Protein AF-A0A1X6ZLR2-F1 (afdb_monomer)

Radius of gyration: 26.55 Å; Cα contacts (8 Å, |Δi|>4): 385; chains: 1; bounding box: 71×59×66 Å

Solvent-accessible surface area (backbone atoms only — not comparable to full-atom values): 20151 Å² total; per-residue (Å²): 142,78,85,76,78,77,74,74,79,69,75,51,64,62,55,56,52,48,52,49,53,50,52,52,51,50,50,52,46,46,49,46,57,65,69,31,56,60,45,42,88,65,25,90,46,32,68,60,48,48,48,54,54,50,48,56,52,25,52,51,41,32,51,52,52,48,50,51,50,36,68,78,31,61,69,62,35,50,54,51,54,45,34,33,68,76,37,49,25,53,71,66,25,46,50,39,14,53,50,9,50,49,41,49,53,46,52,72,79,76,44,57,49,88,48,40,30,72,48,33,71,70,44,46,62,44,37,53,51,10,48,49,32,24,52,55,13,45,56,30,30,46,22,30,71,70,48,51,55,58,66,40,58,97,39,51,68,66,49,50,51,48,48,51,48,20,60,44,48,66,56,49,53,62,70,51,46,66,67,53,64,45,60,69,46,29,51,54,37,51,52,51,26,52,56,55,40,57,75,77,41,96,48,68,49,76,41,83,92,72,37,33,40,25,30,73,93,32,72,46,69,62,51,52,82,67,30,30,56,64,48,43,52,54,52,48,51,52,50,49,50,50,46,64,75,42,47,91,45,42,39,60,70,52,38,60,71,47,51,48,56,51,50,40,53,52,43,41,51,51,42,36,51,48,54,38,48,33,36,51,35,27,50,75,75,35,52,62,34,18,62,75,18,26,57,69,27,43,56,56,48,52,52,49,52,51,52,53,50,50,52,56,52,45,78,70,27,74,85,33,32,53,88,64,91,61,82,74,66,79,76,71,58,66,93,74,33,72,66,46,68,64,44,46,44,53,51,46,50,52,52,38,49,34,51,26,38,27,77,32,81,56,44,76,76,37,43,66,60,41,52,52,53,44,61,74,56,106

Secondary structure (DSSP, 8-state):
---------PPPHHHHHHHHHHHHHHHHHIIIIIIS---GGGSTTHHHHHHHHHHHHHHHHHHHHHHHHHHH-HHHHHHHHHHHHHSPPPHHHHHHHHHHHHHHHTHHHHS-GGGTTTTHHHHHHHHHHHHHHHHHHHHHHHS-HHHHHHHHTTTHHHHHHHHHHHHHHHHHHHHHGGGGG-HHHHHHHHHHHHHHHHTT-S-EEEETTTTEEEETTEEEE--GGGSSHHHHHHHHHHHHHHHHHTTTTB-HHHIIIIIHHHHHHHHHHHHHHHHH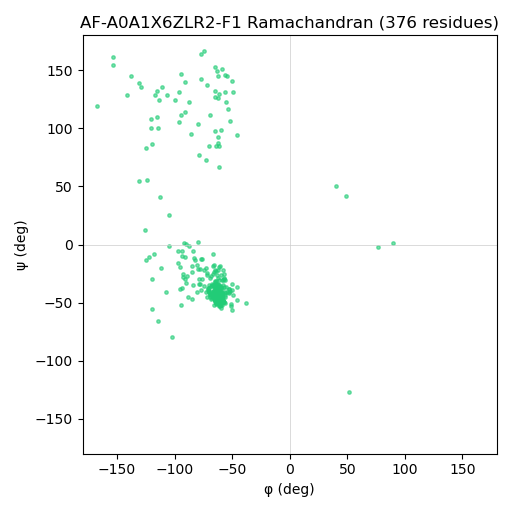HHHHHHHHT-HHIIIIIIHHHHHHHHHHHHHHHHHHHHHH-TTTB-------PPPPPGGG-HHHHHHHHHHHHHHHHHHHHHH-SSGGGGHHHHHHHHHTT-

Organism: NCBI:txid1356575

pLDDT: mean 89.0, std 10.35, range [35.66, 98.19]

Foldseek 3Di:
DDDPPPPPPPPQPCVVLVVVVVVLLVVLCCLVCPVLVADLVLAPCSVLVVVVVLVSQLVVQLVVLVVVVCVVDVVLVVLLSVQLHPFAADVVLVVLLVQLSCLLCVCPVVPPSVCCRHCVVVSSVSNVSSVVSNVRSSVRRSGNPVSVVVSCVVPVVVSVVSSVCSSCVVVVCVVCVVVLQPVVLLLVLLVLLQVVLVVPAVAWDADSVQQWIAGDPQIDRRDSNLSLSVLLVLVVVLLVVVCVVCVVFWPVVCCVVPVSVVLSVQSSVLSSVLVNVLRVCVVPPNVLLSPQFQVPLSNVLSSVVSSVVSVVCQVPDCVTTPPDPPPPPPDDPLVPDPVSLVVQLVVLLVNLQSVLRNPDSDSVVSVVVSVVSSVVSD

Mean predicted aligned error: 8.97 Å

Structure (mmCIF, N/CA/C/O backbone):
data_AF-A0A1X6ZLR2-F1
#
_entry.id   AF-A0A1X6ZLR2-F1
#
loop_
_atom_site.group_PDB
_atom_site.id
_atom_site.type_symbol
_atom_site.label_atom_id
_atom_site.label_alt_id
_atom_site.label_comp_id
_atom_site.label_asym_id
_atom_site.label_entity_id
_atom_site.label_seq_id
_atom_site.pdbx_PDB_ins_code
_atom_site.Cartn_x
_atom_site.Cartn_y
_atom_site.Cartn_z
_atom_site.occupancy
_atom_site.B_iso_or_equiv
_atom_site.auth_seq_id
_atom_site.auth_comp_id
_atom_site.auth_asym_id
_atom_site.auth_atom_id
_atom_site.pdbx_PDB_model_num
ATOM 1 N N . MET A 1 1 ? -46.085 26.808 7.587 1.00 35.66 1 MET A N 1
ATOM 2 C CA . MET A 1 1 ? -44.870 27.038 8.395 1.00 35.66 1 MET A CA 1
ATOM 3 C C . MET A 1 1 ? -44.521 25.738 9.095 1.00 35.66 1 MET A C 1
ATOM 5 O O . MET A 1 1 ? -45.107 25.429 10.119 1.00 35.66 1 MET A O 1
ATOM 9 N N . THR A 1 2 ? -43.633 24.949 8.503 1.00 35.88 2 THR A N 1
ATOM 10 C CA . THR A 1 2 ? -43.024 23.770 9.130 1.00 35.88 2 THR A CA 1
ATOM 11 C C . THR A 1 2 ? -41.530 24.027 9.121 1.00 35.88 2 THR A C 1
ATOM 13 O O . THR A 1 2 ? -40.919 24.075 8.053 1.00 35.88 2 THR A O 1
ATOM 16 N N . GLU A 1 3 ? -40.975 24.304 10.300 1.00 39.72 3 GLU A N 1
ATOM 17 C CA . GLU A 1 3 ? -39.542 24.469 10.519 1.00 39.72 3 GLU A CA 1
ATOM 18 C C . GLU A 1 3 ? -38.828 23.176 10.124 1.00 39.72 3 GLU A C 1
ATOM 20 O O . GLU A 1 3 ? -38.767 22.208 10.878 1.00 39.72 3 GLU A O 1
ATOM 25 N N . ALA A 1 4 ? -38.279 23.158 8.912 1.00 40.16 4 ALA A N 1
ATOM 26 C CA . ALA A 1 4 ? -37.224 22.234 8.559 1.00 40.16 4 ALA A CA 1
ATOM 27 C C . ALA A 1 4 ? -36.017 22.594 9.430 1.00 40.16 4 ALA A C 1
ATOM 29 O O . ALA A 1 4 ? -35.280 23.538 9.139 1.00 40.16 4 ALA A O 1
ATOM 30 N N . THR A 1 5 ? -35.838 21.865 10.530 1.00 42.00 5 THR A N 1
ATOM 31 C CA . THR A 1 5 ? -34.618 21.898 11.328 1.00 42.00 5 THR A CA 1
ATOM 32 C C . THR A 1 5 ? -33.473 21.408 10.443 1.00 42.00 5 THR A C 1
ATOM 34 O O . THR A 1 5 ? -33.150 20.225 10.398 1.00 42.00 5 THR A O 1
ATOM 37 N N . GLN A 1 6 ? -32.853 22.328 9.704 1.00 39.88 6 GLN A N 1
ATOM 38 C CA . GLN A 1 6 ? -31.518 22.138 9.163 1.00 39.88 6 GLN A CA 1
ATOM 39 C C . GLN A 1 6 ? -30.568 22.035 10.357 1.00 39.88 6 GLN A C 1
ATOM 41 O O . GLN A 1 6 ? -29.955 23.014 10.784 1.00 39.88 6 GLN A O 1
ATOM 46 N N . THR A 1 7 ? -30.436 20.837 10.924 1.00 39.44 7 THR A N 1
ATOM 47 C CA . THR A 1 7 ? -29.272 20.500 11.734 1.00 39.44 7 THR A CA 1
ATOM 48 C C . THR A 1 7 ? -28.068 20.595 10.808 1.00 39.44 7 THR A C 1
ATOM 50 O O . THR A 1 7 ? -27.731 19.640 10.109 1.00 39.44 7 THR A O 1
ATOM 53 N N . ARG A 1 8 ? -27.428 21.770 10.761 1.00 39.16 8 ARG A N 1
ATOM 54 C CA . ARG A 1 8 ? -26.057 21.894 10.267 1.00 39.16 8 ARG A CA 1
ATOM 55 C C . ARG A 1 8 ? -25.254 20.855 11.043 1.00 39.16 8 ARG A C 1
ATOM 57 O O . ARG A 1 8 ? -25.023 21.037 12.237 1.00 39.16 8 ARG A O 1
ATOM 64 N N . PHE A 1 9 ? -24.881 19.756 10.391 1.00 43.81 9 PHE A N 1
ATOM 65 C CA . PHE A 1 9 ? -23.898 18.813 10.907 1.00 43.81 9 PHE A CA 1
ATOM 66 C C . PHE A 1 9 ? -22.587 19.589 11.048 1.00 43.81 9 PHE A C 1
ATOM 68 O O . PHE A 1 9 ? -21.773 19.625 10.130 1.00 43.81 9 PHE A O 1
ATOM 75 N N . GLN A 1 10 ? -22.400 20.295 12.165 1.00 48.44 10 GLN A N 1
ATOM 76 C CA . GLN A 1 10 ? -21.092 20.846 12.470 1.00 48.44 10 GLN A CA 1
ATOM 77 C C . GLN A 1 10 ? -20.148 19.652 12.618 1.00 48.44 10 GLN A C 1
ATOM 79 O O . GLN A 1 10 ? -20.467 18.734 13.386 1.00 48.44 10 GLN A O 1
ATOM 84 N N . PRO A 1 11 ? -19.024 19.614 11.878 1.00 59.94 11 PRO A N 1
ATOM 85 C CA . PRO A 1 11 ? -18.086 18.516 12.004 1.00 59.94 11 PRO A CA 1
ATOM 86 C C . PRO A 1 11 ? -17.660 18.433 13.465 1.00 59.94 11 PRO A C 1
ATOM 88 O O . PRO A 1 11 ? -17.335 19.451 14.085 1.00 59.94 11 PRO A O 1
ATOM 91 N N . SER A 1 12 ? -17.714 17.232 14.042 1.00 78.62 12 SER A N 1
ATOM 92 C CA . SER A 1 12 ? -17.325 17.051 15.436 1.00 78.62 12 SER A CA 1
ATOM 93 C C . SER A 1 12 ? -15.889 17.554 15.626 1.00 78.62 12 SER A C 1
ATOM 95 O O . SER A 1 12 ? -15.049 17.433 14.735 1.00 78.62 12 SER A O 1
ATOM 97 N N . ARG A 1 13 ? -15.587 18.127 16.796 1.00 85.06 13 ARG A N 1
ATOM 98 C CA . ARG A 1 13 ? -14.241 18.613 17.156 1.00 85.06 13 ARG A CA 1
ATOM 99 C C . ARG A 1 13 ? -13.134 17.608 16.805 1.00 85.06 13 ARG A C 1
ATOM 101 O O . ARG A 1 13 ? -12.055 18.006 16.382 1.00 85.06 13 ARG A O 1
ATOM 108 N N . ALA A 1 14 ? -13.422 16.316 16.966 1.00 87.31 14 ALA A N 1
ATOM 109 C CA . ALA A 1 14 ? -12.519 15.225 16.624 1.00 87.31 14 ALA A CA 1
ATOM 110 C C . ALA A 1 14 ? -12.182 15.166 15.123 1.00 87.31 14 ALA A C 1
ATOM 112 O O . ALA A 1 14 ? -11.031 14.928 14.782 1.00 87.31 14 ALA A O 1
ATOM 113 N N . VAL A 1 15 ? -13.151 15.418 14.237 1.00 88.94 15 VAL A N 1
ATOM 114 C CA . VAL A 1 15 ? -12.930 15.456 12.781 1.00 88.94 15 VAL A CA 1
ATOM 115 C C . VAL A 1 15 ? -12.062 16.653 12.401 1.00 88.94 15 VAL A C 1
ATOM 117 O O . VAL A 1 15 ? -11.090 16.486 11.673 1.00 88.94 15 VAL A O 1
ATOM 120 N N . TRP A 1 16 ? -12.361 17.839 12.938 1.00 90.56 16 TRP A N 1
ATOM 121 C CA . TRP A 1 16 ? -11.578 19.050 12.663 1.00 90.56 16 TRP A CA 1
ATOM 122 C C . TRP A 1 16 ? -10.126 18.936 13.132 1.00 90.56 16 TRP A C 1
ATOM 124 O O . TRP A 1 16 ? -9.210 19.200 12.358 1.00 90.56 16 TRP A O 1
ATOM 134 N N . LEU A 1 17 ? -9.908 18.515 14.381 1.00 92.19 17 LEU A N 1
ATOM 135 C CA . LEU A 1 17 ? -8.554 18.311 14.902 1.00 92.19 17 LEU A CA 1
ATOM 136 C C . LEU A 1 17 ? -7.845 17.148 14.201 1.00 92.19 17 LEU A C 1
ATOM 138 O O . LEU A 1 17 ? -6.652 17.235 13.948 1.00 92.19 17 LEU A O 1
ATOM 142 N N . GLY A 1 18 ? -8.572 16.093 13.823 1.00 91.12 18 GLY A N 1
ATOM 143 C CA . GLY A 1 18 ? -8.019 15.008 13.014 1.00 91.12 18 GLY A CA 1
ATOM 144 C C . GLY A 1 18 ? -7.503 15.499 11.660 1.00 91.12 18 GLY A C 1
ATOM 145 O O . GLY A 1 18 ? -6.382 15.169 11.284 1.00 91.12 18 GLY A O 1
ATOM 146 N N . ALA A 1 19 ? -8.277 16.332 10.957 1.00 91.88 19 ALA A N 1
ATOM 147 C CA . ALA A 1 19 ? -7.856 16.936 9.694 1.00 91.88 19 ALA A CA 1
ATOM 148 C C . ALA A 1 19 ? -6.629 17.849 9.866 1.00 91.88 19 ALA A C 1
ATOM 150 O O . ALA A 1 19 ? -5.711 17.792 9.049 1.00 91.88 19 ALA A O 1
ATOM 151 N N . LEU A 1 20 ? -6.582 18.634 10.950 1.00 94.50 20 LEU A N 1
ATOM 152 C CA . LEU A 1 20 ? -5.418 19.453 11.298 1.00 94.50 20 LEU A CA 1
ATOM 153 C C . LEU A 1 20 ? -4.163 18.592 11.495 1.00 94.50 20 LEU A C 1
ATOM 155 O O . LEU A 1 20 ? -3.149 18.858 10.862 1.00 94.50 20 LEU A O 1
ATOM 159 N N . TYR A 1 21 ? -4.238 17.527 12.297 1.00 93.38 21 TYR A N 1
ATOM 160 C CA . TYR A 1 21 ? -3.080 16.665 12.568 1.00 93.38 21 TYR A CA 1
ATOM 161 C C . TYR A 1 21 ? -2.581 15.938 11.313 1.00 93.38 21 TYR A C 1
ATOM 163 O O . TYR A 1 21 ? -1.379 15.734 11.150 1.00 93.38 21 TYR A O 1
ATOM 171 N N . VAL A 1 22 ? -3.487 15.565 10.402 1.00 92.00 22 VAL A N 1
ATOM 172 C CA . VAL A 1 22 ? -3.103 15.017 9.092 1.00 92.00 22 VAL A CA 1
ATOM 173 C C . VAL A 1 22 ? -2.356 16.068 8.270 1.00 92.00 22 VAL A C 1
ATOM 175 O O . VAL A 1 22 ? -1.300 15.761 7.722 1.00 92.00 22 VAL A O 1
ATOM 178 N N . ALA A 1 23 ? -2.857 17.305 8.212 1.00 95.31 23 ALA A N 1
ATOM 179 C CA . ALA A 1 23 ? -2.191 18.391 7.495 1.00 95.31 23 ALA A CA 1
ATOM 180 C C . ALA A 1 23 ? -0.801 18.700 8.080 1.00 95.31 23 ALA A C 1
ATOM 182 O O . ALA A 1 23 ? 0.169 18.820 7.336 1.00 95.31 23 ALA A O 1
ATOM 183 N N . GLU A 1 24 ? -0.676 18.753 9.405 1.00 95.62 24 GLU A N 1
ATOM 184 C CA . GLU A 1 24 ? 0.600 18.932 10.103 1.00 95.62 24 GLU A CA 1
ATOM 185 C C . GLU A 1 24 ? 1.591 17.806 9.795 1.00 95.62 24 GLU A C 1
ATOM 187 O O . GLU A 1 24 ? 2.754 18.074 9.496 1.00 95.62 24 GLU A O 1
ATOM 192 N N . MET A 1 25 ? 1.138 16.547 9.799 1.00 91.31 25 MET A N 1
ATOM 193 C CA . MET A 1 25 ? 1.981 15.407 9.431 1.00 91.31 25 MET A CA 1
ATOM 194 C C . MET A 1 25 ? 2.491 15.528 7.991 1.00 91.31 25 MET A C 1
ATOM 196 O O . MET A 1 25 ? 3.671 15.296 7.735 1.00 91.31 25 MET A O 1
ATOM 200 N N . VAL A 1 26 ? 1.628 15.937 7.054 1.00 93.06 26 VAL A N 1
ATOM 201 C CA . VAL A 1 26 ? 2.021 16.191 5.660 1.00 93.06 26 VAL A CA 1
ATOM 202 C C . VAL A 1 26 ? 3.075 17.295 5.585 1.00 93.06 26 VAL A C 1
ATOM 204 O O . VAL A 1 26 ? 4.081 17.118 4.903 1.00 93.06 26 VAL A O 1
ATOM 207 N N . VAL A 1 27 ? 2.906 18.396 6.323 1.00 95.62 27 VAL A N 1
ATOM 208 C CA . VAL A 1 27 ? 3.901 19.480 6.383 1.00 95.62 27 VAL A CA 1
ATOM 209 C C . VAL A 1 27 ? 5.246 18.972 6.903 1.00 95.62 27 VAL A C 1
ATOM 211 O O . VAL A 1 27 ? 6.274 19.265 6.298 1.00 95.62 27 VAL A O 1
ATOM 214 N N . VAL A 1 28 ? 5.261 18.169 7.971 1.00 93.00 28 VAL A N 1
ATOM 215 C CA . VAL A 1 28 ? 6.497 17.584 8.523 1.00 93.00 28 VAL A CA 1
ATOM 216 C C . VAL A 1 28 ? 7.174 16.655 7.512 1.00 93.00 28 VAL A C 1
ATOM 218 O O . VAL A 1 28 ? 8.393 16.721 7.343 1.00 93.00 28 VAL A O 1
ATOM 221 N N . ILE A 1 29 ? 6.405 15.816 6.810 1.00 90.56 29 ILE A N 1
ATOM 222 C CA . ILE A 1 29 ? 6.929 14.927 5.764 1.00 90.56 29 ILE A CA 1
ATOM 223 C C . ILE A 1 29 ? 7.548 15.746 4.628 1.00 90.56 29 ILE A C 1
ATOM 225 O O . ILE A 1 29 ? 8.696 15.503 4.262 1.00 90.56 29 ILE A O 1
ATOM 229 N N . LEU A 1 30 ? 6.831 16.743 4.104 1.00 92.62 30 LEU A N 1
ATOM 230 C CA . LEU A 1 30 ? 7.332 17.601 3.029 1.00 92.62 30 LEU A CA 1
ATOM 231 C C . LEU A 1 30 ? 8.599 18.345 3.457 1.00 92.62 30 LEU A C 1
ATOM 233 O O . LEU A 1 30 ? 9.593 18.337 2.736 1.00 92.62 30 LEU A O 1
ATOM 237 N N . ALA A 1 31 ? 8.601 18.923 4.654 1.00 92.31 31 ALA A N 1
ATOM 238 C CA . ALA A 1 31 ? 9.747 19.646 5.176 1.00 92.31 31 ALA A CA 1
ATOM 239 C C . ALA A 1 31 ? 11.001 18.766 5.288 1.00 92.31 31 ALA A C 1
ATOM 241 O O . ALA A 1 31 ? 12.044 19.088 4.724 1.00 92.31 31 ALA A O 1
ATOM 242 N N . PHE A 1 32 ? 10.910 17.634 5.984 1.00 90.69 32 PHE A N 1
ATOM 243 C CA . PHE A 1 32 ? 12.103 16.868 6.348 1.00 90.69 32 PHE A CA 1
ATOM 244 C C . PHE A 1 32 ? 12.483 15.769 5.354 1.00 90.69 32 PHE A C 1
ATOM 246 O O . PHE A 1 32 ? 13.660 15.413 5.269 1.00 90.69 32 PHE A O 1
ATOM 253 N N . GLN A 1 33 ? 11.520 15.208 4.615 1.00 87.25 33 GLN A N 1
ATOM 254 C CA . GLN A 1 33 ? 11.799 14.158 3.630 1.00 87.25 33 GLN A CA 1
ATOM 255 C C . GLN A 1 33 ? 12.006 14.719 2.225 1.00 87.25 33 GLN A C 1
ATOM 257 O O . GLN A 1 33 ? 12.863 14.209 1.511 1.00 87.25 33 GLN A O 1
ATOM 262 N N . VAL A 1 34 ? 11.258 15.756 1.834 1.00 88.00 34 VAL A N 1
ATOM 263 C CA . VAL A 1 34 ? 11.335 16.307 0.471 1.00 88.00 34 VAL A CA 1
ATOM 264 C C . VAL A 1 34 ? 12.302 17.485 0.404 1.00 88.00 34 VAL A C 1
ATOM 266 O O . VAL A 1 34 ? 13.211 17.466 -0.420 1.00 88.00 34 VAL A O 1
ATOM 269 N N . LEU A 1 35 ? 12.149 18.489 1.275 1.00 88.88 35 LEU A N 1
ATOM 270 C CA . LEU A 1 35 ? 12.947 19.720 1.195 1.00 88.88 35 LEU A CA 1
ATOM 271 C C . LEU A 1 35 ? 14.348 19.576 1.804 1.00 88.88 35 LEU A C 1
ATOM 273 O O . LEU A 1 35 ? 15.307 20.093 1.240 1.00 88.88 35 LEU A O 1
ATOM 277 N N . SER A 1 36 ? 14.486 18.886 2.940 1.00 86.88 36 SER A N 1
ATOM 278 C CA . SER A 1 36 ? 15.786 18.715 3.619 1.00 86.88 36 SER A CA 1
ATOM 279 C C . SER A 1 36 ? 16.508 17.398 3.315 1.00 86.88 36 SER A C 1
ATOM 281 O O . SER A 1 36 ? 17.622 17.222 3.793 1.00 86.88 36 SER A O 1
ATOM 283 N N . GLN A 1 37 ? 15.877 16.470 2.580 1.00 86.44 37 GLN A N 1
ATOM 284 C CA . GLN A 1 37 ? 16.441 15.173 2.158 1.00 86.44 37 GLN A CA 1
ATOM 285 C C . GLN A 1 37 ? 17.285 14.469 3.235 1.00 86.44 37 GLN A C 1
ATOM 287 O O . GLN A 1 37 ? 18.422 14.054 3.005 1.00 86.44 37 GLN A O 1
ATOM 292 N N . ILE A 1 38 ? 16.740 14.340 4.448 1.00 88.56 38 ILE A N 1
ATOM 293 C CA . ILE A 1 38 ? 17.477 13.672 5.522 1.00 88.56 38 ILE A CA 1
ATOM 294 C C . ILE A 1 38 ? 17.679 12.201 5.144 1.00 88.56 38 ILE A C 1
ATOM 296 O O . ILE A 1 38 ? 16.719 11.473 4.889 1.00 88.56 38 ILE A O 1
ATOM 300 N N . GLU A 1 39 ? 18.912 11.718 5.177 1.00 90.75 39 GLU A N 1
ATOM 301 C CA . GLU A 1 39 ? 19.249 10.316 4.978 1.00 90.75 39 GLU A CA 1
ATOM 302 C C . GLU A 1 39 ? 19.845 9.760 6.261 1.00 90.75 39 GLU A C 1
ATOM 304 O O . GLU A 1 39 ? 20.979 10.060 6.614 1.00 90.75 39 GLU A O 1
ATOM 309 N N . CYS A 1 40 ? 19.112 8.886 6.960 1.00 91.00 40 CYS A N 1
ATOM 310 C CA . CYS A 1 40 ? 19.566 8.395 8.265 1.00 91.00 40 CYS A CA 1
ATOM 311 C C . CYS A 1 40 ? 20.951 7.727 8.235 1.00 91.00 40 CYS A C 1
ATOM 313 O O . CYS A 1 40 ? 21.663 7.800 9.230 1.00 91.00 40 CYS A O 1
ATOM 315 N N . ARG A 1 41 ? 21.347 7.114 7.109 1.00 91.19 41 ARG A N 1
ATOM 316 C CA . ARG A 1 41 ? 22.679 6.506 6.932 1.00 91.19 41 ARG A CA 1
ATOM 317 C C . ARG A 1 41 ? 23.811 7.545 6.922 1.00 91.19 41 ARG A C 1
ATOM 319 O O . ARG A 1 41 ? 24.941 7.218 7.246 1.00 91.19 41 ARG A O 1
ATOM 326 N N . GLN A 1 42 ? 23.508 8.787 6.556 1.00 91.38 42 GLN A N 1
ATOM 327 C CA . GLN A 1 42 ? 24.464 9.895 6.510 1.00 91.38 42 GLN A CA 1
ATOM 328 C C . GLN A 1 42 ? 24.515 10.689 7.827 1.00 91.38 42 GLN A C 1
ATOM 330 O O . GLN A 1 42 ? 25.245 11.670 7.932 1.00 91.38 42 GLN A O 1
ATOM 335 N N . THR A 1 43 ? 23.736 10.293 8.840 1.00 92.44 43 THR A N 1
ATOM 336 C CA . THR A 1 43 ? 23.701 10.979 10.138 1.00 92.44 43 THR A CA 1
ATOM 337 C C . THR A 1 43 ? 24.647 10.322 11.139 1.00 92.44 43 THR A C 1
ATOM 339 O O . THR A 1 43 ? 24.768 9.100 11.180 1.00 92.44 43 THR A O 1
ATOM 342 N N . ALA A 1 44 ? 25.245 11.119 12.030 1.00 92.31 44 ALA A N 1
ATOM 343 C CA . ALA A 1 44 ? 26.110 10.612 13.105 1.00 92.31 44 ALA A CA 1
ATOM 344 C C . ALA A 1 44 ? 25.385 9.674 14.098 1.00 92.31 44 ALA A C 1
ATOM 346 O O . ALA A 1 44 ? 26.025 8.909 14.815 1.00 92.31 44 ALA A O 1
ATOM 347 N N . ILE A 1 45 ? 24.049 9.733 14.149 1.00 94.31 45 ILE A N 1
ATOM 348 C CA . ILE A 1 45 ? 23.191 8.946 15.046 1.00 94.31 45 ILE A CA 1
ATOM 349 C C . ILE A 1 45 ? 22.141 8.148 14.256 1.00 94.31 45 ILE A C 1
ATOM 351 O O . ILE A 1 45 ? 20.936 8.241 14.506 1.00 94.31 45 ILE A O 1
ATOM 355 N N . GLU A 1 46 ? 22.602 7.335 13.301 1.00 92.94 46 GLU A N 1
ATOM 356 C CA . GLU A 1 46 ? 21.762 6.546 12.382 1.00 92.94 46 GLU A CA 1
ATOM 357 C C . GLU A 1 46 ? 20.610 5.807 13.082 1.00 92.94 46 GLU A C 1
ATOM 359 O O . GLU A 1 46 ? 19.458 5.889 12.645 1.00 92.94 46 GLU A O 1
ATOM 364 N N . GLY A 1 47 ? 20.898 5.108 14.186 1.00 90.81 47 GLY A N 1
ATOM 365 C CA . GLY A 1 47 ? 19.897 4.339 14.931 1.00 90.81 47 GLY A CA 1
ATOM 366 C C . GLY A 1 47 ? 18.773 5.208 15.501 1.00 90.81 47 GLY A C 1
ATOM 367 O O . GLY A 1 47 ? 17.602 4.840 15.414 1.00 90.81 47 GLY A O 1
ATOM 368 N N . ALA A 1 48 ? 19.107 6.394 16.013 1.00 92.19 48 ALA A N 1
ATOM 369 C CA . ALA A 1 48 ? 18.133 7.345 16.541 1.00 92.19 48 ALA A CA 1
ATOM 370 C C . ALA A 1 48 ? 17.280 7.963 15.419 1.00 92.19 48 ALA A C 1
ATOM 372 O O . ALA A 1 48 ? 16.058 8.048 15.552 1.00 92.19 48 ALA A O 1
ATOM 373 N N . CYS A 1 49 ? 17.893 8.307 14.279 1.00 92.19 49 CYS A N 1
ATOM 374 C CA . CYS A 1 49 ? 17.172 8.773 13.091 1.00 92.19 49 CYS A CA 1
ATOM 375 C C . CYS A 1 49 ? 16.176 7.720 12.582 1.00 92.19 49 CYS A C 1
ATOM 377 O O . CYS A 1 49 ? 14.999 8.019 12.353 1.00 92.19 49 CYS A O 1
ATOM 379 N N . ARG A 1 50 ? 16.619 6.461 12.455 1.00 89.75 50 ARG A N 1
ATOM 380 C CA . ARG A 1 50 ? 15.748 5.343 12.061 1.00 89.75 50 ARG A CA 1
ATOM 381 C C . ARG A 1 50 ? 14.640 5.102 13.079 1.00 89.75 50 ARG A C 1
ATOM 383 O O . ARG A 1 50 ? 13.499 4.894 12.676 1.00 89.75 50 ARG A O 1
ATOM 390 N N . GLY A 1 51 ? 14.950 5.186 14.372 1.00 88.94 51 GLY A N 1
ATOM 391 C CA . GLY A 1 51 ? 13.969 5.082 15.451 1.00 88.94 51 GLY A CA 1
ATOM 392 C C . GLY A 1 51 ? 12.876 6.147 15.354 1.00 88.94 51 GLY A C 1
ATOM 393 O O . GLY A 1 51 ? 11.695 5.814 15.425 1.00 88.94 51 GLY A O 1
ATOM 394 N N . LEU A 1 52 ? 13.243 7.408 15.103 1.00 89.69 52 LEU A N 1
ATOM 395 C CA . LEU A 1 52 ? 12.283 8.504 14.932 1.00 89.69 52 LEU A CA 1
ATOM 396 C C . LEU A 1 52 ? 11.378 8.294 13.709 1.00 89.69 52 LEU A C 1
ATOM 398 O O . LEU A 1 52 ? 10.161 8.460 13.806 1.00 89.69 52 LEU A O 1
ATOM 402 N N . ARG A 1 53 ? 11.944 7.864 12.572 1.00 88.25 53 ARG A N 1
ATOM 403 C CA . ARG A 1 53 ? 11.156 7.493 11.380 1.00 88.25 53 ARG A CA 1
ATOM 404 C C . ARG A 1 53 ? 10.211 6.325 11.653 1.00 88.25 53 ARG A C 1
ATOM 406 O O . ARG A 1 53 ? 9.048 6.370 11.258 1.00 88.25 53 ARG A O 1
ATOM 413 N N . GLY A 1 54 ? 10.696 5.302 12.353 1.00 86.62 54 GLY A N 1
ATOM 414 C CA . GLY A 1 54 ? 9.895 4.159 12.780 1.00 86.62 54 GLY A CA 1
ATOM 415 C C . GLY A 1 54 ? 8.740 4.566 13.696 1.00 86.62 54 GLY A C 1
ATOM 416 O O . GLY A 1 54 ? 7.630 4.071 13.529 1.00 86.62 54 GLY A O 1
ATOM 417 N N . LEU A 1 55 ? 8.962 5.517 14.607 1.00 87.00 55 LEU A N 1
ATOM 418 C CA . LEU A 1 55 ? 7.919 6.050 15.483 1.00 87.00 55 LEU A CA 1
ATOM 419 C C . LEU A 1 55 ? 6.833 6.792 14.694 1.00 87.00 55 LEU A C 1
ATOM 421 O O . LEU A 1 55 ? 5.651 6.568 14.948 1.00 87.00 55 LEU A O 1
ATOM 425 N N . ALA A 1 56 ? 7.205 7.610 13.706 1.00 86.00 56 ALA A N 1
ATOM 426 C CA . ALA A 1 56 ? 6.236 8.270 12.828 1.00 86.00 56 ALA A CA 1
ATOM 427 C C . ALA A 1 56 ? 5.371 7.249 12.060 1.00 86.00 56 ALA A C 1
ATOM 429 O O . ALA A 1 56 ? 4.144 7.367 12.037 1.00 86.00 56 ALA A O 1
ATOM 430 N N . LEU A 1 57 ? 5.991 6.197 11.508 1.00 85.94 57 LEU A N 1
ATOM 431 C CA . LEU A 1 57 ? 5.278 5.075 10.882 1.00 85.94 57 LEU A CA 1
ATOM 432 C C . LEU A 1 57 ? 4.347 4.366 11.876 1.00 85.94 57 LEU A C 1
ATOM 434 O O . LEU A 1 57 ? 3.179 4.136 11.570 1.00 85.94 57 LEU A O 1
ATOM 438 N N . GLY A 1 58 ? 4.827 4.087 13.088 1.00 88.19 58 GLY A N 1
ATOM 439 C CA . GLY A 1 58 ? 4.033 3.479 14.154 1.00 88.19 58 GLY A CA 1
ATOM 440 C C . GLY A 1 58 ? 2.804 4.313 14.527 1.00 88.19 58 GLY A C 1
ATOM 441 O O . GLY A 1 58 ? 1.716 3.760 14.668 1.00 88.19 58 GLY A O 1
ATOM 442 N N . VAL A 1 59 ? 2.931 5.641 14.616 1.00 86.81 59 VAL A N 1
ATOM 443 C CA . VAL A 1 59 ? 1.799 6.554 14.867 1.00 86.81 59 VAL A CA 1
ATOM 444 C C . VAL A 1 59 ? 0.759 6.478 13.747 1.00 86.81 59 VAL A C 1
ATOM 446 O O . VAL A 1 59 ? -0.441 6.452 14.033 1.00 86.81 59 VAL A O 1
ATOM 449 N N . MET A 1 60 ? 1.185 6.387 12.485 1.00 88.00 60 MET A N 1
ATOM 450 C CA . MET A 1 60 ? 0.264 6.196 11.360 1.00 88.00 60 MET A CA 1
ATOM 451 C C . MET A 1 60 ? -0.450 4.841 11.443 1.00 88.00 60 MET A C 1
ATOM 453 O O . MET A 1 60 ? -1.676 4.792 11.326 1.00 88.00 60 MET A O 1
ATOM 457 N N . CYS A 1 61 ? 0.277 3.759 11.738 1.00 90.81 61 CYS A N 1
ATOM 458 C CA . CYS A 1 61 ? -0.310 2.433 11.947 1.00 90.81 61 CYS A CA 1
ATOM 459 C C . CYS A 1 61 ? -1.324 2.430 13.102 1.00 90.81 61 CYS A C 1
ATOM 461 O O . CYS A 1 61 ? -2.430 1.916 12.943 1.00 90.81 61 CYS A O 1
ATOM 463 N N . VAL A 1 62 ? -0.989 3.041 14.245 1.00 91.50 62 VAL A N 1
ATOM 464 C CA . VAL A 1 62 ? -1.904 3.193 15.389 1.00 91.50 62 VAL A CA 1
ATOM 465 C C . VAL A 1 62 ? -3.157 3.945 14.964 1.00 91.50 62 VAL A C 1
ATOM 467 O O . VAL A 1 62 ? -4.260 3.500 15.266 1.00 91.50 62 VAL A O 1
ATOM 470 N N . SER A 1 63 ? -3.002 5.075 14.274 1.00 89.56 63 SER A N 1
ATOM 471 C CA . SER A 1 63 ? -4.121 5.929 13.868 1.00 89.56 63 SER A CA 1
ATOM 472 C C . SER A 1 63 ? -5.069 5.188 12.926 1.00 89.56 63 SER A C 1
ATOM 474 O O . SER A 1 63 ? -6.285 5.230 13.112 1.00 89.56 63 SER A O 1
ATOM 476 N N . PHE A 1 64 ? -4.516 4.441 11.968 1.00 90.38 64 PHE A N 1
ATOM 477 C CA . PHE A 1 64 ? -5.283 3.612 11.045 1.00 90.38 64 PHE A CA 1
ATOM 478 C C . PHE A 1 64 ? -6.029 2.482 11.766 1.00 90.38 64 PHE A C 1
ATOM 480 O O . PHE A 1 64 ? -7.247 2.352 11.626 1.00 90.38 64 PHE A O 1
ATOM 487 N N . LEU A 1 65 ? -5.332 1.705 12.601 1.00 91.75 65 LEU A N 1
ATOM 488 C CA . LEU A 1 65 ? -5.954 0.621 13.361 1.00 91.75 65 LEU A CA 1
ATOM 489 C C . LEU A 1 65 ? -7.002 1.145 14.350 1.00 91.75 65 LEU A C 1
ATOM 491 O O . LEU A 1 65 ? -8.049 0.522 14.519 1.00 91.75 65 LEU A O 1
ATOM 495 N N . LEU A 1 66 ? -6.759 2.293 14.987 1.00 91.88 66 LEU A N 1
ATOM 496 C CA . LEU A 1 66 ? -7.726 2.944 15.867 1.00 91.88 66 LEU A CA 1
ATOM 497 C C . LEU A 1 66 ? -8.962 3.391 15.079 1.00 91.88 66 LEU A C 1
ATOM 499 O O . LEU A 1 66 ? -10.080 3.196 15.553 1.00 91.88 66 LEU A O 1
ATOM 503 N N . GLY A 1 67 ? -8.782 3.922 13.868 1.00 90.69 67 GLY A N 1
ATOM 504 C CA . GLY A 1 67 ? -9.872 4.233 12.944 1.00 90.69 67 GLY A CA 1
ATOM 505 C C . GLY A 1 67 ? -10.732 3.006 12.635 1.00 90.69 67 GLY A C 1
ATOM 506 O O . GLY A 1 67 ? -11.949 3.052 12.817 1.00 90.69 67 GLY A O 1
ATOM 507 N N . ILE A 1 68 ? -10.103 1.881 12.278 1.00 89.06 68 ILE A N 1
ATOM 508 C CA . ILE A 1 68 ? -10.792 0.597 12.063 1.00 89.06 68 ILE A CA 1
ATOM 509 C C . ILE A 1 68 ? -11.518 0.149 13.333 1.00 89.06 68 ILE A C 1
ATOM 511 O O . ILE A 1 68 ? -12.682 -0.243 13.276 1.00 89.06 68 ILE A O 1
ATOM 515 N N . TYR A 1 69 ? -10.868 0.230 14.494 1.00 91.75 69 TYR A N 1
ATOM 516 C CA . TYR A 1 69 ? -11.462 -0.152 15.773 1.00 91.75 69 TYR A CA 1
ATOM 517 C C . TYR A 1 69 ? -12.714 0.677 16.097 1.00 91.75 69 TYR A C 1
ATOM 519 O O . TYR A 1 69 ? -13.746 0.115 16.468 1.00 91.75 69 TYR A O 1
ATOM 527 N N . LEU A 1 70 ? -12.656 2.001 15.928 1.00 90.69 70 LEU A N 1
ATOM 528 C CA . LEU A 1 70 ? -13.798 2.898 16.132 1.00 90.69 70 LEU A CA 1
ATOM 529 C C . LEU A 1 70 ? -14.898 2.663 15.086 1.00 90.69 70 LEU A C 1
ATOM 531 O O . LEU A 1 70 ? -16.091 2.748 15.389 1.00 90.69 70 LEU A O 1
ATOM 535 N N . TRP A 1 71 ? -14.533 2.329 13.852 1.00 89.00 71 TRP A N 1
ATOM 536 C CA . TRP A 1 71 ? -15.504 1.962 12.829 1.00 89.00 71 TRP A CA 1
ATOM 537 C C . TRP A 1 71 ? -16.239 0.659 13.190 1.00 89.00 71 TRP A C 1
ATOM 539 O O . TRP A 1 71 ? -17.472 0.646 13.233 1.00 89.00 71 TRP A O 1
ATOM 549 N N . ALA A 1 72 ? -15.493 -0.379 13.575 1.00 86.62 72 ALA A N 1
ATOM 550 C CA . ALA A 1 72 ? -16.001 -1.704 13.929 1.00 86.62 72 ALA A CA 1
ATOM 551 C C . ALA A 1 72 ? -16.733 -1.762 15.285 1.00 86.62 72 ALA A C 1
ATOM 553 O O . ALA A 1 72 ? -17.501 -2.690 15.538 1.00 86.62 72 ALA A O 1
ATOM 554 N N . ARG A 1 73 ? -16.507 -0.799 16.192 1.00 89.94 73 ARG A N 1
ATOM 555 C CA . ARG A 1 73 ? -17.130 -0.749 17.529 1.00 89.94 73 ARG A CA 1
ATOM 556 C C . ARG A 1 73 ? -17.965 0.530 17.707 1.00 89.94 73 ARG A C 1
ATOM 558 O O . ARG A 1 73 ? -17.481 1.488 18.314 1.00 89.94 73 ARG A O 1
ATOM 565 N N . PRO A 1 74 ? -19.251 0.539 17.292 1.00 89.06 74 PRO A N 1
ATOM 566 C CA . PRO A 1 74 ? -20.106 1.729 17.339 1.00 89.06 74 PRO A CA 1
ATOM 567 C C . PRO A 1 74 ? -20.195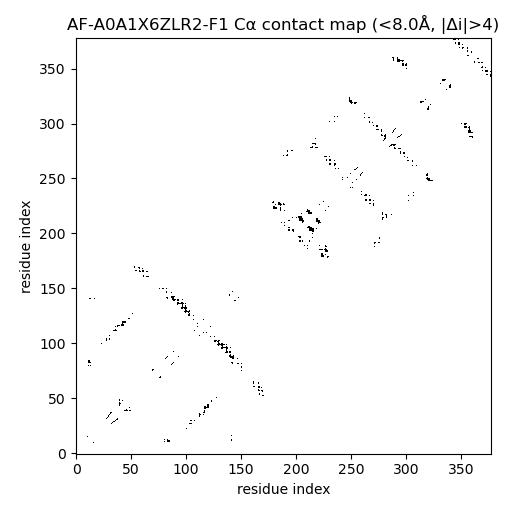 2.387 18.720 1.00 89.06 74 PRO A C 1
ATOM 569 O O . PRO A 1 74 ? -20.082 3.605 18.814 1.00 89.06 74 PRO A O 1
ATOM 572 N N . ARG A 1 75 ? -20.299 1.591 19.796 1.00 90.12 75 ARG A N 1
ATOM 573 C CA . ARG A 1 75 ? -20.296 2.101 21.181 1.00 90.12 75 ARG A CA 1
ATOM 574 C C . ARG A 1 75 ? -18.996 2.833 21.530 1.00 90.12 75 ARG A C 1
ATOM 576 O O . ARG A 1 75 ? -19.027 3.887 22.144 1.00 90.12 75 ARG A O 1
ATOM 583 N N . ALA A 1 76 ? -17.842 2.308 21.107 1.00 90.56 76 ALA A N 1
ATOM 584 C CA . ALA A 1 76 ? -16.558 2.957 21.374 1.00 90.56 76 ALA A CA 1
ATOM 585 C C . ALA A 1 76 ? -16.409 4.283 20.617 1.00 90.56 76 ALA A C 1
ATOM 587 O O . ALA A 1 76 ? -15.838 5.230 21.158 1.00 90.56 76 ALA A O 1
ATOM 588 N N . ARG A 1 77 ? -16.952 4.350 19.395 1.00 91.69 77 ARG A N 1
ATOM 589 C CA . ARG A 1 77 ? -17.018 5.568 18.580 1.00 91.69 77 ARG A CA 1
ATOM 590 C C . ARG A 1 77 ? -17.950 6.621 19.159 1.00 91.69 77 ARG A C 1
ATOM 592 O O . ARG A 1 77 ? -17.569 7.786 19.177 1.00 91.69 77 ARG A O 1
ATOM 599 N N . GLN A 1 78 ? -19.133 6.224 19.622 1.00 90.06 78 GLN A N 1
ATOM 600 C CA . GLN A 1 78 ? -20.081 7.128 20.276 1.00 90.06 78 GLN A CA 1
ATOM 601 C C . GLN A 1 78 ? -19.456 7.735 21.533 1.00 90.06 78 GLN A C 1
ATOM 603 O O . GLN A 1 78 ? -19.301 8.949 21.596 1.00 90.06 78 GLN A O 1
ATOM 608 N N . ASP A 1 79 ? -18.932 6.901 22.434 1.00 91.25 79 ASP A N 1
ATOM 609 C CA . ASP A 1 79 ? -18.274 7.383 23.652 1.00 91.25 79 ASP A CA 1
ATOM 610 C C . ASP A 1 79 ? -17.048 8.260 23.354 1.00 91.25 79 ASP A C 1
ATOM 612 O O . ASP A 1 79 ? -16.774 9.215 24.077 1.00 91.25 79 ASP A O 1
ATOM 616 N N . PHE A 1 80 ? -16.287 7.944 22.296 1.00 92.12 80 PHE A N 1
ATOM 617 C CA . PHE A 1 80 ? -15.160 8.771 21.855 1.00 92.12 80 PHE A CA 1
ATOM 618 C C . PHE A 1 80 ? -15.633 10.159 21.398 1.00 92.12 80 PHE A C 1
ATOM 620 O O . PHE A 1 80 ? -15.103 11.182 21.831 1.00 92.12 80 PHE A O 1
ATOM 627 N N . ALA A 1 81 ? -16.665 10.205 20.553 1.00 90.75 81 ALA A N 1
ATOM 628 C CA . ALA A 1 81 ? -17.260 11.458 20.107 1.00 90.75 81 ALA A CA 1
ATOM 629 C C . ALA A 1 81 ? -17.837 12.262 21.286 1.00 90.75 81 ALA A C 1
ATOM 631 O O . ALA A 1 81 ? -17.691 13.487 21.328 1.00 90.75 81 ALA A O 1
ATOM 632 N N . ASP A 1 82 ? -18.427 11.579 22.267 1.00 90.50 82 ASP A N 1
ATOM 633 C CA . ASP A 1 82 ? -18.998 12.197 23.458 1.00 90.50 82 ASP A CA 1
ATOM 634 C C . ASP A 1 82 ? -17.935 12.837 24.345 1.00 90.50 82 ASP A C 1
ATOM 636 O O . ASP A 1 82 ? -18.109 13.996 24.731 1.00 90.50 82 ASP A O 1
ATOM 640 N N . ILE A 1 83 ? -16.801 12.176 24.609 1.00 92.50 83 ILE A N 1
ATOM 641 C CA . ILE A 1 83 ? -15.732 12.795 25.411 1.00 92.50 83 ILE A CA 1
ATOM 642 C C . ILE A 1 83 ? -15.121 14.015 24.712 1.00 92.50 83 ILE A C 1
ATOM 644 O O . ILE A 1 83 ? -14.843 15.018 25.370 1.00 92.50 83 ILE A O 1
ATOM 648 N N . CYS A 1 84 ? -14.973 13.975 23.383 1.00 90.88 84 CYS A N 1
ATOM 649 C CA . CYS A 1 84 ? -14.450 15.099 22.605 1.00 90.88 84 CYS A CA 1
ATOM 650 C C . CYS A 1 84 ? -15.412 16.294 22.580 1.00 90.88 84 CYS A C 1
ATOM 652 O O . CYS A 1 84 ? -14.973 17.435 22.429 1.00 90.88 84 CYS A O 1
ATOM 654 N N . ARG A 1 85 ? -16.719 16.049 22.718 1.00 89.06 85 ARG A N 1
ATOM 655 C CA . ARG A 1 85 ? -17.755 17.089 22.720 1.00 89.06 85 ARG A CA 1
ATOM 656 C C . ARG A 1 85 ? -18.013 17.665 24.111 1.00 89.06 85 ARG A C 1
ATOM 658 O O . ARG A 1 85 ? -18.123 18.877 24.255 1.00 89.06 85 ARG A O 1
ATOM 665 N N . THR A 1 86 ? -18.128 16.807 25.119 1.00 89.38 86 THR A N 1
ATOM 666 C CA . THR A 1 86 ? -18.596 17.172 26.470 1.00 89.38 86 THR A CA 1
ATOM 667 C C . THR A 1 86 ? -17.465 17.530 27.432 1.00 89.38 86 THR A C 1
ATOM 669 O O . THR A 1 86 ? -17.671 18.310 28.359 1.00 89.38 86 THR A O 1
ATOM 672 N N . ALA A 1 87 ? -16.255 17.015 27.205 1.00 90.38 87 ALA A N 1
ATOM 673 C CA . ALA A 1 87 ? -15.085 17.278 28.038 1.00 90.38 87 ALA A CA 1
ATOM 674 C C . ALA A 1 87 ? -13.853 17.681 27.201 1.00 90.38 87 ALA A C 1
ATOM 676 O O . ALA A 1 87 ? -12.788 17.062 27.338 1.00 90.38 87 ALA A O 1
ATOM 677 N N . PRO A 1 88 ? -13.959 18.718 26.342 1.00 91.31 88 PRO A N 1
ATOM 678 C CA . PRO A 1 88 ? -12.875 19.115 25.456 1.00 91.31 88 PRO A CA 1
ATOM 679 C C . PRO A 1 88 ? -11.660 19.626 26.231 1.00 91.31 88 PRO A C 1
ATOM 681 O O . PRO A 1 88 ? -11.757 20.173 27.338 1.00 91.31 88 PRO A O 1
ATOM 684 N N . GLY A 1 89 ? -10.496 19.472 25.607 1.00 90.94 89 GLY A N 1
ATOM 685 C CA . GLY A 1 89 ? -9.243 20.032 26.088 1.00 90.94 89 GLY A CA 1
ATOM 686 C C . GLY A 1 89 ? -9.257 21.551 26.238 1.00 90.94 89 GLY A C 1
ATOM 687 O O . GLY A 1 89 ? -9.954 22.262 25.512 1.00 90.94 89 GLY A O 1
ATOM 688 N N . GLY A 1 90 ? -8.455 22.059 27.175 1.00 91.31 90 GLY A N 1
ATOM 689 C CA . GLY A 1 90 ? -8.291 23.498 27.382 1.00 91.31 90 GLY A CA 1
ATOM 690 C C . GLY A 1 90 ? -7.431 24.163 26.302 1.00 91.31 90 GLY A C 1
ATOM 691 O O . GLY A 1 90 ? -6.703 23.497 25.566 1.00 91.31 90 GLY A O 1
ATOM 692 N N . ARG A 1 91 ? -7.463 25.504 26.250 1.00 92.50 91 ARG A N 1
ATOM 693 C CA . ARG A 1 91 ? -6.607 26.305 25.350 1.00 92.50 91 ARG A CA 1
ATOM 694 C C . ARG A 1 91 ? -5.116 26.046 25.577 1.00 92.50 91 ARG A C 1
ATOM 696 O O . ARG A 1 91 ? -4.366 25.998 24.614 1.00 92.50 91 ARG A O 1
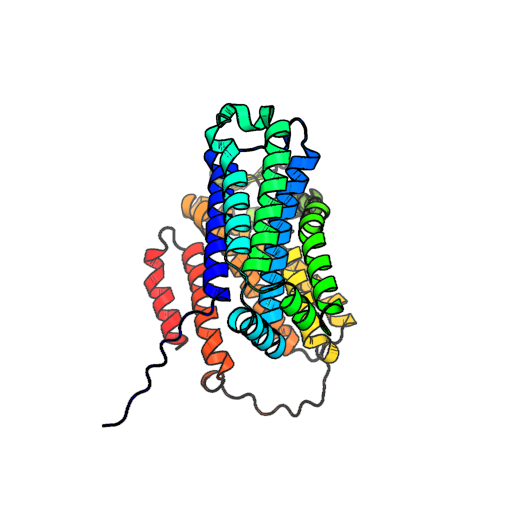ATOM 703 N N . MET A 1 92 ? -4.712 25.807 26.827 1.00 94.62 92 MET A N 1
ATOM 704 C CA . MET A 1 92 ? -3.322 25.494 27.171 1.00 94.62 92 MET A CA 1
ATOM 705 C C . MET A 1 92 ? -2.810 24.241 26.449 1.00 94.62 92 MET A C 1
ATOM 707 O O . MET A 1 92 ? -1.708 24.253 25.924 1.00 94.62 92 MET A O 1
ATOM 711 N N . SER A 1 93 ? -3.621 23.184 26.345 1.00 95.19 93 SER A N 1
ATOM 712 C CA . SER A 1 93 ? -3.235 21.969 25.613 1.00 95.19 93 SER A CA 1
ATOM 713 C C . SER A 1 93 ? -3.035 22.235 24.119 1.00 95.19 93 SER A C 1
ATOM 715 O O . SER A 1 93 ? -2.096 21.711 23.530 1.00 95.19 93 SER A O 1
ATOM 717 N N . GLY A 1 94 ? -3.867 23.101 23.529 1.00 95.25 94 GLY A N 1
ATOM 718 C CA . GLY A 1 94 ? -3.691 23.556 22.148 1.00 95.25 94 GLY A CA 1
ATOM 719 C C . GLY A 1 94 ? -2.425 24.396 21.950 1.00 95.25 94 GLY A C 1
ATOM 720 O O . GLY A 1 94 ? -1.726 24.211 20.963 1.00 95.25 94 GLY A O 1
ATOM 721 N N . LEU A 1 95 ? -2.078 25.264 22.909 1.00 97.12 95 LEU A N 1
ATOM 722 C CA . LEU A 1 95 ? -0.821 26.026 22.872 1.00 97.12 95 LEU A CA 1
ATOM 723 C C . LEU A 1 95 ? 0.405 25.118 22.995 1.00 97.12 95 LEU A C 1
ATOM 725 O O . LEU A 1 95 ? 1.363 25.295 22.255 1.00 97.12 95 LEU A O 1
ATOM 729 N N . VAL A 1 96 ? 0.364 24.125 23.888 1.00 97.69 96 VAL A N 1
ATOM 730 C CA . VAL A 1 96 ? 1.432 23.122 24.025 1.00 97.69 96 VAL A CA 1
ATOM 731 C C . VAL A 1 96 ? 1.604 22.335 22.726 1.00 97.69 96 VAL A C 1
ATOM 733 O O . VAL A 1 96 ? 2.731 22.120 22.290 1.00 97.69 96 VAL A O 1
ATOM 736 N N . HIS A 1 97 ? 0.498 21.955 22.084 1.00 97.50 97 HIS A N 1
ATOM 737 C CA . HIS A 1 97 ? 0.527 21.286 20.790 1.00 97.50 97 HIS A CA 1
ATOM 738 C C . HIS A 1 97 ? 1.163 22.163 19.703 1.00 97.50 97 HIS A C 1
ATOM 740 O O . HIS A 1 97 ? 2.119 21.736 19.062 1.00 97.50 97 HIS A O 1
ATOM 746 N N . GLY A 1 98 ? 0.690 23.405 19.560 1.00 97.69 98 GLY A N 1
ATOM 747 C CA . GLY A 1 98 ? 1.221 24.358 18.585 1.00 97.69 98 GLY A CA 1
ATOM 748 C C . GLY A 1 98 ? 2.694 24.699 18.820 1.00 97.69 98 GLY A C 1
ATOM 749 O O . GLY A 1 98 ? 3.459 24.782 17.865 1.00 97.69 98 GLY A O 1
ATOM 750 N N . LEU A 1 99 ? 3.124 24.824 20.081 1.00 98.19 99 LEU A N 1
ATOM 751 C CA . LEU A 1 99 ? 4.536 24.994 20.434 1.00 98.19 99 LEU A CA 1
ATOM 752 C C . LEU A 1 99 ? 5.360 23.764 20.046 1.00 98.19 99 LEU A C 1
ATOM 754 O O . LEU A 1 99 ? 6.450 23.907 19.501 1.00 98.19 99 LEU A O 1
ATOM 758 N N . GLY A 1 100 ? 4.841 22.562 20.304 1.00 98.12 100 GLY A N 1
ATOM 759 C CA . GLY A 1 100 ? 5.474 21.320 19.878 1.00 98.12 100 GLY A CA 1
ATOM 760 C C . GLY A 1 100 ? 5.654 21.260 18.364 1.00 98.12 100 GLY A C 1
ATOM 761 O O . GLY A 1 100 ? 6.754 20.993 17.889 1.00 98.12 100 GLY A O 1
ATOM 762 N N . PHE A 1 101 ? 4.610 21.595 17.606 1.00 97.94 101 PHE A N 1
ATOM 763 C CA . PHE A 1 101 ? 4.669 21.659 16.147 1.00 97.94 101 PHE A CA 1
ATOM 764 C C . PHE A 1 101 ? 5.668 22.714 15.647 1.00 97.94 101 PHE A C 1
ATOM 766 O O . PHE A 1 101 ? 6.491 22.426 14.781 1.00 97.94 101 PHE A O 1
ATOM 773 N N . ALA A 1 102 ? 5.677 23.908 16.244 1.00 97.81 102 ALA A N 1
ATOM 774 C CA . ALA A 1 102 ? 6.653 24.946 15.920 1.00 97.81 102 ALA A CA 1
ATOM 775 C C . ALA A 1 102 ? 8.096 24.498 16.211 1.00 97.81 102 ALA A C 1
ATOM 777 O O . ALA A 1 102 ? 8.987 24.746 15.403 1.00 97.81 102 ALA A O 1
ATOM 778 N N . LEU A 1 103 ? 8.328 23.787 17.321 1.00 97.50 103 LEU A N 1
ATOM 779 C CA . LEU A 1 103 ? 9.634 23.211 17.653 1.00 97.50 103 LEU A CA 1
ATOM 780 C C . LEU A 1 103 ? 10.074 22.143 16.650 1.00 97.50 103 LEU A C 1
ATOM 782 O O . LEU A 1 103 ? 11.255 22.090 16.323 1.00 97.50 103 LEU A O 1
ATOM 786 N N . ILE A 1 104 ? 9.149 21.330 16.128 1.00 96.69 104 ILE A N 1
ATOM 787 C CA . ILE A 1 104 ? 9.463 20.371 15.058 1.00 96.69 104 ILE A CA 1
ATOM 788 C C . ILE A 1 104 ? 9.976 21.106 13.817 1.00 96.69 104 ILE A C 1
ATOM 790 O O . ILE A 1 104 ? 10.916 20.635 13.194 1.00 96.69 104 ILE A O 1
ATOM 794 N N . LEU A 1 105 ? 9.394 22.255 13.462 1.00 96.88 105 LEU A N 1
ATOM 795 C CA . LEU A 1 105 ? 9.782 23.016 12.269 1.00 96.88 105 LEU A CA 1
ATOM 796 C C . LEU A 1 105 ? 10.973 23.961 12.490 1.00 96.88 105 LEU A C 1
ATOM 798 O O . LEU A 1 105 ? 11.618 24.356 11.522 1.00 96.88 105 LEU A O 1
ATOM 802 N N . ALA A 1 106 ? 11.299 24.302 13.739 1.00 96.38 106 ALA A N 1
ATOM 803 C CA . ALA A 1 106 ? 12.359 25.250 14.080 1.00 96.38 106 ALA A CA 1
ATOM 804 C C . ALA A 1 106 ? 13.733 24.949 13.435 1.00 96.38 106 ALA A C 1
ATOM 806 O O . ALA A 1 106 ? 14.360 25.895 12.954 1.00 96.38 106 ALA A O 1
ATOM 807 N N . PRO A 1 107 ? 14.204 23.686 13.340 1.00 95.50 107 PRO A N 1
ATOM 808 C CA . PRO A 1 107 ? 15.478 23.367 12.693 1.00 95.50 107 PRO A CA 1
ATOM 809 C C . PRO A 1 107 ? 15.588 23.855 11.245 1.00 95.50 107 PRO A C 1
ATOM 811 O O . PRO A 1 107 ? 16.679 24.214 10.817 1.00 95.50 107 PRO A O 1
ATOM 814 N N . LEU A 1 108 ? 14.474 23.935 10.511 1.00 93.44 108 LEU A N 1
ATOM 815 C CA . LEU A 1 108 ? 14.453 24.387 9.114 1.00 93.44 108 LEU A CA 1
ATOM 816 C C . LEU A 1 108 ? 14.835 25.865 8.962 1.00 93.44 108 LEU A C 1
ATOM 818 O O . LEU A 1 108 ? 15.262 26.278 7.890 1.00 93.44 108 LEU A O 1
ATOM 822 N N . GLY A 1 109 ? 14.657 26.666 10.018 1.00 93.06 109 GLY A N 1
ATOM 823 C CA . GLY A 1 109 ? 15.019 28.084 10.028 1.00 93.06 109 GLY A CA 1
ATOM 824 C C . GLY A 1 109 ?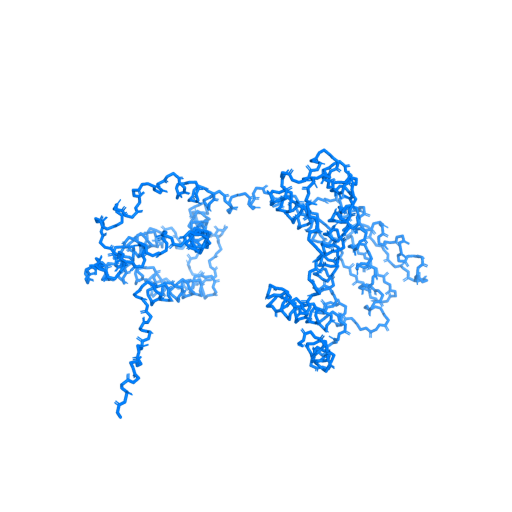 16.440 28.364 10.520 1.00 93.06 109 GLY A C 1
ATOM 825 O O . GLY A 1 109 ? 16.894 29.498 10.415 1.00 93.06 109 GLY A O 1
ATOM 826 N N . VAL A 1 110 ? 17.126 27.362 11.081 1.00 94.31 110 VAL A N 1
ATOM 827 C CA . VAL A 1 110 ? 18.433 27.537 11.745 1.00 94.31 110 VAL A CA 1
ATOM 828 C C . VAL A 1 110 ? 19.532 26.714 11.074 1.00 94.31 110 VAL A C 1
ATOM 830 O O . VAL A 1 110 ? 20.691 27.118 11.083 1.00 94.31 110 VAL A O 1
ATOM 833 N N . VAL A 1 111 ? 19.182 25.573 10.478 1.00 93.31 111 VAL A N 1
ATOM 834 C CA . VAL A 1 111 ? 20.116 24.663 9.812 1.00 93.31 111 VAL A CA 1
ATOM 835 C C . VAL A 1 111 ? 19.820 24.661 8.318 1.00 93.31 111 VAL A C 1
ATOM 837 O O . VAL A 1 111 ? 18.696 24.376 7.902 1.00 93.31 111 VAL A O 1
ATOM 840 N N . ALA A 1 112 ? 20.832 24.965 7.504 1.00 92.38 112 ALA A N 1
ATOM 841 C CA . ALA A 1 112 ? 20.700 24.898 6.055 1.00 92.38 112 ALA A CA 1
ATOM 842 C C . ALA A 1 112 ? 20.405 23.450 5.609 1.00 92.38 112 ALA A C 1
ATOM 844 O O . ALA A 1 112 ? 20.952 22.512 6.194 1.00 92.38 112 ALA A O 1
ATOM 845 N N . PRO A 1 113 ? 19.592 23.234 4.556 1.00 89.62 113 PRO A N 1
ATOM 846 C CA . PRO A 1 113 ? 19.241 21.887 4.098 1.00 89.62 113 PRO A CA 1
ATOM 847 C C . PRO A 1 113 ? 20.450 20.973 3.844 1.00 89.62 113 PRO A C 1
ATOM 84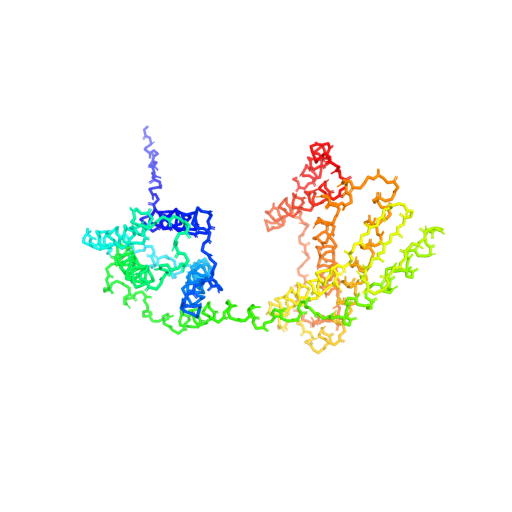9 O O . PRO A 1 113 ? 20.407 19.801 4.204 1.00 89.62 113 PRO A O 1
ATOM 852 N N . ALA A 1 114 ? 21.544 21.517 3.296 1.00 88.56 114 ALA A N 1
ATOM 853 C CA . ALA A 1 114 ? 22.768 20.765 3.007 1.00 88.56 114 ALA A CA 1
ATOM 854 C C . ALA A 1 114 ? 23.477 20.233 4.269 1.00 88.56 114 ALA A C 1
ATOM 856 O O . ALA A 1 114 ? 24.066 19.155 4.237 1.00 88.56 114 ALA A O 1
ATOM 857 N N . ASP A 1 115 ? 23.369 20.946 5.392 1.00 93.06 115 ASP A N 1
ATOM 858 C CA . ASP A 1 115 ? 24.048 20.603 6.647 1.00 93.06 115 ASP A CA 1
ATOM 859 C C . ASP A 1 115 ? 23.174 19.752 7.582 1.00 93.06 115 ASP A C 1
ATOM 861 O O . ASP A 1 115 ? 23.634 19.280 8.625 1.00 93.06 115 ASP A O 1
ATOM 865 N N . MET A 1 116 ? 21.908 19.524 7.214 1.00 92.44 116 MET A N 1
ATOM 866 C CA . MET A 1 116 ? 20.904 18.881 8.065 1.00 92.44 116 MET A CA 1
ATOM 867 C C . MET A 1 116 ? 21.314 17.469 8.508 1.00 92.44 116 MET A C 1
ATOM 869 O O . MET A 1 116 ? 21.093 17.091 9.659 1.00 92.44 116 MET A O 1
ATOM 873 N N . ASN A 1 117 ? 21.953 16.696 7.623 1.00 93.12 117 ASN A N 1
ATOM 874 C CA . ASN A 1 117 ? 22.432 15.346 7.938 1.00 93.12 117 ASN A CA 1
ATOM 875 C C . ASN A 1 117 ? 23.596 15.364 8.946 1.00 93.12 117 ASN A C 1
ATOM 877 O O . ASN A 1 117 ? 23.595 14.589 9.908 1.00 93.12 117 ASN A O 1
ATOM 881 N N . ALA A 1 118 ? 24.551 16.284 8.778 1.00 93.50 118 ALA A N 1
ATOM 882 C CA . ALA A 1 118 ? 25.707 16.419 9.664 1.00 93.50 118 ALA A CA 1
ATOM 883 C C . ALA A 1 118 ? 25.302 16.949 11.053 1.00 93.50 118 ALA A C 1
ATOM 885 O O . ALA A 1 118 ? 25.707 16.413 12.090 1.00 93.50 118 ALA A O 1
ATOM 886 N N . ALA A 1 119 ? 24.428 17.957 11.085 1.00 93.88 119 ALA A N 1
ATOM 887 C CA . ALA A 1 119 ? 23.918 18.570 12.308 1.00 93.88 119 ALA A CA 1
ATOM 888 C C . ALA A 1 119 ? 22.787 17.768 12.981 1.00 93.88 119 ALA A C 1
ATOM 890 O O . ALA A 1 119 ? 22.269 18.185 14.020 1.00 93.88 119 ALA A O 1
ATOM 891 N N . PHE A 1 120 ? 22.401 16.605 12.441 1.00 94.50 120 PHE A N 1
ATOM 892 C CA . PHE A 1 120 ? 21.212 15.876 12.892 1.00 94.50 120 PHE A CA 1
ATOM 893 C C . PHE A 1 120 ? 21.237 15.515 14.385 1.00 94.50 120 PHE A C 1
ATOM 895 O O . PHE A 1 120 ? 20.195 15.483 15.031 1.00 94.50 120 PHE A O 1
ATOM 902 N N . HIS A 1 121 ? 22.415 15.292 14.969 1.00 93.94 121 HIS A N 1
ATOM 903 C CA . HIS A 1 121 ? 22.559 15.017 16.401 1.00 93.94 121 HIS A CA 1
ATOM 904 C C . HIS A 1 121 ? 22.095 16.177 17.305 1.00 93.94 121 HIS A C 1
ATOM 906 O O . HIS A 1 121 ? 21.610 15.926 18.406 1.00 93.94 121 HIS A O 1
ATOM 912 N N . LEU A 1 122 ? 22.178 17.425 16.826 1.00 94.19 122 LEU A N 1
ATOM 913 C CA . LEU A 1 122 ? 21.656 18.619 17.504 1.00 94.19 122 LEU A CA 1
ATOM 914 C C . LEU A 1 122 ? 20.163 18.823 17.224 1.00 94.19 122 LEU A C 1
ATOM 916 O O . LEU A 1 122 ? 19.413 19.257 18.095 1.00 94.19 122 LEU A O 1
ATOM 920 N N . VAL A 1 123 ? 19.724 18.477 16.013 1.00 94.44 123 VAL A N 1
ATOM 921 C CA . VAL A 1 123 ? 18.328 18.592 15.567 1.00 94.44 123 VAL A CA 1
ATOM 922 C C . VAL A 1 123 ? 17.432 17.552 16.250 1.00 94.44 123 VAL A C 1
ATOM 924 O O . VAL A 1 123 ? 16.316 17.856 16.665 1.00 94.44 123 VAL A O 1
ATOM 927 N N . PHE A 1 124 ? 17.925 16.326 16.418 1.00 95.31 124 PHE A N 1
ATOM 928 C CA . PHE A 1 124 ? 17.193 15.189 16.971 1.00 95.31 124 PHE A CA 1
ATOM 929 C C . PHE A 1 124 ? 16.495 15.458 18.318 1.00 95.31 124 PHE A C 1
ATOM 931 O O . PHE A 1 124 ? 15.288 15.218 18.393 1.00 95.31 124 PHE A O 1
ATOM 938 N N . PRO A 1 125 ? 17.162 15.961 19.379 1.00 96.00 125 PRO A N 1
ATOM 939 C CA . PRO A 1 125 ? 16.488 16.220 20.652 1.00 96.00 125 PRO A CA 1
ATOM 940 C C . PRO A 1 125 ? 15.376 17.270 20.526 1.00 96.00 125 PRO A C 1
ATOM 942 O O . PRO A 1 125 ? 14.342 17.134 21.181 1.00 96.00 125 PRO A O 1
ATOM 945 N N . VAL A 1 126 ? 15.545 18.270 19.652 1.00 95.94 126 VAL A N 1
ATOM 946 C CA . VAL A 1 126 ? 14.516 19.285 19.369 1.00 95.94 126 VAL A CA 1
ATOM 947 C C . VAL A 1 126 ? 13.304 18.641 18.699 1.00 95.94 126 VAL A C 1
ATOM 949 O O . VAL A 1 126 ? 12.176 18.873 19.133 1.00 95.94 126 VAL A O 1
ATOM 952 N N . LEU A 1 127 ? 13.525 17.769 17.709 1.00 95.19 127 LEU A N 1
ATOM 953 C CA . LEU A 1 127 ? 12.451 17.025 17.046 1.00 95.19 127 LEU A CA 1
ATOM 954 C C . LEU A 1 127 ? 11.700 16.110 18.017 1.00 95.19 127 LEU A C 1
ATOM 956 O O . LEU A 1 127 ? 10.473 16.077 17.995 1.00 95.19 127 LEU A O 1
ATOM 960 N N . VAL A 1 128 ? 12.411 15.389 18.888 1.00 95.62 128 VAL A N 1
ATOM 961 C CA . VAL A 1 128 ? 11.795 14.493 19.881 1.00 95.62 128 VAL A CA 1
ATOM 962 C C . VAL A 1 128 ? 10.969 15.280 20.895 1.00 95.62 128 VAL A C 1
ATOM 964 O O . VAL A 1 128 ? 9.835 14.899 21.190 1.00 95.62 128 VAL A O 1
ATOM 967 N N . LEU A 1 129 ? 11.500 16.394 21.407 1.00 97.12 129 LEU A N 1
ATOM 968 C CA . LEU A 1 129 ? 10.777 17.261 22.334 1.00 97.12 129 LEU A CA 1
ATOM 969 C C . LEU A 1 129 ? 9.542 17.878 21.668 1.00 97.12 129 LEU A C 1
ATOM 971 O O . LEU A 1 129 ? 8.450 17.828 22.235 1.00 97.12 129 LEU A O 1
ATOM 975 N N . GLY A 1 130 ? 9.699 18.413 20.456 1.00 97.19 130 GLY A N 1
ATOM 976 C CA . GLY A 1 130 ? 8.603 18.964 19.667 1.00 97.19 130 GLY A CA 1
ATOM 977 C C . GLY A 1 130 ? 7.512 17.925 19.401 1.00 97.19 130 GLY A C 1
ATOM 978 O O . GLY A 1 130 ? 6.340 18.186 19.664 1.00 97.19 130 GLY A O 1
ATOM 979 N N . ALA A 1 131 ? 7.893 16.710 18.994 1.00 94.94 131 ALA A N 1
ATOM 980 C CA . ALA A 1 131 ? 6.975 15.592 18.783 1.00 94.94 131 ALA A CA 1
ATOM 981 C C . ALA A 1 131 ? 6.239 15.181 20.065 1.00 94.94 131 ALA A C 1
ATOM 983 O O . ALA A 1 131 ? 5.029 14.962 20.028 1.00 94.94 131 ALA A O 1
ATOM 984 N N . ALA A 1 132 ? 6.927 15.118 21.209 1.00 95.88 132 ALA A N 1
ATOM 985 C CA . ALA A 1 132 ? 6.296 14.809 22.490 1.00 95.88 132 ALA A CA 1
ATOM 986 C C . ALA A 1 132 ? 5.268 15.883 22.885 1.00 95.88 132 ALA A C 1
ATOM 988 O O . ALA A 1 132 ? 4.127 15.556 23.219 1.00 95.88 132 ALA A O 1
ATOM 989 N N . LEU A 1 133 ? 5.636 17.165 22.800 1.00 97.69 133 LEU A N 1
ATOM 990 C CA . LEU A 1 133 ? 4.737 18.282 23.104 1.00 97.69 133 LEU A CA 1
ATOM 991 C C . LEU A 1 133 ? 3.535 18.318 22.152 1.00 97.69 133 LEU A C 1
ATOM 993 O O . LEU A 1 133 ? 2.401 18.451 22.613 1.00 97.69 133 LEU A O 1
ATOM 997 N N . ALA A 1 134 ? 3.759 18.118 20.850 1.00 96.56 134 ALA A N 1
ATOM 998 C CA . ALA A 1 134 ? 2.700 18.035 19.852 1.00 96.56 134 ALA A CA 1
ATOM 999 C C . ALA A 1 134 ? 1.748 16.866 20.151 1.00 96.56 134 ALA A C 1
ATOM 1001 O O . ALA A 1 134 ? 0.533 17.059 20.202 1.00 96.56 134 ALA A O 1
ATOM 1002 N N . ALA A 1 135 ? 2.273 15.672 20.433 1.00 94.12 135 ALA A N 1
ATOM 1003 C CA . ALA A 1 135 ? 1.464 14.487 20.700 1.00 94.12 135 ALA A CA 1
ATOM 1004 C C . ALA A 1 135 ? 0.635 14.613 21.990 1.00 94.12 135 ALA A C 1
ATOM 1006 O O . ALA A 1 135 ? -0.584 14.434 21.963 1.00 94.12 135 ALA A O 1
ATOM 1007 N N . PHE A 1 136 ? 1.262 14.956 23.122 1.00 95.50 136 PHE A N 1
ATOM 1008 C CA . PHE A 1 136 ? 0.552 15.089 24.400 1.00 95.50 136 PHE A CA 1
ATOM 1009 C C . PHE A 1 136 ? -0.370 16.309 24.421 1.00 95.50 136 PHE A C 1
ATOM 1011 O O . PHE A 1 136 ? -1.502 16.218 24.903 1.00 95.50 136 PHE A O 1
ATOM 1018 N N . GLY A 1 137 ? 0.081 17.434 23.860 1.00 96.38 137 GLY A N 1
ATOM 1019 C CA . GLY A 1 137 ? -0.738 18.625 23.673 1.00 96.38 137 GLY A CA 1
ATOM 1020 C C . GLY A 1 137 ? -1.981 18.308 22.848 1.00 96.38 137 GLY A C 1
ATOM 1021 O O . GLY A 1 137 ? -3.090 18.583 23.297 1.00 96.38 137 GLY A O 1
ATOM 1022 N N . GLY A 1 138 ? -1.818 17.643 21.701 1.00 94.94 138 GLY A N 1
ATOM 1023 C CA . GLY A 1 138 ? -2.911 17.291 20.796 1.00 94.94 138 GLY A CA 1
ATOM 1024 C C . GLY A 1 138 ? -3.892 16.281 21.400 1.00 94.94 138 GLY A C 1
ATOM 1025 O O . GLY A 1 138 ? -5.112 16.454 21.303 1.00 94.94 138 GLY A O 1
ATOM 1026 N N . LEU A 1 139 ? -3.382 15.268 22.110 1.00 94.06 139 LEU A N 1
ATOM 1027 C CA . LEU A 1 139 ? -4.201 14.291 22.835 1.00 94.06 139 LEU A CA 1
ATOM 1028 C C . LEU A 1 139 ? -5.074 14.969 23.900 1.00 94.06 139 LEU A C 1
ATOM 1030 O O . LEU A 1 139 ? -6.274 14.698 24.002 1.00 94.06 139 LEU A O 1
ATOM 1034 N N . PHE A 1 140 ? -4.491 15.879 24.683 1.00 95.38 140 PHE A N 1
ATOM 1035 C CA . PHE A 1 140 ? -5.224 16.596 25.725 1.00 95.38 140 PHE A CA 1
ATOM 1036 C C . PHE A 1 140 ? -6.010 17.796 25.212 1.00 95.38 140 PHE A C 1
ATOM 1038 O O . PHE A 1 140 ? -6.882 18.286 25.925 1.00 95.38 140 PHE A O 1
ATOM 1045 N N . TRP A 1 141 ? -5.756 18.244 23.983 1.00 95.19 141 TRP A N 1
ATOM 1046 C CA . TRP A 1 141 ? -6.567 19.238 23.291 1.00 95.19 141 TRP A CA 1
ATOM 1047 C C . TRP A 1 141 ? -7.852 18.623 22.724 1.00 95.19 141 TRP A C 1
ATOM 1049 O O . TRP A 1 141 ? -8.910 19.265 22.757 1.00 95.19 141 TRP A O 1
ATOM 1059 N N . LEU A 1 142 ? -7.797 17.358 22.293 1.00 93.06 142 LEU A N 1
ATOM 1060 C CA . LEU A 1 142 ? -8.967 16.567 21.903 1.00 93.06 142 LEU A CA 1
ATOM 1061 C C . LEU A 1 142 ? -9.943 16.379 23.071 1.00 93.06 142 LEU A C 1
ATOM 1063 O O . LEU A 1 142 ? -11.122 16.703 22.935 1.00 93.06 142 LEU A O 1
ATOM 1067 N N . ALA A 1 143 ? -9.457 15.901 24.218 1.00 93.75 143 ALA A N 1
ATOM 1068 C CA . ALA A 1 143 ? -10.265 15.697 25.419 1.00 93.75 143 ALA A CA 1
ATOM 1069 C C . ALA A 1 143 ? -9.420 15.786 26.697 1.00 93.75 143 ALA A C 1
ATOM 1071 O O . ALA A 1 143 ? -8.220 15.513 26.696 1.00 93.75 143 ALA A O 1
ATOM 1072 N N . ARG A 1 144 ? -10.050 16.142 27.822 1.00 94.06 144 ARG A N 1
ATOM 1073 C CA . ARG A 1 144 ? -9.367 16.247 29.122 1.00 94.06 144 ARG A CA 1
ATOM 1074 C C . ARG A 1 144 ? -8.808 14.893 29.591 1.00 94.06 144 ARG A C 1
ATOM 1076 O O . ARG A 1 144 ? -9.451 13.865 29.372 1.00 94.06 144 ARG A O 1
ATOM 1083 N N . PRO A 1 145 ? -7.691 14.867 30.348 1.00 91.38 145 PRO A N 1
ATOM 1084 C CA . PRO A 1 145 ? -7.087 13.622 30.842 1.00 91.38 145 PRO A CA 1
ATOM 1085 C C . PRO A 1 145 ? -8.058 12.694 31.595 1.00 91.38 145 PRO A C 1
ATOM 1087 O O . PRO A 1 145 ? -8.014 11.475 31.435 1.00 91.38 145 PRO A O 1
ATOM 1090 N N . GLY A 1 146 ? -8.971 13.258 32.396 1.00 92.62 146 GLY A N 1
ATOM 1091 C CA . GLY A 1 146 ? -9.983 12.480 33.121 1.00 92.62 146 GLY A CA 1
ATOM 1092 C C . GLY A 1 146 ? -10.987 11.770 32.203 1.00 92.62 146 GLY A C 1
ATOM 1093 O O . GLY A 1 146 ? -11.380 10.638 32.484 1.00 92.62 146 GLY A O 1
ATOM 1094 N N . ALA A 1 147 ? -11.342 12.393 31.076 1.00 92.50 147 ALA A N 1
ATOM 1095 C CA . ALA A 1 147 ? -12.266 11.828 30.097 1.00 92.50 147 ALA A CA 1
ATOM 1096 C C . ALA A 1 147 ? -11.630 10.655 29.334 1.00 92.50 147 ALA A C 1
ATOM 1098 O O . ALA A 1 147 ? -12.271 9.624 29.140 1.00 92.50 147 ALA A O 1
ATOM 1099 N N . TRP A 1 148 ? -10.335 10.752 29.014 1.00 93.31 148 TRP A N 1
ATOM 1100 C CA . TRP A 1 148 ? -9.568 9.635 28.456 1.00 93.31 148 TRP A CA 1
ATOM 1101 C C . TRP A 1 148 ? -9.527 8.432 29.395 1.00 93.31 148 TRP A C 1
ATOM 1103 O O . TRP A 1 148 ? -9.766 7.309 28.962 1.00 93.31 148 TRP A O 1
ATOM 1113 N N . ARG A 1 149 ? -9.294 8.648 30.698 1.00 91.62 149 ARG A N 1
ATOM 1114 C CA . ARG A 1 149 ? -9.330 7.555 31.685 1.00 91.62 149 ARG A CA 1
ATOM 1115 C C . ARG A 1 149 ? -10.688 6.862 31.714 1.00 91.62 149 ARG A C 1
ATOM 1117 O O . ARG A 1 149 ? -10.729 5.640 31.799 1.00 91.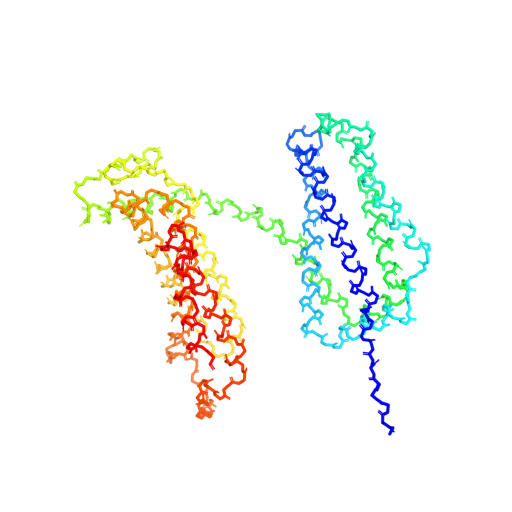62 149 ARG A O 1
ATOM 1124 N N . HIS A 1 150 ? -11.781 7.621 31.639 1.00 90.38 150 HIS A N 1
ATOM 1125 C CA . HIS A 1 150 ? -13.125 7.053 31.568 1.00 90.38 150 HIS A CA 1
ATOM 1126 C C . HIS A 1 150 ? -13.321 6.235 30.284 1.00 90.38 150 HIS A C 1
ATOM 1128 O O . HIS A 1 150 ? -13.739 5.085 30.361 1.00 90.38 150 HIS A O 1
ATOM 1134 N N . TRP A 1 151 ? -12.925 6.775 29.130 1.00 92.31 151 TRP A N 1
ATOM 1135 C CA . TRP A 1 151 ? -13.049 6.093 27.840 1.00 92.31 151 TRP A CA 1
ATOM 1136 C C . TRP A 1 151 ? -12.190 4.822 27.726 1.00 92.31 151 TRP A C 1
ATOM 1138 O O . TRP A 1 151 ? -12.598 3.861 27.078 1.00 92.31 151 TRP A O 1
ATOM 1148 N N . LEU A 1 152 ? -11.022 4.782 28.379 1.00 93.06 152 LEU A N 1
ATOM 1149 C CA . LEU A 1 152 ? -10.132 3.613 28.403 1.00 93.06 152 LEU A CA 1
ATOM 1150 C C . LEU A 1 152 ? -10.635 2.477 29.313 1.00 93.06 152 LEU A C 1
ATOM 1152 O O . LEU A 1 152 ? -10.237 1.318 29.125 1.00 93.06 152 LEU A O 1
ATOM 1156 N N . ARG A 1 153 ? -11.497 2.766 30.300 1.00 90.50 153 ARG A N 1
ATOM 1157 C CA . ARG A 1 153 ? -12.043 1.739 31.204 1.00 90.50 153 ARG A CA 1
ATOM 1158 C C . ARG A 1 153 ? -12.843 0.711 30.404 1.00 90.50 153 ARG A C 1
ATOM 1160 O O . ARG A 1 153 ? -13.673 1.049 29.570 1.00 90.50 153 ARG A O 1
ATOM 1167 N N . GLY A 1 154 ? -12.548 -0.568 30.631 1.00 88.31 154 GLY A N 1
ATOM 1168 C CA . GLY A 1 154 ? -13.156 -1.679 29.889 1.00 88.31 154 GLY A CA 1
ATOM 1169 C C . GLY A 1 154 ? -12.613 -1.894 28.468 1.00 88.31 154 GLY A C 1
ATOM 1170 O O . GLY A 1 154 ? -13.017 -2.852 27.818 1.00 88.31 154 GLY A O 1
ATOM 1171 N N . ARG A 1 155 ? -11.681 -1.055 27.983 1.00 92.62 155 ARG A N 1
ATOM 1172 C CA . ARG A 1 155 ? -11.104 -1.136 26.620 1.00 92.62 155 ARG A CA 1
ATOM 1173 C C . ARG A 1 155 ? -9.585 -1.282 26.588 1.00 92.62 155 ARG A C 1
ATOM 1175 O O . ARG A 1 155 ? -9.028 -1.583 25.536 1.00 92.62 155 ARG A O 1
ATOM 1182 N N . ALA A 1 156 ? -8.921 -1.108 27.732 1.00 90.00 156 ALA A N 1
ATOM 1183 C CA . ALA A 1 156 ? -7.465 -1.076 27.839 1.00 90.00 156 ALA A CA 1
ATOM 1184 C C . ALA A 1 156 ? -6.766 -2.292 27.212 1.00 90.00 156 ALA A C 1
ATOM 1186 O O . ALA A 1 156 ? -5.781 -2.108 26.514 1.00 90.00 156 ALA A O 1
ATOM 1187 N N . ARG A 1 157 ? -7.284 -3.517 27.390 1.00 91.19 157 ARG A N 1
ATOM 1188 C CA . ARG A 1 157 ? -6.674 -4.727 26.802 1.00 91.19 157 ARG A CA 1
ATOM 1189 C C . ARG A 1 157 ? -6.715 -4.717 25.272 1.00 91.19 157 ARG A C 1
ATOM 1191 O O . ARG A 1 157 ? -5.695 -4.960 24.640 1.00 91.19 157 ARG A O 1
ATOM 1198 N N . SER A 1 158 ? -7.871 -4.401 24.685 1.00 90.19 158 SER A N 1
ATOM 1199 C CA . SER A 1 158 ? -8.042 -4.340 23.227 1.00 90.19 158 SER A CA 1
ATOM 1200 C C . SER A 1 158 ? -7.182 -3.244 22.607 1.00 90.19 158 SER A C 1
ATOM 1202 O O . SER A 1 158 ? -6.559 -3.457 21.573 1.00 90.19 158 SER A O 1
ATOM 1204 N N . LEU A 1 159 ? -7.119 -2.082 23.261 1.00 91.38 159 LEU A N 1
ATOM 1205 C CA . LEU A 1 159 ? -6.280 -0.979 22.810 1.00 91.38 159 LEU A CA 1
ATOM 1206 C C . LEU A 1 159 ? -4.797 -1.312 22.975 1.00 91.38 159 LEU A C 1
ATOM 1208 O O . LEU A 1 159 ? -4.041 -1.085 22.045 1.00 91.38 159 LEU A O 1
ATOM 1212 N N . LEU A 1 160 ? -4.377 -1.916 24.089 1.00 92.69 160 LEU A N 1
ATOM 1213 C CA . LEU A 1 160 ? -2.992 -2.354 24.284 1.00 92.69 160 LEU A CA 1
ATOM 1214 C C . LEU A 1 160 ? -2.563 -3.357 23.206 1.00 92.69 160 LEU A C 1
ATOM 1216 O O . LEU A 1 160 ? -1.476 -3.220 22.658 1.00 92.69 160 LEU A O 1
ATOM 1220 N N . ALA A 1 161 ? -3.424 -4.319 22.859 1.00 90.62 161 ALA A N 1
ATOM 1221 C CA . ALA A 1 161 ? -3.167 -5.248 21.761 1.00 90.62 161 ALA A CA 1
ATOM 1222 C C . ALA A 1 161 ? -3.025 -4.517 20.414 1.00 90.62 161 ALA A C 1
ATOM 1224 O O . ALA A 1 161 ? -2.127 -4.827 19.638 1.00 90.62 161 ALA A O 1
ATOM 1225 N N . LEU A 1 162 ? -3.866 -3.511 20.162 1.00 91.00 162 LEU A N 1
ATOM 1226 C CA . LEU A 1 162 ? -3.810 -2.678 18.961 1.00 91.00 162 LEU A CA 1
ATOM 1227 C C . LEU A 1 162 ? -2.523 -1.846 18.887 1.00 91.00 162 LEU A C 1
ATOM 1229 O O . LEU A 1 162 ? -1.859 -1.851 17.856 1.00 91.00 162 LEU A O 1
ATOM 1233 N N . PHE A 1 163 ? -2.149 -1.166 19.974 1.00 89.50 163 PHE A N 1
ATOM 1234 C CA . PHE A 1 163 ? -0.895 -0.413 20.069 1.00 89.50 163 PHE A CA 1
ATOM 1235 C C . PHE A 1 163 ? 0.320 -1.333 19.920 1.00 89.50 163 PHE A C 1
ATOM 1237 O O . PHE A 1 163 ? 1.254 -0.990 19.202 1.00 89.50 163 PHE A O 1
ATOM 1244 N N . GLY A 1 164 ? 0.291 -2.514 20.547 1.00 89.19 164 GLY A N 1
ATOM 1245 C CA . GLY A 1 164 ? 1.333 -3.528 20.403 1.00 89.19 164 GLY A CA 1
ATOM 1246 C C . GLY A 1 164 ? 1.480 -3.996 18.956 1.00 89.19 164 GLY A C 1
ATOM 1247 O O . GLY A 1 164 ? 2.585 -3.997 18.423 1.00 89.19 164 GLY A O 1
ATOM 1248 N N . LEU A 1 165 ? 0.367 -4.306 18.285 1.00 88.12 165 LEU A N 1
ATOM 1249 C CA . LEU A 1 165 ? 0.374 -4.674 16.871 1.00 88.12 165 LEU A CA 1
ATOM 1250 C C . LEU A 1 165 ? 0.923 -3.538 15.995 1.00 88.12 165 LEU A C 1
ATOM 1252 O O . LEU A 1 165 ? 1.801 -3.774 15.170 1.00 88.12 165 LEU A O 1
ATOM 1256 N N . ALA A 1 166 ? 0.464 -2.302 16.203 1.00 88.00 166 ALA A N 1
ATOM 1257 C CA . ALA A 1 166 ? 0.933 -1.139 15.453 1.00 88.00 166 ALA A CA 1
ATOM 1258 C C . ALA A 1 166 ? 2.434 -0.863 15.631 1.00 88.00 166 ALA A C 1
ATOM 1260 O O . ALA A 1 166 ? 3.093 -0.469 14.674 1.00 88.00 166 ALA A O 1
ATOM 1261 N N . ALA A 1 167 ? 2.973 -1.071 16.835 1.00 86.12 167 ALA A N 1
ATOM 1262 C CA . ALA A 1 167 ? 4.395 -0.890 17.118 1.00 86.12 167 ALA A CA 1
ATOM 1263 C C . ALA A 1 167 ? 5.264 -1.971 16.455 1.00 86.12 167 ALA A C 1
ATOM 1265 O O . ALA A 1 167 ? 6.376 -1.687 16.016 1.00 86.12 167 ALA A O 1
ATOM 1266 N N . VAL A 1 168 ? 4.755 -3.204 16.360 1.00 87.12 168 VAL A N 1
ATOM 1267 C CA . VAL A 1 168 ? 5.477 -4.334 15.758 1.00 87.12 168 VAL A CA 1
ATOM 1268 C C . VAL A 1 168 ? 5.430 -4.295 14.230 1.00 87.12 168 VAL A C 1
ATOM 1270 O O . VAL A 1 168 ? 6.408 -4.674 13.592 1.00 87.12 168 VAL A O 1
ATOM 1273 N N . LEU A 1 169 ? 4.332 -3.819 13.633 1.00 86.31 169 LEU A N 1
ATOM 1274 C CA . LEU A 1 169 ? 4.100 -3.864 12.183 1.00 86.31 169 LEU A CA 1
ATOM 1275 C C . LEU A 1 169 ? 5.260 -3.300 11.334 1.00 86.31 169 LEU A C 1
ATOM 1277 O O . LEU A 1 169 ? 5.728 -4.027 10.457 1.00 86.31 169 LEU A O 1
ATOM 1281 N N . PRO A 1 170 ? 5.790 -2.082 11.574 1.00 84.44 170 PRO A N 1
ATOM 1282 C CA . PRO A 1 170 ? 6.915 -1.566 10.790 1.00 84.44 170 PRO A CA 1
ATOM 1283 C C . PRO A 1 170 ? 8.178 -2.425 10.919 1.00 84.44 170 PRO A C 1
ATOM 1285 O O . PRO A 1 170 ? 8.858 -2.688 9.929 1.00 84.44 170 PRO A O 1
ATOM 1288 N N . GLY A 1 171 ? 8.476 -2.901 12.132 1.00 84.62 171 GLY A N 1
ATOM 1289 C CA . GLY A 1 171 ? 9.614 -3.785 12.382 1.00 84.62 171 GLY A CA 1
ATOM 1290 C C . GLY A 1 171 ? 9.458 -5.137 11.690 1.00 84.62 171 GLY A C 1
ATOM 1291 O O . GLY A 1 171 ? 10.426 -5.662 11.149 1.00 84.62 171 GLY A O 1
ATOM 1292 N N . LEU A 1 172 ? 8.233 -5.664 11.637 1.00 85.94 172 LEU A N 1
ATOM 1293 C CA . LEU A 1 172 ? 7.913 -6.892 10.921 1.00 85.94 172 LEU A CA 1
ATOM 1294 C C . LEU A 1 172 ? 8.143 -6.739 9.412 1.00 85.94 172 LEU A C 1
ATOM 1296 O O . LEU A 1 172 ? 8.710 -7.636 8.804 1.00 85.94 172 LEU A O 1
ATOM 1300 N N . VAL A 1 173 ? 7.776 -5.600 8.815 1.00 84.00 173 VAL A N 1
ATOM 1301 C CA . VAL A 1 173 ? 8.053 -5.324 7.392 1.00 84.00 173 VAL A CA 1
ATOM 1302 C C . VAL A 1 173 ? 9.557 -5.320 7.117 1.00 84.00 173 VAL A C 1
ATOM 1304 O O . VAL A 1 173 ? 10.004 -5.945 6.161 1.00 84.00 173 VAL A O 1
ATOM 1307 N N . VAL A 1 174 ? 10.354 -4.677 7.977 1.00 83.88 174 VAL A N 1
ATOM 1308 C CA . VAL A 1 174 ? 11.821 -4.675 7.842 1.00 83.88 174 VAL A CA 1
ATOM 1309 C C . VAL A 1 174 ? 12.396 -6.083 8.009 1.00 83.88 174 VAL A C 1
ATOM 1311 O O . VAL A 1 174 ? 13.239 -6.496 7.218 1.00 83.88 174 VAL A O 1
ATOM 1314 N N . LEU A 1 175 ? 11.917 -6.833 9.004 1.00 86.81 175 LEU A N 1
ATOM 1315 C CA . LEU A 1 175 ? 12.351 -8.203 9.280 1.00 86.81 175 LEU A CA 1
ATOM 1316 C C . LEU A 1 175 ? 12.039 -9.155 8.120 1.00 86.81 175 LEU A C 1
ATOM 1318 O O . LEU A 1 175 ? 12.841 -10.033 7.819 1.00 86.81 175 LEU A O 1
ATOM 1322 N N . LEU A 1 176 ? 10.879 -8.987 7.484 1.00 86.31 176 LEU A N 1
ATOM 1323 C CA . LEU A 1 176 ? 10.450 -9.797 6.347 1.00 86.31 176 LEU A CA 1
ATOM 1324 C C . LEU A 1 176 ? 11.026 -9.300 5.015 1.00 86.31 176 LEU A C 1
ATOM 1326 O O . LEU A 1 176 ? 10.965 -10.036 4.038 1.00 86.31 176 LEU A O 1
ATOM 1330 N N . GLY A 1 177 ? 11.627 -8.107 4.965 1.00 84.06 177 GLY A N 1
ATOM 1331 C CA . GLY A 1 177 ? 12.227 -7.522 3.762 1.00 84.06 177 GLY A CA 1
ATOM 1332 C C . GLY A 1 177 ? 13.172 -8.456 2.985 1.00 84.06 177 GLY A C 1
ATOM 1333 O O . GLY A 1 177 ? 13.034 -8.542 1.768 1.00 84.06 177 GLY A O 1
ATOM 1334 N N . PRO A 1 178 ? 14.069 -9.229 3.630 1.00 87.62 178 PRO A N 1
ATOM 1335 C CA . PRO A 1 178 ? 14.922 -10.203 2.941 1.00 87.62 178 PRO A CA 1
ATOM 1336 C C . PRO A 1 178 ? 14.162 -11.281 2.154 1.00 87.62 178 PRO A C 1
ATOM 1338 O O . PRO A 1 178 ? 14.715 -11.854 1.219 1.00 87.62 178 PRO A O 1
ATOM 1341 N N . LEU A 1 179 ? 12.893 -11.556 2.482 1.00 84.25 179 LEU A N 1
ATOM 1342 C CA . LEU A 1 179 ? 12.065 -12.482 1.703 1.00 84.25 179 LEU A CA 1
ATOM 1343 C C . LEU A 1 179 ? 11.811 -11.979 0.279 1.00 84.25 179 LEU A C 1
ATOM 1345 O O . LEU A 1 179 ? 11.568 -12.800 -0.596 1.00 84.25 179 LEU A O 1
ATOM 1349 N N . TRP A 1 180 ? 11.908 -10.669 0.028 1.00 83.06 180 TRP A N 1
ATOM 1350 C CA . TRP A 1 180 ? 11.760 -10.096 -1.312 1.00 83.06 180 TRP A CA 1
ATOM 1351 C C . TRP A 1 180 ? 12.997 -10.277 -2.205 1.00 83.06 180 TRP A C 1
ATOM 1353 O O . TRP A 1 180 ? 12.884 -10.077 -3.408 1.00 83.06 180 TRP A O 1
ATOM 1363 N N . TYR A 1 181 ? 14.145 -10.685 -1.652 1.00 83.62 181 TYR A N 1
ATOM 1364 C CA . TYR A 1 181 ? 15.423 -10.815 -2.373 1.00 83.62 181 TYR A CA 1
ATOM 1365 C C . TYR A 1 181 ? 15.870 -12.281 -2.496 1.00 83.62 181 TYR A C 1
ATOM 1367 O O . TYR A 1 181 ? 17.035 -12.626 -2.294 1.00 83.62 181 TYR A O 1
ATOM 1375 N N . GLN A 1 182 ? 14.918 -13.176 -2.768 1.00 84.25 182 GLN A N 1
ATOM 1376 C CA . GLN A 1 182 ? 15.174 -14.612 -2.883 1.00 84.25 182 GLN A CA 1
ATOM 1377 C C . GLN A 1 182 ? 15.627 -14.967 -4.300 1.00 84.25 182 GLN A C 1
ATOM 1379 O O . GLN A 1 182 ? 14.801 -15.243 -5.170 1.00 84.25 182 GLN A O 1
ATOM 1384 N N . GLN A 1 183 ? 16.948 -15.022 -4.496 1.00 86.06 183 GLN A N 1
ATOM 1385 C CA . GLN A 1 183 ? 17.576 -15.309 -5.793 1.00 86.06 183 GLN A CA 1
ATOM 1386 C C . GLN A 1 183 ? 17.028 -16.577 -6.453 1.00 86.06 183 GLN A C 1
ATOM 1388 O O . GLN A 1 183 ? 16.712 -16.562 -7.634 1.00 86.06 183 GLN A O 1
ATOM 1393 N N . VAL A 1 184 ? 16.786 -17.635 -5.673 1.00 90.31 184 VAL A N 1
ATOM 1394 C CA . VAL A 1 184 ? 16.239 -18.903 -6.183 1.00 90.31 184 VAL A CA 1
ATOM 1395 C C . VAL A 1 184 ? 14.912 -18.702 -6.920 1.00 90.31 184 VAL A C 1
ATOM 1397 O O . VAL A 1 184 ? 14.683 -19.302 -7.967 1.00 90.31 184 VAL A O 1
ATOM 1400 N N . LEU A 1 185 ? 14.022 -17.855 -6.393 1.00 91.12 185 LEU A N 1
ATOM 1401 C CA . LEU A 1 185 ? 12.730 -17.609 -7.030 1.00 91.12 185 LEU A CA 1
ATOM 1402 C C . LEU A 1 185 ? 12.884 -16.723 -8.273 1.00 91.12 185 LEU A C 1
ATOM 1404 O O . LEU A 1 185 ? 12.190 -16.948 -9.267 1.00 91.12 185 LEU A O 1
ATOM 1408 N N . THR A 1 186 ? 13.805 -15.755 -8.237 1.00 91.88 186 THR A N 1
ATOM 1409 C CA . THR A 1 186 ? 14.187 -14.949 -9.406 1.00 91.88 186 THR A CA 1
ATOM 1410 C C . THR A 1 186 ? 14.718 -15.845 -10.528 1.00 91.88 186 THR A C 1
ATOM 1412 O O . THR A 1 186 ? 14.228 -15.751 -11.650 1.00 91.88 186 THR A O 1
ATOM 1415 N N . ASP A 1 187 ? 15.620 -16.778 -10.221 1.00 92.31 187 ASP A N 1
ATOM 1416 C CA . ASP A 1 187 ? 16.231 -17.701 -11.184 1.00 92.31 187 ASP A CA 1
ATOM 1417 C C . ASP A 1 187 ? 15.199 -18.638 -11.815 1.00 92.31 187 ASP A C 1
ATOM 1419 O O . ASP A 1 187 ? 15.124 -18.762 -13.038 1.00 92.31 187 ASP A O 1
ATOM 1423 N N . ILE A 1 188 ? 14.353 -19.271 -10.994 1.00 94.44 188 ILE A N 1
ATOM 1424 C CA . ILE A 1 188 ? 13.301 -20.174 -11.482 1.00 94.44 188 ILE A CA 1
ATOM 1425 C C . ILE A 1 188 ? 12.312 -19.411 -12.371 1.00 94.44 188 ILE A C 1
ATOM 1427 O O . ILE A 1 188 ? 11.902 -19.913 -13.419 1.00 94.44 188 ILE A O 1
ATOM 1431 N N . THR A 1 189 ? 11.949 -18.186 -11.986 1.00 94.88 189 THR A N 1
ATOM 1432 C CA . THR A 1 189 ? 11.066 -17.331 -12.788 1.00 94.88 189 THR A CA 1
ATOM 1433 C C . THR A 1 189 ? 11.732 -16.932 -14.098 1.00 94.88 189 THR A C 1
ATOM 1435 O O . THR A 1 189 ? 11.108 -17.052 -15.147 1.00 94.88 189 THR A O 1
ATOM 1438 N N . PHE A 1 190 ? 12.999 -16.520 -14.064 1.00 95.12 190 PHE A N 1
ATOM 1439 C CA . PHE A 1 190 ? 13.772 -16.175 -15.253 1.00 95.12 190 PHE A CA 1
ATOM 1440 C C . PHE A 1 190 ? 13.809 -17.343 -16.244 1.00 95.12 190 PHE A C 1
ATOM 1442 O O . PHE A 1 190 ? 13.435 -17.174 -17.403 1.00 95.12 190 PHE A O 1
ATOM 1449 N N . ILE A 1 191 ? 14.161 -18.546 -15.780 1.00 95.19 191 ILE A N 1
ATOM 1450 C CA . ILE A 1 191 ? 14.193 -19.757 -16.611 1.00 95.19 191 ILE A CA 1
ATOM 1451 C C . ILE A 1 191 ? 12.810 -20.050 -17.198 1.00 95.19 191 ILE A C 1
ATOM 1453 O O . ILE A 1 191 ? 12.696 -20.310 -18.394 1.00 95.19 191 ILE A O 1
ATOM 1457 N N . ALA A 1 192 ? 11.750 -19.982 -16.388 1.00 96.44 192 ALA A N 1
ATOM 1458 C CA . ALA A 1 192 ? 10.389 -20.232 -16.855 1.00 96.44 192 ALA A CA 1
ATOM 1459 C C . ALA A 1 192 ? 9.957 -19.237 -17.945 1.00 96.44 192 ALA A C 1
ATOM 1461 O O . ALA A 1 192 ? 9.343 -19.644 -18.932 1.00 96.44 192 ALA A O 1
ATOM 1462 N N . VAL A 1 193 ? 10.316 -17.956 -17.803 1.00 96.38 193 VAL A N 1
ATOM 1463 C CA . VAL A 1 193 ? 10.051 -16.931 -18.821 1.00 96.38 193 VAL A CA 1
ATOM 1464 C C . VAL A 1 193 ? 10.864 -17.200 -20.086 1.00 96.38 193 VAL A C 1
ATOM 1466 O O . VAL A 1 193 ? 10.284 -17.133 -21.163 1.00 96.38 193 VAL A O 1
ATOM 1469 N N . VAL A 1 194 ? 12.155 -17.549 -19.992 1.00 95.69 194 VAL A N 1
ATOM 1470 C CA . VAL A 1 194 ? 12.980 -17.913 -21.164 1.00 95.69 194 VAL A CA 1
ATOM 1471 C C . VAL A 1 194 ? 12.367 -19.088 -21.917 1.00 95.69 194 VAL A C 1
ATOM 1473 O O . VAL A 1 194 ? 12.214 -19.017 -23.136 1.00 95.69 194 VAL A O 1
ATOM 1476 N N . VAL A 1 195 ? 11.988 -20.152 -21.202 1.00 95.94 195 VAL A N 1
ATOM 1477 C CA . VAL A 1 195 ? 11.367 -21.341 -21.799 1.00 95.94 195 VAL A CA 1
ATOM 1478 C C . VAL A 1 195 ? 10.079 -20.954 -22.506 1.00 95.94 195 VAL A C 1
ATOM 1480 O O . VAL A 1 195 ? 9.922 -21.255 -23.684 1.00 95.94 195 VAL A O 1
ATOM 1483 N N . LEU A 1 196 ? 9.177 -20.254 -21.817 1.00 96.44 196 LEU A N 1
ATOM 1484 C CA . LEU A 1 196 ? 7.899 -19.871 -22.397 1.00 96.44 196 LEU A CA 1
ATOM 1485 C C . LEU A 1 196 ? 8.069 -18.916 -23.586 1.00 96.44 196 LEU A C 1
ATOM 1487 O O . LEU A 1 196 ? 7.394 -19.089 -24.594 1.00 96.44 196 LEU A O 1
ATOM 1491 N N . LEU A 1 197 ? 8.976 -17.942 -23.494 1.00 95.19 197 LEU A N 1
ATOM 1492 C CA . LEU A 1 197 ? 9.249 -16.989 -24.568 1.00 95.19 197 LEU A CA 1
ATOM 1493 C C . LEU A 1 197 ? 9.827 -17.687 -25.805 1.00 95.19 197 LEU A C 1
ATOM 1495 O O . LEU A 1 197 ? 9.419 -17.377 -26.918 1.00 95.19 197 LEU A O 1
ATOM 1499 N N . SER A 1 198 ? 10.696 -18.682 -25.613 1.00 94.31 198 SER A N 1
ATOM 1500 C CA . SER A 1 198 ? 11.273 -19.484 -26.704 1.00 94.31 198 SER A CA 1
ATOM 1501 C C . SER A 1 198 ? 10.243 -20.358 -27.427 1.00 94.31 198 SER A C 1
ATOM 1503 O O . SER A 1 198 ? 10.500 -20.807 -28.537 1.00 94.31 198 SER A O 1
ATOM 1505 N N . LEU A 1 199 ? 9.079 -20.617 -26.817 1.00 94.62 199 LEU A N 1
ATOM 1506 C CA . LEU A 1 199 ? 7.975 -21.325 -27.477 1.00 94.62 199 LEU A CA 1
ATOM 1507 C C . LEU A 1 199 ? 7.148 -20.418 -28.397 1.00 94.62 199 LEU A C 1
ATOM 1509 O O . LEU A 1 199 ? 6.378 -20.929 -29.207 1.00 94.62 199 LEU A O 1
ATOM 1513 N N . VAL A 1 200 ? 7.248 -19.096 -28.236 1.00 93.38 200 VAL A N 1
ATOM 1514 C CA . VAL A 1 200 ? 6.362 -18.120 -28.896 1.00 93.38 200 VAL A CA 1
ATOM 1515 C C . VAL A 1 200 ? 7.104 -17.063 -29.714 1.00 93.38 200 VAL A C 1
ATOM 1517 O O . VAL A 1 200 ? 6.463 -16.358 -30.487 1.00 93.38 200 VAL A O 1
ATOM 1520 N N . SER A 1 201 ? 8.423 -16.937 -29.559 1.00 90.88 201 SER A N 1
ATOM 1521 C CA . SER A 1 201 ? 9.272 -15.992 -30.288 1.00 90.88 201 SER A CA 1
ATOM 1522 C C . SER A 1 201 ? 10.474 -16.712 -30.894 1.00 90.88 201 SER A C 1
ATOM 1524 O O . SER A 1 201 ? 11.138 -17.503 -30.225 1.00 90.88 201 SER A O 1
ATOM 1526 N N . ASP A 1 202 ? 10.777 -16.395 -32.152 1.00 87.69 202 ASP A N 1
ATOM 1527 C CA . ASP A 1 202 ? 11.897 -16.984 -32.894 1.00 87.69 202 ASP A CA 1
ATOM 1528 C C . ASP A 1 202 ? 13.256 -16.376 -32.502 1.00 87.69 202 ASP A C 1
ATOM 1530 O O . ASP A 1 202 ? 14.307 -16.973 -32.744 1.00 87.69 202 ASP A O 1
ATOM 1534 N N . ARG A 1 203 ? 13.258 -15.172 -31.914 1.00 89.56 203 ARG A N 1
ATOM 1535 C CA . ARG A 1 203 ? 14.466 -14.405 -31.573 1.00 89.56 203 ARG A CA 1
ATOM 1536 C C . ARG A 1 203 ? 14.479 -14.045 -30.096 1.00 89.56 203 ARG A C 1
ATOM 1538 O O . ARG A 1 203 ? 14.128 -12.934 -29.703 1.00 89.56 203 ARG A O 1
ATOM 1545 N N . VAL A 1 204 ? 14.928 -14.997 -29.285 1.00 93.00 204 VAL A N 1
ATOM 1546 C CA . VAL A 1 204 ? 15.097 -14.816 -27.841 1.00 93.00 204 VAL A CA 1
ATOM 1547 C C . VAL A 1 204 ? 16.556 -14.540 -27.507 1.00 93.00 204 VAL A C 1
ATOM 1549 O O . VAL A 1 204 ? 17.438 -15.337 -27.820 1.00 93.00 204 VAL A O 1
ATOM 1552 N N . THR A 1 205 ? 16.798 -13.426 -26.819 1.00 93.31 205 THR A N 1
ATOM 1553 C CA . THR A 1 205 ? 18.100 -13.114 -26.217 1.00 93.31 205 THR A CA 1
ATOM 1554 C C . THR A 1 205 ? 17.989 -13.289 -24.710 1.00 93.31 205 THR A C 1
ATOM 1556 O O . THR A 1 205 ? 17.082 -12.736 -24.092 1.00 93.31 205 THR A O 1
ATOM 1559 N N . ALA A 1 206 ? 18.901 -14.045 -24.100 1.00 94.12 206 ALA A N 1
ATOM 1560 C CA . ALA A 1 206 ? 18.925 -14.246 -22.656 1.00 94.12 206 ALA A CA 1
ATOM 1561 C C . ALA A 1 206 ? 20.364 -14.259 -22.126 1.00 94.12 206 ALA A C 1
ATOM 1563 O O . ALA A 1 206 ? 21.201 -15.018 -22.611 1.00 94.12 206 ALA A O 1
ATOM 1564 N N . ASP A 1 207 ? 20.625 -13.449 -21.103 1.00 93.06 207 ASP A N 1
ATOM 1565 C CA . ASP A 1 207 ? 21.856 -13.444 -20.316 1.00 93.06 207 ASP A CA 1
ATOM 1566 C C . ASP A 1 207 ? 21.518 -13.733 -18.841 1.00 93.06 207 ASP A C 1
ATOM 1568 O O . ASP A 1 207 ? 21.079 -12.835 -18.109 1.00 93.06 207 ASP A O 1
ATOM 1572 N N . PRO A 1 208 ? 21.711 -14.986 -18.386 1.00 89.38 208 PRO A N 1
ATOM 1573 C CA . PRO A 1 208 ? 21.437 -15.385 -17.009 1.00 89.38 208 PRO A CA 1
ATOM 1574 C C . PRO A 1 208 ? 22.338 -14.709 -15.967 1.00 89.38 208 PRO A C 1
ATOM 1576 O O . PRO A 1 208 ? 21.955 -14.647 -14.805 1.00 89.38 208 PRO A O 1
ATOM 1579 N N . SER A 1 209 ? 23.524 -14.209 -16.341 1.00 88.50 209 SER A N 1
ATOM 1580 C CA . SER A 1 209 ? 24.488 -13.650 -15.376 1.00 88.50 209 SER A CA 1
ATOM 1581 C C . SER A 1 209 ? 24.048 -12.301 -14.798 1.00 88.50 209 SER A C 1
ATOM 1583 O O . SER A 1 209 ? 24.443 -11.930 -13.693 1.00 88.50 209 SER A O 1
ATOM 1585 N N . VAL A 1 210 ? 23.208 -11.582 -15.543 1.00 89.31 210 VAL A N 1
ATOM 1586 C CA . VAL A 1 210 ? 22.652 -10.270 -15.181 1.00 89.31 210 VAL A CA 1
ATOM 1587 C C . VAL A 1 210 ? 21.119 -10.243 -15.241 1.00 89.31 210 VAL A C 1
ATOM 1589 O O . VAL A 1 210 ? 20.529 -9.159 -15.209 1.00 89.31 210 VAL A O 1
ATOM 1592 N N . HIS A 1 211 ? 20.482 -11.417 -15.355 1.00 91.25 211 HIS A N 1
ATOM 1593 C CA . HIS A 1 211 ? 19.033 -11.613 -15.509 1.00 91.25 211 HIS A CA 1
ATOM 1594 C C . HIS A 1 211 ? 18.410 -10.735 -16.603 1.00 91.25 211 HIS A C 1
ATOM 1596 O O . HIS A 1 211 ? 17.332 -10.163 -16.425 1.00 91.25 211 HIS A O 1
ATOM 1602 N N . VAL A 1 212 ? 19.086 -10.605 -17.748 1.00 94.31 212 VAL A N 1
ATOM 1603 C CA . VAL A 1 212 ? 18.563 -9.872 -18.910 1.00 94.31 212 VAL A CA 1
ATOM 1604 C C . VAL A 1 212 ? 17.908 -10.850 -19.873 1.00 94.31 212 VAL A C 1
ATOM 1606 O O . VAL A 1 212 ? 18.486 -11.874 -20.224 1.00 94.31 212 VAL A O 1
ATOM 1609 N N . ILE A 1 213 ? 16.694 -10.532 -20.306 1.00 93.69 213 ILE A N 1
ATOM 1610 C CA . ILE A 1 213 ? 15.933 -11.307 -21.284 1.00 93.69 213 ILE A CA 1
ATOM 1611 C C . ILE A 1 213 ? 15.260 -10.354 -22.270 1.00 93.69 213 ILE A C 1
ATOM 1613 O O . ILE A 1 213 ? 14.834 -9.262 -21.893 1.00 93.69 213 ILE A O 1
ATOM 1617 N N . GLY A 1 214 ? 15.153 -10.753 -23.530 1.00 91.75 214 GLY A N 1
ATOM 1618 C CA . GLY A 1 214 ? 14.469 -9.974 -24.549 1.00 91.75 214 GLY A CA 1
ATOM 1619 C C . GLY A 1 214 ? 13.909 -10.810 -25.684 1.00 91.75 214 GLY A C 1
ATOM 1620 O O . GLY A 1 214 ? 14.328 -11.949 -25.906 1.00 91.75 214 GLY A O 1
ATOM 1621 N N . ALA A 1 215 ? 12.966 -10.199 -26.393 1.00 92.06 215 ALA A N 1
ATOM 1622 C CA . ALA A 1 215 ? 12.465 -10.645 -27.685 1.00 92.06 215 ALA A CA 1
ATOM 1623 C C . ALA A 1 215 ? 12.808 -9.563 -28.716 1.00 92.06 215 ALA A C 1
ATOM 1625 O O . ALA A 1 215 ? 12.529 -8.385 -28.480 1.00 92.06 215 ALA A O 1
ATOM 1626 N N . ASP A 1 216 ? 13.433 -9.962 -29.824 1.00 88.50 216 ASP A N 1
ATOM 1627 C CA . ASP A 1 216 ? 13.986 -9.037 -30.821 1.00 88.50 216 ASP A CA 1
ATOM 1628 C C . ASP A 1 216 ? 14.900 -7.970 -30.173 1.00 88.50 216 ASP A C 1
ATOM 1630 O O . ASP A 1 216 ? 15.824 -8.315 -29.432 1.00 88.50 216 ASP A O 1
ATOM 1634 N N . ASP A 1 217 ? 14.644 -6.684 -30.431 1.00 88.00 217 ASP A N 1
ATOM 1635 C CA . ASP A 1 217 ? 15.427 -5.552 -29.921 1.00 88.00 217 ASP A CA 1
ATOM 1636 C C . ASP A 1 217 ? 14.948 -5.053 -28.540 1.00 88.00 217 ASP A C 1
ATOM 1638 O O . ASP A 1 217 ? 15.523 -4.119 -27.973 1.00 88.00 217 ASP A O 1
ATOM 1642 N N . PHE A 1 218 ? 13.894 -5.652 -27.970 1.00 92.56 218 PHE A N 1
ATOM 1643 C CA . PHE A 1 218 ? 13.342 -5.243 -26.678 1.00 92.56 218 PHE A CA 1
ATOM 1644 C C . PHE A 1 218 ? 13.898 -6.103 -25.537 1.00 92.56 218 PHE A C 1
ATOM 1646 O O . PHE A 1 218 ? 13.505 -7.255 -25.347 1.00 92.56 218 PHE A O 1
ATOM 1653 N N . LEU A 1 219 ? 14.805 -5.515 -24.754 1.00 92.00 219 LEU A N 1
ATOM 1654 C CA . LEU A 1 219 ? 15.522 -6.162 -23.652 1.00 92.00 219 LEU A CA 1
ATOM 1655 C C . LEU A 1 219 ? 15.071 -5.601 -22.300 1.00 92.00 219 LEU A C 1
ATOM 1657 O O . LEU A 1 219 ? 15.000 -4.387 -22.106 1.00 92.00 219 LEU A O 1
ATOM 1661 N N . VAL A 1 220 ? 14.834 -6.486 -21.334 1.00 90.69 220 VAL A N 1
ATOM 1662 C CA . VAL A 1 220 ? 14.442 -6.134 -19.966 1.00 90.69 220 VAL A CA 1
ATOM 1663 C C . VAL A 1 220 ? 15.319 -6.878 -18.968 1.00 90.69 220 VAL A C 1
ATOM 1665 O O . VAL A 1 220 ? 15.610 -8.063 -19.119 1.00 90.69 220 VAL A O 1
ATOM 1668 N N . ARG A 1 221 ? 15.722 -6.177 -17.905 1.00 89.56 221 ARG A N 1
ATOM 1669 C CA . ARG A 1 221 ? 16.350 -6.794 -16.736 1.00 89.56 221 ARG A CA 1
ATOM 1670 C C . ARG A 1 221 ? 15.276 -7.241 -15.748 1.00 89.56 221 ARG A C 1
ATOM 1672 O O . ARG A 1 221 ? 14.500 -6.417 -15.268 1.00 89.56 221 ARG A O 1
ATOM 1679 N N . VAL A 1 222 ? 15.263 -8.525 -15.410 1.00 86.44 222 VAL A N 1
ATOM 1680 C CA . VAL A 1 222 ? 14.386 -9.096 -14.383 1.00 86.44 222 VAL A CA 1
ATOM 1681 C C . VAL A 1 222 ? 14.996 -8.805 -13.013 1.00 86.44 222 VAL A C 1
ATOM 1683 O O . VAL A 1 222 ? 15.978 -9.419 -12.614 1.00 86.44 222 VAL A O 1
ATOM 1686 N N . ALA A 1 223 ? 14.436 -7.829 -12.300 1.00 84.50 223 ALA A N 1
ATOM 1687 C CA . ALA A 1 223 ? 14.832 -7.527 -10.924 1.00 84.50 223 ALA A CA 1
ATOM 1688 C C . ALA A 1 223 ? 14.230 -8.539 -9.931 1.00 84.50 223 ALA A C 1
ATOM 1690 O O . ALA A 1 223 ? 13.236 -9.195 -10.240 1.00 84.50 223 ALA A O 1
ATOM 1691 N N . ASP A 1 224 ? 14.749 -8.595 -8.699 1.00 84.25 224 ASP A N 1
ATOM 1692 C CA . ASP A 1 224 ? 14.213 -9.468 -7.635 1.00 84.25 224 ASP A CA 1
ATOM 1693 C C . ASP A 1 224 ? 12.725 -9.220 -7.335 1.00 84.25 224 ASP A C 1
ATOM 1695 O O . ASP A 1 224 ? 11.976 -10.141 -6.998 1.00 84.25 224 ASP A O 1
ATOM 1699 N N . SER A 1 225 ? 12.254 -7.988 -7.549 1.00 81.75 225 SER A N 1
ATOM 1700 C CA . SER A 1 225 ? 10.834 -7.632 -7.456 1.00 81.75 225 SER A CA 1
ATOM 1701 C C . SER A 1 225 ? 9.948 -8.372 -8.471 1.00 81.75 225 SER A C 1
ATOM 1703 O O . SER A 1 225 ? 8.750 -8.520 -8.244 1.00 81.75 225 SER A O 1
ATOM 1705 N N . CYS A 1 226 ? 10.517 -8.880 -9.568 1.00 86.88 226 CYS A N 1
ATOM 1706 C CA . CYS A 1 226 ? 9.813 -9.631 -10.610 1.00 86.88 226 CYS A CA 1
ATOM 1707 C C . CYS A 1 226 ? 9.784 -11.149 -10.356 1.00 86.88 226 CYS A C 1
ATOM 1709 O O . CYS A 1 226 ? 9.183 -11.881 -11.141 1.00 86.88 226 CYS A O 1
ATOM 1711 N N . SER A 1 227 ? 10.371 -11.636 -9.258 1.00 91.06 227 SER A N 1
ATOM 1712 C CA . SER A 1 227 ? 10.384 -13.062 -8.882 1.00 91.06 227 SER A CA 1
ATOM 1713 C C . SER A 1 227 ? 8.989 -13.669 -8.654 1.00 91.06 227 SER A C 1
ATOM 1715 O O . SER A 1 227 ? 8.820 -14.882 -8.655 1.00 91.06 227 SER A O 1
ATOM 1717 N N . GLY A 1 228 ? 7.961 -12.843 -8.442 1.00 90.50 228 GLY A N 1
ATOM 1718 C CA . GLY A 1 228 ? 6.605 -13.297 -8.113 1.00 90.50 228 GLY A CA 1
ATOM 1719 C C . GLY A 1 228 ? 6.346 -13.456 -6.611 1.00 90.50 228 GLY A C 1
ATOM 1720 O O . GLY A 1 228 ? 5.225 -13.784 -6.218 1.00 90.50 228 GLY A O 1
ATOM 1721 N N . ILE A 1 229 ? 7.333 -13.154 -5.758 1.00 91.62 229 ILE A N 1
ATOM 1722 C CA . ILE A 1 229 ? 7.185 -13.186 -4.295 1.00 91.62 229 ILE A CA 1
ATOM 1723 C C . ILE A 1 229 ? 6.058 -12.279 -3.786 1.00 91.62 229 ILE A C 1
ATOM 1725 O O . ILE A 1 229 ? 5.324 -12.648 -2.870 1.00 91.62 229 ILE A O 1
ATOM 1729 N N . GLU A 1 230 ? 5.865 -11.116 -4.409 1.00 89.94 230 GLU A N 1
ATOM 1730 C CA . GLU A 1 230 ? 4.782 -10.196 -4.059 1.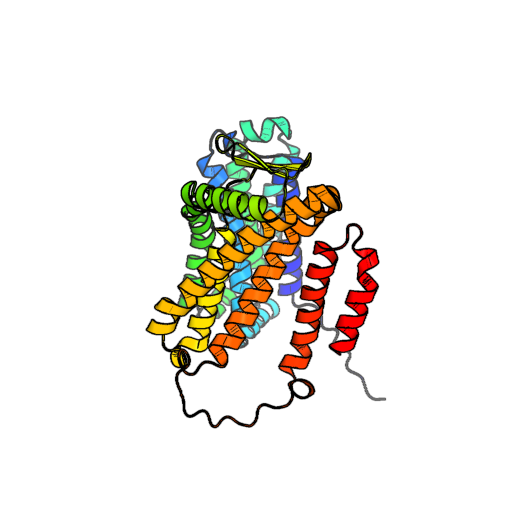00 89.94 230 GLU A CA 1
ATOM 1731 C C . GLU A 1 230 ? 3.413 -10.875 -4.213 1.00 89.94 230 GLU A C 1
ATOM 1733 O O . GLU A 1 230 ? 2.578 -10.820 -3.308 1.00 89.94 230 GLU A O 1
ATOM 1738 N N . GLY A 1 231 ? 3.222 -11.617 -5.309 1.00 91.62 231 GLY A N 1
ATOM 1739 C CA . GLY A 1 231 ? 2.019 -12.406 -5.550 1.00 91.62 231 GLY A CA 1
ATOM 1740 C C . GLY A 1 231 ? 1.794 -13.483 -4.487 1.00 91.62 231 GLY A C 1
ATOM 1741 O O . GLY A 1 231 ? 0.650 -13.705 -4.088 1.00 91.62 231 GLY A O 1
ATOM 1742 N N . PHE A 1 232 ? 2.858 -14.120 -3.982 1.00 93.44 232 PHE A N 1
ATOM 1743 C CA . PHE A 1 232 ? 2.770 -15.103 -2.893 1.00 93.44 232 PHE A CA 1
ATOM 1744 C C . PHE A 1 232 ? 2.318 -14.483 -1.580 1.00 93.44 232 PHE A C 1
ATOM 1746 O O . PHE A 1 232 ? 1.447 -15.036 -0.902 1.00 93.44 232 PHE A O 1
ATOM 1753 N N . VAL A 1 233 ? 2.885 -13.332 -1.225 1.00 91.81 233 VAL A N 1
ATOM 1754 C CA . VAL A 1 233 ? 2.521 -12.615 -0.002 1.00 91.81 233 VAL A CA 1
ATOM 1755 C C . VAL A 1 233 ? 1.068 -12.154 -0.084 1.00 91.81 233 VAL A C 1
ATOM 1757 O O . VAL A 1 233 ? 0.284 -12.466 0.813 1.00 91.81 233 VAL A O 1
ATOM 1760 N N . LEU A 1 234 ? 0.679 -11.487 -1.176 1.00 92.62 234 LEU A N 1
ATOM 1761 C CA . LEU A 1 234 ? -0.676 -10.963 -1.349 1.00 92.62 234 LEU A CA 1
ATOM 1762 C C . LEU A 1 234 ? -1.731 -12.074 -1.332 1.00 92.62 234 LEU A C 1
ATOM 1764 O O . LEU A 1 234 ? -2.716 -11.966 -0.597 1.00 92.62 234 LEU A O 1
ATOM 1768 N N . ILE A 1 235 ? -1.522 -13.171 -2.074 1.00 95.38 235 ILE A N 1
ATOM 1769 C CA . ILE A 1 235 ? -2.495 -14.273 -2.099 1.00 95.38 235 ILE A CA 1
ATOM 1770 C C . ILE A 1 235 ? -2.552 -15.006 -0.757 1.00 95.38 235 ILE A C 1
ATOM 1772 O O . ILE A 1 235 ? -3.633 -15.380 -0.310 1.00 95.38 235 ILE A O 1
ATOM 1776 N N . THR A 1 236 ? -1.422 -15.156 -0.059 1.00 95.38 236 THR A N 1
ATOM 1777 C CA . THR A 1 236 ? -1.394 -15.778 1.272 1.00 95.38 236 THR A CA 1
ATOM 1778 C C . THR A 1 236 ? -2.146 -14.936 2.292 1.00 95.38 236 THR A C 1
ATOM 1780 O O . THR A 1 236 ? -2.948 -15.479 3.047 1.00 95.38 236 THR A O 1
ATOM 1783 N N . VAL A 1 237 ? -1.939 -13.616 2.300 1.00 93.56 237 VAL A N 1
ATOM 1784 C CA . VAL A 1 237 ? -2.665 -12.698 3.190 1.00 93.56 237 VAL A CA 1
ATOM 1785 C C . VAL A 1 237 ? -4.160 -12.729 2.886 1.00 93.56 237 VAL A C 1
ATOM 1787 O O . VAL A 1 237 ? -4.963 -12.872 3.807 1.00 93.56 237 VAL A O 1
ATOM 1790 N N . PHE A 1 238 ? -4.545 -12.665 1.609 1.00 94.50 238 PHE A N 1
ATOM 1791 C CA . PHE A 1 238 ? -5.945 -12.764 1.197 1.00 94.50 238 PHE A CA 1
ATOM 1792 C C . PHE A 1 238 ? -6.592 -14.075 1.672 1.00 94.50 238 PHE A C 1
ATOM 1794 O O . PHE A 1 238 ? -7.647 -14.057 2.309 1.00 94.50 238 PHE A O 1
ATOM 1801 N N . LEU A 1 239 ? -5.933 -15.213 1.439 1.00 95.06 239 LEU A N 1
ATOM 1802 C CA . LEU A 1 239 ? -6.413 -16.526 1.870 1.00 95.06 239 LEU A CA 1
ATOM 1803 C C . LEU A 1 239 ? -6.454 -16.674 3.392 1.00 95.06 239 LEU A C 1
ATOM 1805 O O . LEU A 1 239 ? -7.377 -17.298 3.912 1.00 95.06 239 LEU A O 1
ATOM 1809 N N . ALA A 1 240 ? -5.500 -16.090 4.116 1.00 94.50 240 ALA A N 1
ATOM 1810 C CA . AL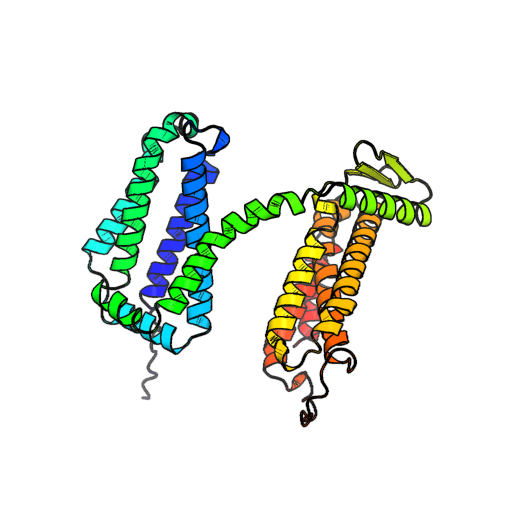A A 1 240 ? -5.502 -16.074 5.574 1.00 94.50 240 ALA A CA 1
ATOM 1811 C C . ALA A 1 240 ? -6.688 -15.274 6.127 1.00 94.50 240 ALA A C 1
ATOM 1813 O O . ALA A 1 240 ? -7.354 -15.735 7.054 1.00 94.50 240 ALA A O 1
ATOM 1814 N N . LEU A 1 241 ? -6.992 -14.114 5.535 1.00 91.62 241 LEU A N 1
ATOM 1815 C CA . LEU A 1 241 ? -8.166 -13.314 5.892 1.00 91.62 241 LEU A CA 1
ATOM 1816 C C . LEU A 1 241 ? -9.464 -14.070 5.600 1.00 91.62 241 LEU A C 1
ATOM 1818 O O . LEU A 1 241 ? -10.341 -14.131 6.461 1.00 91.62 241 LEU A O 1
ATOM 1822 N N . PHE A 1 242 ? -9.564 -14.701 4.429 1.00 90.38 242 PHE A N 1
ATOM 1823 C CA . PHE A 1 242 ? -10.701 -15.548 4.079 1.00 90.38 242 PHE A CA 1
ATOM 1824 C C . PHE A 1 242 ? -10.864 -16.707 5.076 1.00 90.38 242 PHE A C 1
ATOM 1826 O O . PHE A 1 242 ? -11.950 -16.921 5.614 1.00 90.38 242 PHE A O 1
ATOM 1833 N N . ALA A 1 243 ? -9.775 -17.408 5.399 1.00 92.06 243 ALA A N 1
ATOM 1834 C CA . ALA A 1 243 ? -9.784 -18.501 6.365 1.00 92.06 243 ALA A CA 1
ATOM 1835 C C . ALA A 1 243 ? -10.168 -18.051 7.778 1.00 92.06 243 ALA A C 1
ATOM 1837 O O . ALA A 1 243 ? -10.852 -18.784 8.485 1.00 92.06 243 ALA A O 1
ATOM 1838 N N . ALA A 1 244 ? -9.745 -16.857 8.194 1.00 90.31 244 ALA A N 1
ATOM 1839 C CA . ALA A 1 244 ? -10.109 -16.288 9.485 1.00 90.31 244 ALA A CA 1
ATOM 1840 C C . ALA A 1 244 ? -11.598 -15.915 9.547 1.00 90.31 244 ALA A C 1
ATOM 1842 O O . ALA A 1 244 ? -12.244 -16.179 10.561 1.00 90.31 244 ALA A O 1
ATOM 1843 N N . LEU A 1 245 ? -12.141 -15.341 8.467 1.00 87.25 245 LEU A N 1
ATOM 1844 C CA . LEU A 1 245 ? -13.541 -14.924 8.384 1.00 87.25 245 LEU A CA 1
ATOM 1845 C C . LEU A 1 245 ? -14.499 -16.124 8.351 1.00 87.25 245 LEU A C 1
ATOM 1847 O O . LEU A 1 245 ? -15.499 -16.125 9.060 1.00 87.25 245 LEU A O 1
ATOM 1851 N N . PHE A 1 246 ? -14.158 -17.166 7.589 1.00 88.06 246 PHE A N 1
ATOM 1852 C CA . PHE A 1 246 ? -14.980 -18.370 7.408 1.00 88.06 246 PHE A CA 1
ATOM 1853 C C . PHE A 1 246 ? -14.452 -19.583 8.187 1.00 88.06 246 PHE A C 1
ATOM 1855 O O . PHE A 1 246 ? -14.706 -20.731 7.823 1.00 88.06 246 PHE A O 1
ATOM 1862 N N . ARG A 1 247 ? -13.707 -19.346 9.274 1.00 87.62 247 ARG A N 1
ATOM 1863 C CA . ARG A 1 247 ? -13.033 -20.387 10.071 1.00 87.62 247 ARG A CA 1
ATOM 1864 C C . ARG A 1 247 ? -13.950 -21.540 10.483 1.00 87.62 247 ARG A C 1
ATOM 1866 O O . ARG A 1 247 ? -13.549 -22.699 10.454 1.00 87.62 247 ARG A O 1
ATOM 1873 N N . ASP A 1 248 ? -15.190 -21.235 10.845 1.00 86.75 248 ASP A N 1
ATOM 1874 C CA . ASP A 1 248 ? -16.126 -22.227 11.372 1.00 86.75 248 ASP A CA 1
ATOM 1875 C C . ASP A 1 248 ? -16.757 -23.062 10.236 1.00 86.75 248 ASP A C 1
ATOM 1877 O O . ASP A 1 248 ? -17.147 -24.216 10.440 1.00 86.75 248 ASP A O 1
ATOM 1881 N N . GLU A 1 249 ? -16.731 -22.535 9.010 1.00 88.31 249 GLU A N 1
ATOM 1882 C CA . GLU A 1 249 ? -17.271 -23.150 7.794 1.00 88.31 249 GLU A CA 1
ATOM 1883 C C . GLU A 1 249 ? -16.212 -23.921 6.993 1.00 88.31 249 GLU A C 1
ATOM 1885 O O . GLU A 1 249 ? -16.549 -24.786 6.190 1.00 88.31 249 GLU A O 1
ATOM 1890 N N . LEU A 1 250 ? -14.922 -23.653 7.206 1.00 89.88 250 LEU A N 1
ATOM 1891 C CA . LEU A 1 250 ? -13.843 -24.228 6.405 1.00 89.88 250 LEU A CA 1
ATOM 1892 C C . LEU A 1 250 ? -13.296 -25.543 6.963 1.00 89.88 250 LEU A C 1
ATOM 1894 O O . LEU A 1 250 ? -13.015 -25.715 8.153 1.00 89.88 250 LEU A O 1
ATOM 1898 N N . ARG A 1 251 ? -13.006 -26.481 6.058 1.00 91.12 251 ARG A N 1
ATOM 1899 C CA . ARG A 1 251 ? -12.174 -27.657 6.338 1.00 91.12 251 ARG A CA 1
ATOM 1900 C C . ARG A 1 251 ? -10.700 -27.243 6.323 1.00 91.12 251 ARG A C 1
ATOM 1902 O O . ARG A 1 251 ? -9.979 -27.528 5.368 1.00 91.12 251 ARG A O 1
ATOM 1909 N N . PHE A 1 252 ? -10.255 -26.600 7.407 1.00 90.06 252 PHE A N 1
ATOM 1910 C CA . PHE A 1 252 ? -8.921 -25.999 7.582 1.00 90.06 252 PHE A CA 1
ATOM 1911 C C . PHE A 1 252 ? -7.758 -26.786 6.965 1.00 90.06 252 PHE A C 1
ATOM 1913 O O . PHE A 1 252 ? -6.976 -26.223 6.204 1.00 90.06 252 PHE A O 1
ATOM 1920 N N . LYS A 1 253 ? -7.654 -28.092 7.249 1.00 91.25 253 LYS A N 1
ATOM 1921 C CA . LYS A 1 253 ? -6.567 -28.928 6.715 1.00 91.25 253 LYS A CA 1
ATOM 1922 C C . LYS A 1 253 ? -6.546 -28.939 5.184 1.00 91.25 253 LYS A C 1
ATOM 1924 O O . LYS A 1 253 ? -5.495 -28.759 4.591 1.00 91.25 253 LYS A O 1
ATOM 1929 N N . ARG A 1 254 ? -7.700 -29.126 4.537 1.00 91.62 254 ARG A N 1
ATOM 1930 C CA . ARG A 1 254 ? -7.797 -29.211 3.069 1.00 91.62 254 ARG A CA 1
ATOM 1931 C C . ARG A 1 254 ? -7.566 -27.857 2.411 1.00 91.62 254 ARG A C 1
ATOM 1933 O O . ARG A 1 254 ? -6.912 -27.787 1.378 1.00 91.62 254 ARG A O 1
ATOM 1940 N N . PHE A 1 255 ? -8.062 -26.791 3.034 1.00 93.81 255 PHE A N 1
ATOM 1941 C CA . PHE A 1 255 ? -7.832 -25.430 2.565 1.00 93.81 255 PHE A CA 1
ATOM 1942 C C . PHE A 1 255 ? -6.329 -25.112 2.505 1.00 93.81 255 PHE A C 1
ATOM 1944 O O . PHE A 1 255 ? -5.816 -24.754 1.449 1.00 93.81 255 PHE A O 1
ATOM 1951 N N . TRP A 1 256 ? -5.601 -25.338 3.601 1.00 95.19 256 TRP A N 1
ATOM 1952 C CA . TRP A 1 256 ? -4.172 -25.021 3.663 1.00 95.19 256 TRP A CA 1
ATOM 1953 C C . TRP A 1 256 ? -3.269 -26.017 2.928 1.00 95.19 256 TRP A C 1
ATOM 1955 O O . TRP A 1 256 ? -2.224 -25.614 2.438 1.00 95.19 256 TRP A O 1
ATOM 1965 N N . LEU A 1 257 ? -3.647 -27.296 2.820 1.00 94.94 257 LEU A N 1
ATOM 1966 C CA . LEU A 1 257 ? -2.822 -28.300 2.132 1.00 94.94 257 LEU A CA 1
ATOM 1967 C C . LEU A 1 257 ? -3.038 -28.352 0.617 1.00 94.94 257 LEU A C 1
ATOM 1969 O O . LEU A 1 257 ? -2.161 -28.834 -0.088 1.00 94.94 257 LEU A O 1
ATOM 1973 N N . VAL A 1 258 ? -4.193 -27.903 0.113 1.00 94.44 258 VAL A N 1
ATOM 1974 C CA . VAL A 1 258 ? -4.539 -28.028 -1.314 1.00 94.44 258 VAL A CA 1
ATOM 1975 C C . VAL A 1 258 ? -4.759 -26.666 -1.957 1.00 94.44 258 VAL A C 1
ATOM 1977 O O . VAL A 1 258 ? -4.092 -26.337 -2.934 1.00 94.44 258 VAL A O 1
ATOM 1980 N N . ILE A 1 259 ? -5.667 -25.853 -1.408 1.00 94.38 259 ILE A N 1
ATOM 1981 C CA . ILE A 1 259 ? -6.040 -24.575 -2.030 1.00 94.38 259 ILE A CA 1
ATOM 1982 C C . ILE A 1 259 ? -4.897 -23.572 -1.947 1.00 94.38 259 ILE A C 1
ATOM 1984 O O . ILE A 1 259 ? -4.588 -22.932 -2.947 1.00 94.38 259 ILE A O 1
ATOM 1988 N N . TRP A 1 260 ? -4.248 -23.450 -0.788 1.00 95.94 260 TRP A N 1
ATOM 1989 C CA . TRP A 1 260 ? -3.155 -22.493 -0.620 1.00 95.94 260 TRP A CA 1
ATOM 1990 C C . TRP A 1 260 ? -1.962 -22.770 -1.560 1.00 95.94 260 TRP A C 1
ATOM 1992 O O . TRP A 1 260 ? -1.609 -21.857 -2.308 1.00 95.94 260 TRP A O 1
ATOM 2002 N N . PRO A 1 261 ? -1.403 -23.996 -1.657 1.00 96.88 261 PRO A N 1
ATOM 2003 C CA . PRO A 1 261 ? -0.324 -24.282 -2.606 1.00 96.88 261 PRO A CA 1
ATOM 2004 C C . PRO A 1 261 ? -0.744 -24.109 -4.066 1.00 96.88 261 PRO A C 1
ATOM 2006 O O . PRO A 1 261 ? 0.028 -23.587 -4.866 1.00 96.88 261 PRO A O 1
ATOM 2009 N N . LEU A 1 262 ? -1.973 -24.500 -4.421 1.00 96.56 262 LEU A N 1
ATOM 2010 C CA . LEU A 1 262 ? -2.478 -24.340 -5.784 1.00 96.56 262 LEU A CA 1
ATOM 2011 C C . LEU A 1 262 ? -2.641 -22.862 -6.160 1.00 96.56 262 LEU A C 1
ATOM 2013 O O . LEU A 1 262 ? -2.297 -22.467 -7.273 1.00 96.56 262 LEU A O 1
ATOM 2017 N N . ALA A 1 263 ? -3.131 -22.034 -5.236 1.00 96.62 263 ALA A N 1
ATOM 2018 C CA . ALA A 1 263 ? -3.252 -20.597 -5.440 1.00 96.62 263 ALA A CA 1
ATOM 2019 C C . ALA A 1 263 ? -1.875 -19.931 -5.575 1.00 96.62 263 ALA A C 1
ATOM 2021 O O . ALA A 1 263 ? -1.705 -19.080 -6.444 1.00 96.62 263 ALA A O 1
ATOM 2022 N N . LEU A 1 264 ? -0.882 -20.350 -4.780 1.00 97.00 264 LEU A N 1
ATOM 2023 C CA . LEU A 1 264 ? 0.502 -19.899 -4.946 1.00 97.00 264 LEU A CA 1
ATOM 2024 C C . LEU A 1 264 ? 1.047 -20.284 -6.320 1.00 97.00 264 LEU A C 1
ATOM 2026 O O . LEU A 1 264 ? 1.493 -19.411 -7.056 1.00 97.00 264 LEU A O 1
ATOM 2030 N N . LEU A 1 265 ? 0.941 -21.555 -6.709 1.00 97.00 265 LEU A N 1
ATOM 2031 C CA . LEU A 1 265 ? 1.405 -22.015 -8.017 1.00 97.00 265 LEU A CA 1
ATOM 2032 C C . LEU A 1 265 ? 0.746 -21.228 -9.157 1.00 97.00 265 LEU A C 1
ATOM 2034 O O . LEU A 1 265 ? 1.432 -20.758 -10.058 1.00 97.00 265 LEU A O 1
ATOM 2038 N N . THR A 1 266 ? -0.570 -21.024 -9.086 1.00 97.25 266 THR A N 1
ATOM 2039 C CA . THR A 1 266 ? -1.315 -20.254 -10.093 1.00 97.25 266 THR A CA 1
ATOM 2040 C C . THR A 1 266 ? -0.862 -18.793 -10.132 1.00 97.25 266 THR A C 1
ATOM 2042 O O . THR A 1 266 ? -0.673 -18.240 -11.211 1.00 97.25 266 THR A O 1
ATOM 2045 N N . SER A 1 267 ? -0.629 -18.179 -8.967 1.00 96.88 267 SER A N 1
ATOM 2046 C CA . SER A 1 267 ? -0.093 -16.816 -8.850 1.00 96.88 267 SER A CA 1
ATOM 2047 C C . SER A 1 267 ? 1.281 -16.690 -9.519 1.00 96.88 267 SER A C 1
ATOM 2049 O O . SER A 1 267 ? 1.513 -15.764 -10.296 1.00 96.88 267 SER A O 1
ATOM 2051 N N . TRP A 1 268 ? 2.172 -17.660 -9.294 1.00 96.44 268 TRP A N 1
ATOM 2052 C CA . TRP A 1 268 ? 3.485 -17.689 -9.939 1.00 96.44 268 TRP A CA 1
ATOM 2053 C C . TRP A 1 268 ? 3.389 -17.897 -11.453 1.00 96.44 268 TRP A C 1
ATOM 2055 O O . TRP A 1 268 ? 4.034 -17.169 -12.204 1.00 96.44 268 TRP A O 1
ATOM 2065 N N . VAL A 1 269 ? 2.530 -18.807 -11.922 1.00 97.00 269 VAL A N 1
ATOM 2066 C CA . VAL A 1 269 ? 2.280 -18.998 -13.361 1.00 97.00 269 VAL A CA 1
ATOM 2067 C C . VAL A 1 269 ? 1.766 -17.708 -14.005 1.00 97.00 269 VAL A C 1
ATOM 2069 O O . VAL A 1 269 ? 2.254 -17.318 -15.062 1.00 97.00 269 VAL A O 1
ATOM 2072 N N . PHE A 1 270 ? 0.839 -16.994 -13.361 1.00 96.25 270 PHE A N 1
ATOM 2073 C CA . PHE A 1 270 ? 0.382 -15.686 -13.840 1.00 96.25 270 PHE A CA 1
ATOM 2074 C C . PHE A 1 270 ? 1.504 -14.649 -13.884 1.00 96.25 270 PHE A C 1
ATOM 2076 O O . PHE A 1 270 ? 1.531 -13.834 -14.805 1.00 96.25 270 PHE A O 1
ATOM 2083 N N . ASN A 1 271 ? 2.450 -14.685 -12.944 1.00 95.38 271 ASN A N 1
ATOM 2084 C CA . ASN A 1 271 ? 3.626 -13.823 -12.992 1.00 95.38 271 ASN A CA 1
ATOM 2085 C C . ASN A 1 271 ? 4.534 -14.151 -14.190 1.00 95.38 271 ASN A C 1
ATOM 2087 O O . ASN A 1 271 ? 4.939 -13.234 -14.901 1.00 95.38 271 ASN A O 1
ATOM 2091 N N . VAL A 1 272 ? 4.794 -15.435 -14.464 1.00 96.06 272 VAL A N 1
ATOM 2092 C CA . VAL A 1 272 ? 5.561 -15.865 -15.649 1.00 96.06 272 VAL A CA 1
ATOM 2093 C C . VAL A 1 272 ? 4.865 -15.401 -16.933 1.00 96.06 272 VAL A C 1
ATOM 2095 O O . VAL A 1 272 ? 5.485 -14.729 -17.754 1.00 96.06 272 VAL A O 1
ATOM 2098 N N . LEU A 1 273 ? 3.556 -15.655 -17.063 1.00 95.88 273 LEU A N 1
ATOM 2099 C CA . LEU A 1 273 ? 2.753 -15.206 -18.207 1.00 95.88 273 LEU A CA 1
ATOM 2100 C C . LEU A 1 273 ? 2.776 -13.682 -18.370 1.00 95.88 273 LEU A C 1
ATOM 2102 O O . LEU A 1 273 ? 2.895 -13.188 -19.488 1.00 95.88 273 LEU A O 1
ATOM 2106 N N . ARG A 1 274 ? 2.690 -12.930 -17.266 1.00 94.62 274 ARG A N 1
ATOM 2107 C CA . ARG A 1 274 ? 2.777 -11.464 -17.271 1.00 94.62 274 ARG A CA 1
ATOM 2108 C C . ARG A 1 274 ? 4.119 -10.994 -17.821 1.00 94.62 274 ARG A C 1
ATOM 2110 O O . ARG A 1 274 ? 4.130 -10.108 -18.667 1.00 94.62 274 ARG A O 1
ATOM 2117 N N . ILE A 1 275 ? 5.237 -11.552 -17.362 1.00 94.19 275 ILE A N 1
ATOM 2118 C CA . ILE A 1 275 ? 6.562 -11.121 -17.831 1.00 94.19 275 ILE A CA 1
ATOM 2119 C C . ILE A 1 275 ? 6.740 -11.472 -19.312 1.00 94.19 275 ILE A C 1
ATOM 2121 O O . ILE A 1 275 ? 7.173 -10.620 -20.084 1.00 94.19 275 ILE A O 1
ATOM 2125 N N . THR A 1 276 ? 6.338 -12.671 -19.740 1.00 95.06 276 THR A N 1
ATOM 2126 C CA . THR A 1 276 ? 6.382 -13.046 -21.161 1.00 95.06 276 THR A CA 1
ATOM 2127 C C . THR A 1 276 ? 5.519 -12.117 -22.017 1.00 95.06 276 THR A C 1
ATOM 2129 O O . THR A 1 276 ? 5.989 -11.612 -23.032 1.00 95.06 276 THR A O 1
ATOM 2132 N N . ALA A 1 277 ? 4.282 -11.833 -21.600 1.00 94.50 277 ALA A N 1
ATOM 2133 C CA . ALA A 1 277 ? 3.398 -10.919 -22.319 1.00 94.50 277 ALA A CA 1
ATOM 2134 C C . ALA A 1 277 ? 3.975 -9.498 -22.390 1.00 94.50 277 ALA A C 1
ATOM 2136 O O . ALA A 1 277 ? 3.894 -8.863 -23.435 1.00 94.50 277 ALA A O 1
ATOM 2137 N N . LEU A 1 278 ? 4.607 -9.017 -21.316 1.00 94.50 278 LEU A N 1
ATOM 2138 C CA . LEU A 1 278 ? 5.291 -7.724 -21.294 1.00 94.50 278 LEU A CA 1
ATOM 2139 C C . LEU A 1 278 ? 6.393 -7.660 -22.358 1.00 94.50 278 LEU A C 1
ATOM 2141 O O . LEU A 1 278 ? 6.459 -6.675 -23.091 1.00 94.50 278 LEU A O 1
ATOM 2145 N N . LEU A 1 279 ? 7.223 -8.703 -22.468 1.00 94.50 279 LEU A N 1
ATOM 2146 C CA . LEU A 1 279 ? 8.291 -8.776 -23.472 1.00 94.50 279 LEU A CA 1
ATOM 2147 C C . LEU A 1 279 ? 7.728 -8.760 -24.897 1.00 94.50 279 LEU A C 1
ATOM 2149 O O . LEU A 1 279 ? 8.207 -7.995 -25.727 1.00 94.50 279 LEU A O 1
ATOM 2153 N N . LEU A 1 280 ? 6.671 -9.533 -25.161 1.00 94.56 280 LEU A N 1
ATOM 2154 C CA . LEU A 1 280 ? 6.019 -9.572 -26.475 1.00 94.56 280 LEU A CA 1
ATOM 2155 C C . LEU A 1 280 ? 5.341 -8.243 -26.836 1.00 94.56 280 LEU A C 1
ATOM 2157 O O . LEU A 1 280 ? 5.444 -7.785 -27.971 1.00 94.56 280 LEU A O 1
ATOM 2161 N N . ILE A 1 281 ? 4.666 -7.597 -25.879 1.00 93.88 281 ILE A N 1
ATOM 2162 C CA . ILE A 1 281 ? 4.061 -6.272 -26.086 1.00 93.88 281 ILE A CA 1
ATOM 2163 C C . ILE A 1 281 ? 5.153 -5.237 -26.369 1.00 93.88 281 ILE A C 1
ATOM 2165 O O . ILE A 1 281 ? 4.988 -4.411 -27.265 1.00 93.88 281 ILE A O 1
ATOM 2169 N N . GLY A 1 282 ? 6.266 -5.286 -25.635 1.00 93.62 282 GLY A N 1
ATOM 2170 C CA . GLY A 1 282 ? 7.386 -4.371 -25.831 1.00 93.62 282 GLY A CA 1
ATOM 2171 C C . GLY A 1 282 ? 8.069 -4.552 -27.186 1.00 93.62 282 GLY A C 1
ATOM 2172 O O . GLY A 1 282 ? 8.380 -3.557 -27.835 1.00 93.62 282 GLY A O 1
ATOM 2173 N N . ALA A 1 283 ? 8.236 -5.799 -27.633 1.00 93.56 283 ALA A N 1
ATOM 2174 C CA . ALA A 1 283 ? 8.864 -6.130 -28.909 1.00 93.56 283 ALA A CA 1
ATOM 2175 C C . ALA A 1 283 ? 7.979 -5.810 -30.126 1.00 93.56 283 ALA A C 1
ATOM 2177 O O . ALA A 1 283 ? 8.475 -5.300 -31.128 1.00 93.56 283 ALA A O 1
ATOM 2178 N N . HIS A 1 284 ? 6.672 -6.090 -30.056 1.00 92.19 284 HIS A N 1
ATOM 2179 C CA . HIS A 1 284 ? 5.806 -6.074 -31.245 1.00 92.19 284 HIS A CA 1
ATOM 2180 C C . HIS A 1 284 ? 4.762 -4.953 -31.280 1.00 92.19 284 HIS A C 1
ATOM 2182 O O . HIS A 1 284 ? 4.237 -4.653 -32.351 1.00 92.19 284 HIS A O 1
ATOM 2188 N N . LEU A 1 285 ? 4.417 -4.356 -30.136 1.00 91.62 285 LEU A N 1
ATOM 2189 C CA . LEU A 1 285 ? 3.333 -3.372 -30.039 1.00 91.62 285 LEU A CA 1
ATOM 2190 C C . LEU A 1 285 ? 3.853 -1.986 -29.667 1.00 91.62 285 LEU A C 1
ATOM 2192 O O . LEU A 1 285 ? 3.718 -1.035 -30.434 1.00 91.62 285 LEU A O 1
ATOM 2196 N N . SER A 1 286 ? 4.388 -1.850 -28.457 1.00 91.44 286 SER A N 1
ATOM 2197 C CA . SER A 1 286 ? 4.864 -0.579 -27.925 1.00 91.44 286 SER A CA 1
ATOM 2198 C C . SER A 1 286 ? 5.691 -0.812 -26.656 1.00 91.44 286 SER A C 1
ATOM 2200 O O . SER A 1 286 ? 5.145 -1.271 -25.644 1.00 91.44 286 SER A O 1
ATOM 2202 N N . PRO A 1 287 ? 6.979 -0.420 -26.657 1.00 91.88 287 PRO A N 1
ATOM 2203 C CA . PRO A 1 287 ? 7.804 -0.383 -25.451 1.00 91.88 287 PRO A CA 1
ATOM 2204 C C . PRO A 1 287 ? 7.188 0.472 -24.335 1.00 91.88 287 PRO A C 1
ATOM 2206 O O . PRO A 1 287 ? 7.261 0.122 -23.158 1.00 91.88 287 PRO A O 1
ATOM 2209 N N . GLU A 1 288 ? 6.540 1.580 -24.704 1.00 89.81 288 GLU A N 1
ATOM 2210 C CA . GLU A 1 288 ? 5.902 2.493 -23.756 1.00 89.81 288 GLU A CA 1
ATOM 2211 C C . GLU A 1 288 ? 4.716 1.829 -23.046 1.00 89.81 288 GLU A C 1
ATOM 2213 O O . GLU A 1 288 ? 4.621 1.896 -21.819 1.00 89.81 288 GLU A O 1
ATOM 2218 N N . LEU A 1 289 ? 3.852 1.127 -23.791 1.00 91.06 289 LEU A N 1
ATOM 2219 C CA . LEU A 1 289 ? 2.733 0.384 -23.209 1.00 91.06 289 LEU A CA 1
ATOM 2220 C C . LEU A 1 289 ? 3.226 -0.735 -22.285 1.00 91.06 289 LEU A C 1
ATOM 2222 O O . LEU A 1 289 ? 2.656 -0.930 -21.211 1.00 91.06 289 LEU A O 1
ATOM 2226 N N . ALA A 1 290 ? 4.287 -1.446 -22.675 1.00 90.88 290 ALA A N 1
ATOM 2227 C CA . ALA A 1 290 ? 4.848 -2.535 -21.884 1.00 90.88 290 ALA A CA 1
ATOM 2228 C C . ALA A 1 290 ? 5.352 -2.058 -20.512 1.00 90.88 290 ALA A C 1
ATOM 2230 O O . ALA A 1 290 ? 5.020 -2.669 -19.493 1.00 90.88 290 ALA A O 1
ATOM 2231 N N . VAL A 1 291 ? 6.120 -0.963 -20.474 1.00 87.38 291 VAL A N 1
ATOM 2232 C CA . VAL A 1 291 ? 6.783 -0.478 -19.252 1.00 87.38 291 VAL A CA 1
ATOM 2233 C C . VAL A 1 291 ? 5.865 0.394 -18.393 1.00 87.38 291 VAL A C 1
ATOM 2235 O O . VAL A 1 291 ? 5.790 0.184 -17.183 1.00 87.38 291 VAL A O 1
ATOM 2238 N N . ASN A 1 292 ? 5.152 1.355 -18.988 1.00 84.56 292 ASN A N 1
ATOM 2239 C CA . ASN A 1 292 ? 4.386 2.349 -18.224 1.00 84.56 292 ASN A CA 1
ATOM 2240 C C . ASN A 1 292 ? 2.947 1.907 -17.920 1.00 84.56 292 ASN A C 1
ATOM 2242 O O . ASN A 1 292 ? 2.380 2.334 -16.915 1.00 84.56 292 ASN A O 1
ATOM 2246 N N . GLY A 1 293 ? 2.364 1.049 -18.760 1.00 85.75 293 GLY A N 1
ATOM 2247 C CA . GLY A 1 293 ? 1.020 0.504 -18.564 1.00 85.75 293 GLY A CA 1
ATOM 2248 C C . GLY A 1 293 ? 1.064 -0.924 -18.028 1.00 85.75 293 GLY A C 1
ATOM 2249 O O . GLY A 1 293 ? 0.910 -1.183 -16.831 1.00 85.75 293 GLY A O 1
ATOM 2250 N N . PHE A 1 294 ? 1.304 -1.877 -18.924 1.00 91.19 294 PHE A N 1
ATOM 2251 C CA . PHE A 1 294 ? 1.129 -3.301 -18.660 1.00 91.19 294 PHE A CA 1
ATOM 2252 C C . PHE A 1 294 ? 1.927 -3.793 -17.446 1.00 91.19 294 PHE A C 1
ATOM 2254 O O . PHE A 1 294 ? 1.365 -4.504 -16.610 1.00 91.19 294 PHE A O 1
ATOM 2261 N N . HIS A 1 295 ? 3.196 -3.382 -17.296 1.00 86.88 295 HIS A N 1
ATOM 2262 C CA . HIS A 1 295 ? 4.036 -3.787 -16.169 1.00 86.88 295 HIS A CA 1
ATOM 2263 C C . HIS A 1 295 ? 3.324 -3.581 -14.834 1.00 86.88 295 HIS A C 1
ATOM 2265 O O . HIS A 1 295 ? 3.130 -4.545 -14.101 1.00 86.88 295 HIS A O 1
ATOM 2271 N N . SER A 1 296 ? 2.865 -2.372 -14.529 1.00 80.44 296 SER A N 1
ATOM 2272 C CA . SER A 1 296 ? 2.313 -2.056 -13.210 1.00 80.44 296 SER A CA 1
ATOM 2273 C C . SER A 1 296 ? 0.893 -2.594 -13.009 1.00 80.44 296 SER A C 1
ATOM 2275 O O . SER A 1 296 ? 0.576 -3.093 -11.931 1.00 80.44 296 SER A O 1
ATOM 2277 N N . PHE A 1 297 ? 0.030 -2.541 -14.030 1.00 89.81 297 PHE A N 1
ATOM 2278 C CA . PHE A 1 297 ? -1.403 -2.825 -13.866 1.00 89.81 297 PHE A CA 1
ATOM 2279 C C . PHE A 1 297 ? -1.788 -4.291 -14.098 1.00 89.81 297 PHE A C 1
ATOM 2281 O O . PHE A 1 297 ? -2.713 -4.788 -13.448 1.00 89.81 297 PHE A O 1
ATOM 2288 N N . ALA A 1 298 ? -1.059 -5.024 -14.948 1.00 90.06 298 ALA A N 1
ATOM 2289 C CA . ALA A 1 298 ? -1.367 -6.429 -15.220 1.00 90.06 298 ALA A CA 1
ATOM 2290 C C . ALA A 1 298 ? -1.225 -7.308 -13.968 1.00 90.06 298 ALA A C 1
ATOM 2292 O O . ALA A 1 298 ? -2.004 -8.240 -13.778 1.00 90.06 298 ALA A O 1
ATOM 2293 N N . GLY A 1 299 ? -0.278 -6.989 -13.075 1.00 89.56 299 GLY A N 1
ATOM 2294 C CA . GLY A 1 299 ? -0.112 -7.700 -11.803 1.00 89.56 299 GLY A CA 1
ATOM 2295 C C . GLY A 1 299 ? -1.368 -7.627 -10.929 1.00 89.56 299 GLY A C 1
ATOM 2296 O O . GLY A 1 299 ? -1.880 -8.657 -10.487 1.00 89.56 299 GLY A O 1
ATOM 2297 N N . TRP A 1 300 ? -1.925 -6.425 -10.759 1.00 91.81 300 TRP A N 1
ATOM 2298 C CA . TRP A 1 300 ? -3.166 -6.207 -10.008 1.00 91.81 300 TRP A CA 1
ATOM 2299 C C . TRP A 1 300 ? -4.372 -6.891 -10.650 1.00 91.81 300 TRP A C 1
ATOM 2301 O O . TRP A 1 300 ? -5.212 -7.448 -9.938 1.00 91.81 300 TRP A O 1
ATOM 2311 N N . LEU A 1 301 ? -4.452 -6.889 -11.983 1.00 91.75 301 LEU A N 1
ATOM 2312 C CA . LEU A 1 301 ? -5.525 -7.557 -12.716 1.00 91.75 301 LEU A CA 1
ATOM 2313 C C . LEU A 1 301 ? -5.486 -9.079 -12.512 1.00 91.75 301 LEU A C 1
ATOM 2315 O O . LEU A 1 301 ? -6.507 -9.685 -12.178 1.00 91.75 301 LEU A O 1
ATOM 2319 N N . MET A 1 302 ? -4.307 -9.693 -12.649 1.00 92.94 302 MET A N 1
ATOM 2320 C CA . MET A 1 302 ? -4.114 -11.132 -12.446 1.00 92.94 302 MET A CA 1
ATOM 2321 C C . MET A 1 302 ? -4.361 -11.538 -10.989 1.00 92.94 302 MET A C 1
ATOM 2323 O O . MET A 1 302 ? -5.053 -12.525 -10.740 1.00 92.94 302 MET A O 1
ATOM 2327 N N . PHE A 1 303 ? -3.876 -10.751 -10.021 1.00 93.69 303 PHE A N 1
ATOM 2328 C CA . PHE A 1 303 ? -4.152 -10.970 -8.599 1.00 93.69 303 PHE A CA 1
ATOM 2329 C C . PHE A 1 303 ? -5.653 -10.907 -8.287 1.00 93.69 303 PHE A C 1
ATOM 2331 O O . PHE A 1 303 ? -6.178 -11.779 -7.591 1.00 93.69 303 PHE A O 1
ATOM 2338 N N . SER A 1 304 ? -6.355 -9.905 -8.820 1.00 92.75 304 SER A N 1
ATOM 2339 C CA . SER A 1 304 ? -7.800 -9.747 -8.617 1.00 92.75 304 SER A CA 1
ATOM 2340 C C . SER A 1 304 ? -8.571 -10.914 -9.231 1.00 92.75 304 SER A C 1
ATOM 2342 O O . SER A 1 304 ? -9.431 -11.503 -8.577 1.00 92.75 304 SER A O 1
ATOM 2344 N N . THR A 1 305 ? -8.205 -11.303 -10.455 1.00 93.19 305 THR A N 1
ATOM 2345 C CA . THR A 1 305 ? -8.798 -12.443 -11.167 1.00 93.19 305 THR A CA 1
ATOM 2346 C C . THR A 1 305 ? -8.597 -13.744 -10.393 1.00 93.19 305 THR A C 1
ATOM 2348 O O . THR A 1 305 ? -9.558 -14.477 -10.164 1.00 93.19 305 THR A O 1
ATOM 2351 N N . LEU A 1 306 ? -7.374 -14.006 -9.920 1.00 95.25 306 LEU A N 1
ATOM 2352 C CA . LEU A 1 306 ? -7.065 -15.172 -9.096 1.00 95.25 306 LEU A CA 1
ATOM 2353 C C . LEU A 1 306 ? -7.862 -15.164 -7.788 1.00 95.25 306 LEU A C 1
ATOM 2355 O O . LEU A 1 306 ? -8.463 -16.173 -7.431 1.00 95.25 306 LEU A O 1
ATOM 2359 N N . SER A 1 307 ? -7.899 -14.032 -7.087 1.00 93.38 307 SER A N 1
ATOM 2360 C CA . SER A 1 307 ? -8.581 -13.904 -5.795 1.00 93.38 307 SER A CA 1
ATOM 2361 C C . SER A 1 307 ? -10.084 -14.157 -5.919 1.00 93.38 307 SER A C 1
ATOM 2363 O O . SER A 1 307 ? -10.646 -14.935 -5.146 1.00 93.38 307 SER A O 1
ATOM 2365 N N . ILE A 1 308 ? -10.730 -13.564 -6.929 1.00 91.19 308 ILE A N 1
ATOM 2366 C CA . ILE A 1 308 ? -12.149 -13.792 -7.234 1.00 91.19 308 ILE A CA 1
ATOM 2367 C C . ILE A 1 308 ? -12.375 -15.248 -7.657 1.00 91.19 308 ILE A C 1
ATOM 2369 O O . ILE A 1 308 ? -13.292 -15.897 -7.155 1.00 91.19 308 ILE A O 1
ATOM 2373 N N . GLY A 1 309 ? -11.529 -15.789 -8.538 1.00 92.25 309 GLY A N 1
ATOM 2374 C CA . GLY A 1 309 ? -11.630 -17.172 -9.006 1.00 92.25 309 GLY A CA 1
ATOM 2375 C C . GLY A 1 309 ? -11.537 -18.181 -7.862 1.00 92.25 309 GLY A C 1
ATOM 2376 O O . GLY A 1 309 ? -12.370 -19.081 -7.755 1.00 92.25 309 GLY A O 1
ATOM 2377 N N . VAL A 1 310 ? -10.582 -17.989 -6.951 1.00 91.44 310 VAL A N 1
ATOM 2378 C CA . VAL A 1 310 ? -10.426 -18.817 -5.751 1.00 91.44 310 VAL A CA 1
ATOM 2379 C C . VAL A 1 310 ? -11.625 -18.667 -4.817 1.00 91.44 310 VAL A C 1
ATOM 2381 O O . VAL A 1 310 ? -12.132 -19.676 -4.331 1.00 91.44 310 VAL A O 1
ATOM 2384 N N . LEU A 1 311 ? -12.129 -17.448 -4.602 1.00 89.31 311 LEU A N 1
ATOM 2385 C CA . LEU A 1 311 ? -13.320 -17.208 -3.785 1.00 89.31 311 LEU A CA 1
ATOM 2386 C C . LEU A 1 311 ? -14.534 -17.982 -4.322 1.00 89.31 311 LEU A C 1
ATOM 2388 O O . LEU A 1 311 ? -15.213 -18.686 -3.571 1.00 89.31 311 LEU A O 1
ATOM 2392 N N . VAL A 1 312 ? -14.788 -17.896 -5.628 1.00 88.19 312 VAL A N 1
ATOM 2393 C CA . VAL A 1 312 ? -15.887 -18.603 -6.301 1.00 88.19 312 VAL A CA 1
ATOM 2394 C C . VAL A 1 312 ? -15.690 -20.118 -6.235 1.00 88.19 312 VAL A C 1
ATOM 2396 O O . VAL A 1 312 ? -16.634 -20.846 -5.926 1.00 88.19 312 VAL A O 1
ATOM 2399 N N . LEU A 1 313 ? -14.473 -20.607 -6.485 1.00 89.50 313 LEU A N 1
ATOM 2400 C CA . LEU A 1 313 ? -14.170 -22.037 -6.469 1.00 89.50 313 LEU A CA 1
ATOM 2401 C C . LEU A 1 313 ? -14.333 -22.632 -5.066 1.00 89.50 313 LEU A C 1
ATOM 2403 O O . LEU A 1 313 ? -14.971 -23.670 -4.905 1.00 89.50 313 LEU A O 1
ATOM 2407 N N . VAL A 1 314 ? -13.788 -21.970 -4.044 1.00 89.12 314 VAL A N 1
ATOM 2408 C CA . VAL A 1 314 ? -13.855 -22.439 -2.656 1.00 89.12 314 VAL A CA 1
ATOM 2409 C C . VAL A 1 314 ? -15.284 -22.372 -2.132 1.00 89.12 314 VAL A C 1
ATOM 2411 O O . VAL A 1 314 ? -15.761 -23.362 -1.585 1.00 89.12 314 VAL A O 1
ATOM 2414 N N . SER A 1 315 ? -15.997 -21.261 -2.349 1.00 84.00 315 SER A N 1
ATOM 2415 C CA . SER A 1 315 ? -17.380 -21.091 -1.869 1.00 84.00 315 SER A CA 1
ATOM 2416 C C . SER A 1 315 ? -18.370 -22.088 -2.479 1.00 84.00 315 SER A C 1
ATOM 2418 O O . SER A 1 315 ? -19.375 -22.424 -1.851 1.00 84.00 315 SER A O 1
ATOM 2420 N N . ARG A 1 316 ? -18.088 -22.600 -3.684 1.00 84.50 316 ARG A N 1
ATOM 2421 C CA . ARG A 1 316 ? -18.906 -23.625 -4.350 1.00 84.50 316 ARG A CA 1
ATOM 2422 C C . ARG A 1 316 ? -18.443 -25.058 -4.096 1.00 84.50 316 ARG A C 1
ATOM 2424 O O . ARG A 1 316 ? -19.164 -25.989 -4.443 1.00 84.50 316 ARG A O 1
ATOM 2431 N N . SER A 1 317 ? -17.273 -25.255 -3.495 1.00 85.19 317 SER A N 1
ATOM 2432 C CA . SER A 1 317 ? -16.676 -26.577 -3.333 1.00 85.19 317 SER A CA 1
ATOM 2433 C C . SER A 1 317 ? -17.020 -27.208 -1.984 1.00 85.19 317 SER A C 1
ATOM 2435 O O . SER A 1 317 ? -16.478 -26.825 -0.945 1.00 85.19 317 SER A O 1
ATOM 2437 N N . SER A 1 318 ? -17.829 -28.271 -2.010 1.00 83.38 318 SER A N 1
ATOM 2438 C CA . SER A 1 318 ? -18.075 -29.143 -0.848 1.00 83.38 318 SER A CA 1
ATOM 2439 C C . SER A 1 318 ? -16.831 -29.929 -0.416 1.00 83.38 318 SER A C 1
ATOM 2441 O O . SER A 1 318 ? -16.828 -30.573 0.631 1.00 83.38 318 SER A O 1
ATOM 2443 N N . PHE A 1 319 ? -15.733 -29.896 -1.186 1.00 86.62 319 PHE A N 1
ATOM 2444 C CA . PHE A 1 319 ? -14.460 -30.483 -0.767 1.00 86.62 319 PHE A CA 1
ATOM 2445 C C . PHE A 1 319 ? -13.816 -29.680 0.370 1.00 86.62 319 PHE A C 1
ATOM 2447 O O . PHE A 1 319 ? -13.238 -30.286 1.283 1.00 86.62 319 PHE A O 1
ATOM 2454 N N . VAL A 1 320 ? -13.946 -28.349 0.318 1.00 86.25 320 VAL A N 1
ATOM 2455 C CA . VAL A 1 320 ? -13.263 -27.378 1.188 1.00 86.25 320 VAL A CA 1
ATOM 2456 C C . VAL A 1 320 ? -14.216 -26.747 2.196 1.00 86.25 320 VAL A C 1
ATOM 2458 O O . VAL A 1 320 ? -13.845 -26.605 3.361 1.00 86.25 320 VAL A O 1
ATOM 2461 N N . MET A 1 321 ? -15.435 -26.410 1.783 1.00 87.12 321 MET A N 1
ATOM 2462 C CA . MET A 1 321 ? -16.472 -25.952 2.700 1.00 87.12 321 MET A CA 1
ATOM 2463 C C . MET A 1 321 ? -17.064 -27.150 3.442 1.00 87.12 321 MET A C 1
ATOM 2465 O O . MET A 1 321 ? -17.180 -28.255 2.908 1.00 87.12 321 MET A O 1
ATOM 2469 N N . ARG A 1 322 ? -17.381 -26.954 4.718 1.00 83.12 322 ARG A N 1
ATOM 2470 C CA . ARG A 1 322 ? -18.197 -27.888 5.483 1.00 83.12 322 ARG A CA 1
ATOM 2471 C C . ARG A 1 322 ? -19.625 -27.771 4.977 1.00 83.12 322 ARG A C 1
ATOM 2473 O O . ARG A 1 322 ? -20.126 -26.663 4.799 1.00 83.12 322 ARG A O 1
ATOM 2480 N N . ASP A 1 323 ? -20.272 -28.917 4.821 1.00 70.31 323 ASP A N 1
ATOM 2481 C CA . ASP A 1 323 ? -21.718 -29.000 4.675 1.00 70.31 323 ASP A CA 1
ATOM 2482 C C . ASP A 1 323 ? -22.310 -28.708 6.056 1.00 70.31 323 ASP A C 1
ATOM 2484 O O . ASP A 1 323 ? -22.691 -29.600 6.806 1.00 70.31 323 ASP A O 1
ATOM 2488 N N . LEU A 1 324 ? -22.249 -27.444 6.467 1.00 63.09 324 LEU A N 1
ATOM 2489 C CA . LEU A 1 324 ? -23.149 -26.970 7.499 1.00 63.09 324 LEU A CA 1
ATOM 2490 C C . LEU A 1 324 ? -24.535 -27.064 6.868 1.00 63.09 324 LEU A C 1
ATOM 2492 O O . LEU A 1 324 ? -24.696 -26.624 5.727 1.00 63.09 324 LEU A O 1
ATOM 2496 N N . GLU A 1 325 ? -25.507 -27.634 7.577 1.00 50.03 325 GLU A N 1
ATOM 2497 C CA . GLU A 1 325 ? -26.935 -27.515 7.267 1.00 50.03 325 GLU A CA 1
ATOM 2498 C C . GLU A 1 325 ? -27.336 -26.036 7.358 1.00 50.03 325 GLU A C 1
ATOM 2500 O O . GLU A 1 325 ? -28.057 -25.591 8.242 1.00 50.03 325 GLU A O 1
ATOM 2505 N N . ARG A 1 326 ? -26.802 -25.218 6.449 1.00 53.09 326 ARG A N 1
ATOM 2506 C CA . ARG A 1 326 ? -27.426 -23.978 6.055 1.00 53.09 326 ARG A CA 1
ATOM 2507 C C . ARG A 1 326 ? -28.646 -24.443 5.298 1.00 53.09 326 ARG A C 1
ATOM 2509 O O . ARG A 1 326 ? -28.515 -25.001 4.208 1.00 53.09 326 ARG A O 1
ATOM 2516 N N . GLU A 1 327 ? -29.813 -24.194 5.874 1.00 48.88 327 GLU A N 1
ATOM 2517 C CA . GLU A 1 327 ? -30.981 -23.853 5.080 1.00 48.88 327 GLU A CA 1
ATOM 2518 C C . GLU A 1 327 ? -30.492 -22.816 4.064 1.00 48.88 327 GLU A C 1
ATOM 2520 O O . GLU A 1 327 ? -30.262 -21.650 4.383 1.00 48.88 327 GLU A O 1
ATOM 2525 N N . ARG A 1 328 ? -30.126 -23.288 2.868 1.00 56.81 328 ARG A N 1
ATOM 2526 C CA . ARG A 1 328 ? -29.737 -22.437 1.754 1.00 56.81 328 ARG A CA 1
ATOM 2527 C C . ARG A 1 328 ? -31.045 -21.790 1.352 1.00 56.81 328 ARG A C 1
ATOM 2529 O O . ARG A 1 328 ? -31.745 -22.309 0.485 1.00 56.81 328 ARG A O 1
ATOM 2536 N N . GLU A 1 329 ? -31.402 -20.703 2.031 1.00 58.91 329 GLU A N 1
ATOM 2537 C CA . GLU A 1 329 ? -32.407 -19.807 1.494 1.00 58.91 329 GLU A CA 1
ATOM 2538 C C . GLU A 1 329 ? -31.991 -19.520 0.048 1.00 58.91 329 GLU A C 1
ATOM 2540 O O . GLU A 1 329 ? -30.797 -19.296 -0.211 1.00 58.91 329 GLU A O 1
ATOM 2545 N N . PRO A 1 330 ? -32.918 -19.647 -0.915 1.00 61.84 330 PRO A N 1
ATOM 2546 C CA . PRO A 1 330 ? -32.601 -19.400 -2.307 1.00 61.84 330 PRO A CA 1
ATOM 2547 C C . PRO A 1 330 ? -31.973 -18.013 -2.395 1.00 61.84 330 PRO A C 1
ATOM 2549 O O . PRO A 1 330 ? -32.595 -17.020 -2.022 1.00 61.84 330 PRO A O 1
ATOM 2552 N N . ALA A 1 331 ? -30.706 -17.970 -2.817 1.00 66.12 331 ALA A N 1
ATOM 2553 C CA . ALA A 1 331 ? -29.964 -16.725 -2.896 1.00 66.12 331 ALA A CA 1
ATOM 2554 C C . ALA A 1 331 ? -30.767 -15.753 -3.761 1.00 66.12 331 ALA A C 1
ATOM 2556 O O . ALA A 1 331 ? -31.105 -16.080 -4.905 1.00 66.12 331 ALA A O 1
ATOM 2557 N N . ALA A 1 332 ? -31.097 -14.589 -3.200 1.00 72.75 332 ALA A N 1
ATOM 2558 C CA . ALA A 1 332 ? -31.767 -13.548 -3.955 1.00 72.75 332 ALA A CA 1
ATOM 2559 C C . ALA A 1 332 ? -30.936 -13.232 -5.215 1.00 72.75 332 ALA A C 1
ATOM 2561 O O . ALA A 1 332 ? -29.700 -13.296 -5.171 1.00 72.75 332 ALA A O 1
ATOM 2562 N N . PRO A 1 333 ? -31.577 -12.910 -6.352 1.00 80.25 333 PRO A N 1
ATOM 2563 C CA . PRO A 1 333 ? -30.859 -12.411 -7.515 1.00 80.25 333 PRO A CA 1
ATOM 2564 C C . PRO A 1 333 ? -29.925 -11.266 -7.106 1.00 80.25 333 PRO A C 1
ATOM 2566 O O . PRO A 1 333 ? -30.325 -10.418 -6.316 1.00 80.25 333 PRO A O 1
ATOM 2569 N N . LEU A 1 334 ? -28.713 -11.202 -7.670 1.00 77.12 334 LEU A N 1
ATOM 2570 C CA . LEU A 1 334 ? -27.727 -10.144 -7.370 1.00 77.12 334 LEU A CA 1
ATOM 2571 C C . LEU A 1 334 ? -28.321 -8.728 -7.467 1.00 77.12 334 LEU A C 1
ATOM 2573 O O . LEU A 1 334 ? -27.963 -7.858 -6.685 1.00 77.12 334 LEU A O 1
ATOM 2577 N N . ALA A 1 335 ? -29.266 -8.517 -8.389 1.00 78.06 335 ALA A N 1
ATOM 2578 C CA . ALA A 1 335 ? -29.974 -7.248 -8.569 1.00 78.06 335 ALA A CA 1
ATOM 2579 C C . ALA A 1 335 ? -30.882 -6.849 -7.384 1.00 78.06 335 ALA A C 1
ATOM 2581 O O . ALA A 1 335 ? -31.292 -5.699 -7.288 1.00 78.06 335 ALA A O 1
ATOM 2582 N N . GLN A 1 336 ? -31.228 -7.791 -6.505 1.00 82.88 336 GLN A N 1
ATOM 2583 C CA . GLN A 1 336 ? -32.079 -7.586 -5.328 1.00 82.88 336 GLN A CA 1
ATOM 2584 C C . GLN A 1 336 ? -31.273 -7.568 -4.017 1.00 82.88 336 GLN A C 1
ATOM 2586 O O . GLN A 1 336 ? -31.848 -7.367 -2.949 1.00 82.88 336 GLN A O 1
ATOM 2591 N N . ASP A 1 337 ? -29.953 -7.766 -4.081 1.00 84.62 337 ASP A N 1
ATOM 2592 C CA . ASP A 1 337 ? -29.060 -7.742 -2.924 1.00 84.62 337 ASP A CA 1
ATOM 2593 C C . ASP A 1 337 ? -28.502 -6.317 -2.711 1.00 84.62 337 ASP A C 1
ATOM 2595 O O . ASP A 1 337 ? -27.739 -5.797 -3.527 1.00 84.62 337 ASP A O 1
ATOM 2599 N N . ASP A 1 338 ? -28.875 -5.675 -1.597 1.00 85.94 338 ASP A N 1
ATOM 2600 C CA . ASP A 1 338 ? -28.437 -4.314 -1.227 1.00 85.94 338 ASP A CA 1
ATOM 2601 C C . ASP A 1 338 ? -26.911 -4.207 -1.041 1.00 85.94 338 ASP A C 1
ATOM 2603 O O . ASP A 1 338 ? -26.312 -3.167 -1.322 1.00 85.94 338 ASP A O 1
ATOM 2607 N N . VAL A 1 339 ? -26.248 -5.283 -0.608 1.00 85.88 339 VAL A N 1
ATOM 2608 C CA . VAL A 1 339 ? -24.786 -5.323 -0.497 1.00 85.88 339 VAL A CA 1
ATOM 2609 C C . VAL A 1 339 ? -24.167 -5.391 -1.889 1.00 85.88 339 VAL A C 1
ATOM 2611 O O . VAL A 1 339 ? -23.239 -4.630 -2.182 1.00 85.88 339 VAL A O 1
ATOM 2614 N N . ALA A 1 340 ? -24.699 -6.244 -2.768 1.00 84.94 340 ALA A N 1
ATOM 2615 C CA . ALA A 1 340 ? -24.241 -6.328 -4.151 1.00 84.94 340 ALA A CA 1
ATOM 2616 C C . ALA A 1 340 ? -24.425 -4.990 -4.884 1.00 84.94 340 ALA A C 1
ATOM 2618 O O . ALA A 1 340 ? -23.470 -4.501 -5.488 1.00 84.94 340 ALA A O 1
ATOM 2619 N N . GLY A 1 341 ? -25.582 -4.336 -4.740 1.00 85.81 341 GLY A N 1
ATOM 2620 C CA . GLY A 1 341 ? -25.865 -3.033 -5.352 1.00 85.81 341 GLY A CA 1
ATOM 2621 C C . GLY A 1 341 ? -24.904 -1.913 -4.927 1.00 85.81 341 GLY A C 1
ATOM 2622 O O . GLY A 1 341 ? -24.664 -0.980 -5.688 1.00 85.81 341 GLY A O 1
ATOM 2623 N N . ARG A 1 342 ? -24.291 -2.009 -3.738 1.00 86.44 342 ARG A N 1
ATOM 2624 C CA . ARG A 1 342 ? -23.300 -1.028 -3.253 1.00 86.44 342 ARG A CA 1
ATOM 2625 C C . ARG A 1 342 ? -21.865 -1.368 -3.641 1.00 86.44 342 ARG A C 1
ATOM 2627 O O . ARG A 1 342 ? -21.057 -0.461 -3.828 1.00 86.44 342 ARG A O 1
ATOM 2634 N N . ILE A 1 343 ? -21.525 -2.654 -3.716 1.00 89.06 343 ILE A N 1
ATOM 2635 C CA . ILE A 1 343 ? -20.140 -3.107 -3.904 1.00 89.06 343 ILE A CA 1
ATOM 2636 C C . ILE A 1 343 ? -19.818 -3.366 -5.379 1.00 89.06 343 ILE A C 1
ATOM 2638 O O . ILE A 1 343 ? -18.715 -3.043 -5.821 1.00 89.06 343 ILE A O 1
ATOM 2642 N N . VAL A 1 344 ? -20.752 -3.918 -6.159 1.00 89.62 344 VAL A N 1
ATOM 2643 C CA . VAL A 1 344 ? -20.515 -4.286 -7.565 1.00 89.62 344 VAL A CA 1
ATOM 2644 C C . VAL A 1 344 ? -20.092 -3.082 -8.415 1.00 89.62 344 VAL A C 1
ATOM 2646 O O . VAL A 1 344 ? -19.077 -3.216 -9.100 1.00 89.62 344 VAL A O 1
ATOM 2649 N N . PRO A 1 345 ? -20.726 -1.892 -8.330 1.00 90.88 345 PRO A N 1
ATOM 2650 C CA . PRO A 1 345 ? -20.264 -0.727 -9.086 1.00 90.88 345 PRO A CA 1
ATOM 2651 C C . PRO A 1 345 ? -18.822 -0.330 -8.746 1.00 90.88 345 PRO A C 1
ATOM 2653 O O . PRO A 1 345 ? -18.047 0.013 -9.633 1.00 90.88 345 PRO A O 1
ATOM 2656 N N . PHE A 1 346 ? -18.424 -0.436 -7.473 1.00 90.44 346 PHE A N 1
ATOM 2657 C CA . PHE A 1 346 ? -17.045 -0.171 -7.058 1.00 90.44 346 PHE A CA 1
ATOM 2658 C C . PHE A 1 346 ? -16.063 -1.207 -7.625 1.00 90.44 346 PHE A C 1
ATOM 2660 O O . PHE A 1 346 ? -15.004 -0.832 -8.128 1.00 90.44 346 PHE A O 1
ATOM 2667 N N . ILE A 1 347 ? -16.417 -2.497 -7.591 1.00 90.38 347 ILE A N 1
ATOM 2668 C CA . ILE A 1 347 ? -15.599 -3.569 -8.180 1.00 90.38 347 ILE A CA 1
ATOM 2669 C C . ILE A 1 347 ? -15.438 -3.346 -9.685 1.00 90.38 347 ILE A C 1
ATOM 2671 O O . ILE A 1 347 ? -14.322 -3.402 -10.196 1.00 90.38 347 ILE A O 1
ATOM 2675 N N . VAL A 1 348 ? -16.533 -3.073 -10.396 1.00 92.56 348 VAL A N 1
ATOM 2676 C CA . VAL A 1 348 ? -16.516 -2.858 -11.847 1.00 92.56 348 VAL A CA 1
ATOM 2677 C C . VAL A 1 348 ? -15.706 -1.616 -12.200 1.00 92.56 348 VAL A C 1
ATOM 2679 O O . VAL A 1 348 ? -14.876 -1.679 -13.106 1.00 92.56 348 VAL A O 1
ATOM 2682 N N . PHE A 1 349 ? -15.855 -0.523 -11.450 1.00 92.50 349 PHE A N 1
ATOM 2683 C CA . PHE A 1 349 ? -15.038 0.679 -11.612 1.00 92.50 349 PHE A CA 1
ATOM 2684 C C . PHE A 1 349 ? -13.543 0.383 -11.443 1.00 92.50 349 PHE A C 1
ATOM 2686 O O . PHE A 1 349 ? -12.734 0.769 -12.287 1.00 92.50 349 PHE A O 1
ATOM 2693 N N . ALA A 1 350 ? -13.176 -0.328 -10.375 1.00 91.38 350 ALA A N 1
ATOM 2694 C CA . ALA A 1 350 ? -11.788 -0.659 -10.088 1.00 91.38 350 ALA A CA 1
ATOM 2695 C C . ALA A 1 350 ? -11.186 -1.586 -11.159 1.00 91.38 350 ALA A C 1
ATOM 2697 O O . ALA A 1 350 ? -10.114 -1.298 -11.686 1.00 91.38 350 ALA A O 1
ATOM 2698 N N . LEU A 1 351 ? -11.884 -2.669 -11.524 1.00 92.81 351 LEU A N 1
ATOM 2699 C CA . LEU A 1 351 ? -11.404 -3.639 -12.514 1.00 92.81 351 LEU A CA 1
ATOM 2700 C C . LEU A 1 351 ? -11.317 -3.038 -13.918 1.00 92.81 351 LEU A C 1
ATOM 2702 O O . LEU A 1 351 ? -10.319 -3.244 -14.604 1.00 92.81 351 LEU A O 1
ATOM 2706 N N . SER A 1 352 ? -12.323 -2.267 -14.337 1.00 93.44 352 SER A N 1
ATOM 2707 C CA . SER A 1 352 ? -12.285 -1.562 -15.625 1.00 93.44 352 SER A CA 1
ATOM 2708 C C . SER A 1 352 ? -11.131 -0.562 -15.687 1.00 93.44 352 SER A C 1
ATOM 2710 O O . SER A 1 352 ? -10.440 -0.507 -16.700 1.00 93.44 352 SER A O 1
ATOM 2712 N N . GLY A 1 353 ? -10.849 0.152 -14.592 1.00 92.31 353 GLY A N 1
ATOM 2713 C CA . GLY A 1 353 ? -9.673 1.014 -14.482 1.00 92.31 353 GLY A CA 1
ATOM 2714 C C . GLY A 1 353 ? -8.361 0.248 -14.675 1.00 92.31 353 GLY A C 1
ATOM 2715 O O . GLY A 1 353 ? -7.513 0.685 -15.448 1.00 92.31 353 GLY A O 1
ATOM 2716 N N . LEU A 1 354 ? -8.208 -0.920 -14.038 1.00 92.56 354 LEU A N 1
ATOM 2717 C CA . LEU A 1 354 ? -7.029 -1.778 -14.225 1.00 92.56 354 LEU A CA 1
ATOM 2718 C C . LEU A 1 354 ? -6.878 -2.253 -15.676 1.00 92.56 354 LEU A C 1
ATOM 2720 O O . LEU A 1 354 ? -5.771 -2.246 -16.204 1.00 92.56 354 LEU A O 1
ATOM 2724 N N . VAL A 1 355 ? -7.979 -2.640 -16.325 1.00 93.06 355 VAL A N 1
ATOM 2725 C CA . VAL A 1 355 ? -7.982 -3.071 -17.732 1.00 93.06 355 VAL A CA 1
ATOM 2726 C C . VAL A 1 355 ? -7.573 -1.920 -18.650 1.00 93.06 355 VAL A C 1
ATOM 2728 O O . VAL A 1 355 ? -6.660 -2.075 -19.457 1.00 93.06 355 VAL A O 1
ATOM 2731 N N . VAL A 1 356 ? -8.194 -0.748 -18.505 1.00 93.25 356 VAL A N 1
ATOM 2732 C CA . VAL A 1 356 ? -7.880 0.421 -19.337 1.00 93.25 356 VAL A CA 1
ATOM 2733 C C . VAL A 1 356 ? -6.405 0.807 -19.204 1.00 93.25 356 VAL A C 1
ATOM 2735 O O . VAL A 1 356 ? -5.723 0.994 -20.207 1.00 93.25 356 VAL A O 1
ATOM 2738 N N . GLN A 1 357 ? -5.889 0.847 -17.978 1.00 90.81 357 GLN A N 1
ATOM 2739 C CA . GLN A 1 357 ? -4.496 1.203 -17.711 1.00 90.81 357 GLN A CA 1
ATOM 2740 C C . GLN A 1 357 ? -3.489 0.143 -18.195 1.00 90.81 357 GLN A C 1
ATOM 2742 O O . GLN A 1 357 ? -2.352 0.473 -18.525 1.00 90.81 357 GLN A O 1
ATOM 2747 N N . ALA A 1 358 ? -3.877 -1.135 -18.236 1.00 90.19 358 ALA A N 1
ATOM 2748 C CA . ALA A 1 358 ? -2.996 -2.213 -18.680 1.00 90.19 358 ALA A CA 1
ATOM 2749 C C . ALA A 1 358 ? -2.869 -2.300 -20.209 1.00 90.19 358 ALA A C 1
ATOM 2751 O O . ALA A 1 358 ? -1.837 -2.757 -20.698 1.00 90.19 358 ALA A O 1
ATOM 2752 N N . PHE A 1 359 ? -3.905 -1.897 -20.953 1.00 91.62 359 PHE A N 1
ATOM 2753 C CA . PHE A 1 359 ? -4.008 -2.171 -22.392 1.00 91.62 359 PHE A CA 1
ATOM 2754 C C . PHE A 1 359 ? -4.048 -0.927 -23.294 1.00 91.62 359 PHE A C 1
ATOM 2756 O O . PHE A 1 359 ? -3.927 -1.076 -24.508 1.00 91.62 359 PHE A O 1
ATOM 2763 N N . TRP A 1 360 ? -4.163 0.288 -22.746 1.00 91.12 360 TRP A N 1
ATOM 2764 C CA . TRP A 1 360 ? -4.094 1.532 -23.522 1.00 91.12 360 TRP A CA 1
ATOM 2765 C C . TRP A 1 360 ? -2.881 2.375 -23.133 1.00 91.12 360 TRP A C 1
ATOM 2767 O O . TRP A 1 360 ? -2.664 2.660 -21.960 1.00 91.12 360 TRP A O 1
ATOM 2777 N N . SER A 1 361 ? -2.134 2.855 -24.133 1.00 85.31 361 SER A N 1
ATOM 2778 C CA . SER A 1 361 ? -1.046 3.826 -23.929 1.00 85.31 361 SER A CA 1
ATOM 2779 C C . SER A 1 361 ? -1.574 5.190 -23.482 1.00 85.31 361 SER A C 1
ATOM 2781 O O . SER A 1 361 ? -0.952 5.871 -22.674 1.00 85.31 361 SER A O 1
ATOM 2783 N N . SER A 1 362 ? -2.758 5.569 -23.974 1.00 88.56 362 SER A N 1
ATOM 2784 C CA . SER A 1 362 ? -3.518 6.726 -23.508 1.00 88.56 362 SER A CA 1
ATOM 2785 C C . SER A 1 362 ? -4.824 6.252 -22.856 1.00 88.56 362 SER A C 1
ATOM 2787 O O . SER A 1 362 ? -5.784 5.939 -23.566 1.00 88.56 362 SER A O 1
ATOM 2789 N N . PRO A 1 363 ? -4.891 6.183 -21.513 1.00 86.44 363 PRO A N 1
ATOM 2790 C CA . PRO A 1 363 ? -6.046 5.646 -20.782 1.00 86.44 363 PRO A CA 1
ATOM 2791 C C . PRO A 1 363 ? -7.373 6.351 -21.093 1.00 86.44 363 PRO A C 1
ATOM 2793 O O . PRO A 1 363 ? -8.441 5.751 -20.996 1.00 86.44 363 PRO A O 1
ATOM 2796 N N . THR A 1 364 ? -7.327 7.614 -21.522 1.00 90.19 364 THR A N 1
ATOM 2797 C CA . THR A 1 364 ? -8.509 8.382 -21.945 1.00 90.19 364 THR A CA 1
ATOM 2798 C C . THR A 1 364 ? -9.253 7.716 -23.103 1.00 90.19 364 THR A C 1
ATOM 2800 O O . THR A 1 364 ? -10.477 7.808 -23.171 1.00 90.19 364 THR A O 1
ATOM 2803 N N . LEU A 1 365 ? -8.549 6.991 -23.977 1.00 92.38 365 LEU A N 1
ATOM 2804 C CA . LEU A 1 365 ? -9.148 6.255 -25.092 1.00 92.38 365 LEU A CA 1
ATOM 2805 C C . LEU A 1 365 ? -9.933 5.018 -24.633 1.00 92.38 365 LEU A C 1
ATOM 2807 O O . LEU A 1 365 ? -10.868 4.608 -25.316 1.00 92.38 365 LEU A O 1
ATOM 2811 N N . GLY A 1 366 ? -9.590 4.440 -23.479 1.00 91.69 366 GLY A N 1
ATOM 2812 C CA . GLY A 1 36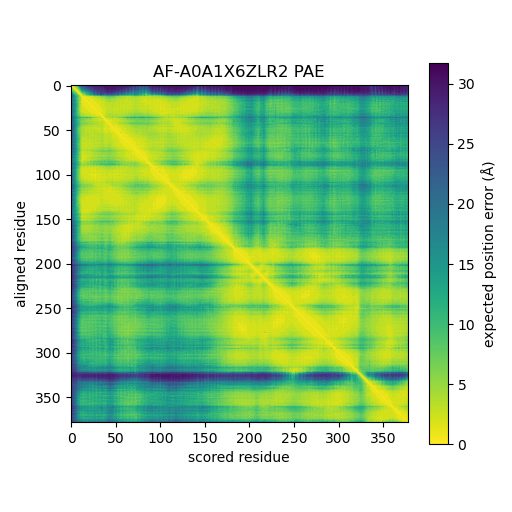6 ? -10.332 3.330 -22.872 1.00 91.69 366 GLY A CA 1
ATOM 2813 C C . GLY A 1 366 ? -11.535 3.780 -22.035 1.00 91.69 366 GLY A C 1
ATOM 2814 O O . GLY A 1 366 ? -12.325 2.947 -21.591 1.00 91.69 366 GLY A O 1
ATOM 2815 N N . TYR A 1 367 ? -11.727 5.089 -21.845 1.00 92.94 367 TYR A N 1
ATOM 2816 C CA . TYR A 1 367 ? -12.830 5.632 -21.049 1.00 92.94 367 TYR A CA 1
ATOM 2817 C C . TYR A 1 367 ? -14.231 5.179 -21.515 1.00 92.94 367 TYR A C 1
ATOM 2819 O O . TYR A 1 367 ? -15.036 4.819 -20.655 1.00 92.94 367 TYR A O 1
ATOM 2827 N N . PRO A 1 368 ? -14.551 5.092 -22.827 1.00 95.00 368 PRO A N 1
ATOM 2828 C CA . PRO A 1 368 ? -15.852 4.586 -23.275 1.00 95.00 368 PRO A CA 1
ATOM 2829 C C . PRO A 1 368 ? -16.146 3.152 -22.815 1.00 95.00 368 PRO A C 1
ATOM 2831 O O . PRO A 1 368 ? -17.284 2.848 -22.461 1.00 95.00 368 PRO A O 1
ATOM 2834 N N . LEU A 1 369 ? -15.130 2.280 -22.762 1.00 93.56 369 LEU A N 1
ATOM 2835 C CA . LEU A 1 369 ? -15.273 0.916 -22.243 1.00 93.56 369 LEU A CA 1
ATOM 2836 C C . LEU A 1 369 ? -15.600 0.937 -20.748 1.00 93.56 369 LEU A C 1
ATOM 2838 O O . LEU A 1 369 ? -16.508 0.238 -20.305 1.00 93.56 369 LEU A O 1
ATOM 2842 N N . GLN A 1 370 ? -14.892 1.763 -19.976 1.00 92.38 370 GLN A N 1
ATOM 2843 C CA . GLN A 1 370 ? -15.149 1.919 -18.547 1.00 92.38 370 GLN A CA 1
ATOM 2844 C C . GLN A 1 370 ? -16.572 2.431 -18.280 1.00 92.38 370 GLN A C 1
ATOM 2846 O O . GLN A 1 370 ? -17.261 1.892 -17.415 1.00 92.38 370 GLN A O 1
ATOM 2851 N N . VAL A 1 371 ? -17.045 3.412 -19.056 1.00 93.31 371 VAL A N 1
ATOM 2852 C CA . VAL A 1 371 ? -18.430 3.904 -18.982 1.00 93.31 371 VAL A CA 1
ATOM 2853 C C . VAL A 1 371 ? -19.425 2.791 -19.314 1.00 93.31 371 VAL A C 1
ATOM 2855 O O . VAL A 1 371 ? -20.375 2.593 -18.562 1.00 93.31 371 VAL A O 1
ATOM 2858 N N . ALA A 1 372 ? -19.198 2.025 -20.385 1.00 94.94 372 ALA A N 1
ATOM 2859 C CA . ALA A 1 372 ? -20.074 0.919 -20.767 1.00 94.94 372 ALA A CA 1
ATOM 2860 C C . ALA A 1 372 ? -20.148 -0.173 -19.683 1.00 94.94 372 ALA A C 1
ATOM 2862 O O . ALA A 1 372 ? -21.238 -0.635 -19.351 1.00 94.94 372 ALA A O 1
ATOM 2863 N N . MET A 1 373 ? -19.011 -0.547 -19.086 1.00 94.12 373 MET A N 1
ATOM 2864 C CA . MET A 1 373 ? -18.972 -1.514 -17.984 1.00 94.12 373 MET A CA 1
ATOM 2865 C C . MET A 1 373 ? -19.715 -0.999 -16.748 1.00 94.12 373 MET A C 1
ATOM 2867 O O . MET A 1 373 ? -20.472 -1.749 -16.140 1.00 94.12 373 MET A O 1
ATOM 2871 N N . MET A 1 374 ? -19.537 0.278 -16.396 1.00 93.38 374 MET A N 1
ATOM 2872 C CA . MET A 1 374 ? -20.241 0.898 -15.271 1.00 93.38 374 MET A CA 1
ATOM 2873 C C . MET A 1 374 ? -21.750 0.983 -15.497 1.00 93.38 374 MET A C 1
ATOM 2875 O O . MET A 1 374 ? -22.506 0.701 -14.576 1.00 93.38 374 MET A O 1
ATOM 2879 N N . LEU A 1 375 ? -22.193 1.318 -16.712 1.00 92.31 375 LEU A N 1
ATOM 2880 C CA . LEU A 1 375 ? -23.615 1.319 -17.066 1.00 92.31 375 LEU A CA 1
ATOM 2881 C C . LEU A 1 375 ? -24.234 -0.080 -17.003 1.00 92.31 375 LEU A C 1
ATOM 2883 O O . LEU A 1 375 ? -25.404 -0.188 -16.677 1.00 92.31 375 LEU A O 1
ATOM 2887 N N . GLY A 1 376 ? -23.470 -1.138 -17.290 1.00 88.38 376 GLY A N 1
ATOM 2888 C CA . GLY A 1 376 ? -23.937 -2.518 -17.124 1.00 88.38 376 GLY A CA 1
ATOM 2889 C C . GLY A 1 376 ? -23.963 -3.009 -15.671 1.00 88.38 376 GLY A C 1
ATOM 2890 O O . GLY A 1 376 ? -24.509 -4.077 -15.406 1.00 88.38 376 GLY A O 1
ATOM 2891 N N . ALA A 1 377 ? -23.339 -2.274 -14.746 1.00 86.00 377 ALA A N 1
ATOM 2892 C CA . ALA A 1 377 ? -23.286 -2.600 -13.320 1.00 86.00 377 ALA A CA 1
ATOM 2893 C C . ALA A 1 377 ? -24.347 -1.866 -12.482 1.00 86.00 377 ALA A C 1
ATOM 2895 O O . ALA A 1 377 ? -24.558 -2.238 -11.326 1.00 86.00 377 ALA A O 1
ATOM 2896 N N . LEU A 1 378 ? -24.947 -0.815 -13.049 1.00 81.50 378 LEU A N 1
ATOM 2897 C CA . LEU A 1 378 ? -26.079 -0.056 -12.512 1.00 81.50 378 LEU A CA 1
ATOM 2898 C C . LEU A 1 378 ? -27.388 -0.639 -13.047 1.00 81.50 378 LEU A C 1
ATOM 2900 O O . LEU A 1 378 ? -28.377 -0.602 -12.283 1.00 81.50 378 LEU A O 1
#

Sequence (378 aa):
MTEATQTRFQPSRAVWLGALYVAEMVVVILAFQVLSQIECRQTAIEGACRGLRGLALGVMCVSFLLGIYLWARPRARQDFADICRTAPGGRMSGLVHGLGFALILAPLGVVAPADMNAAFHLVFPVLVLGAALAAFGGLFWLARPGAWRHWLRGRARSLLALFGLAAVLPGLVVLLGPLWYQQVLTDITFIAVVVLLSLVSDRVTADPSVHVIGADDFLVRVADSCSGIEGFVLITVFLALFAALFRDELRFKRFWLVIWPLALLTSWVFNVLRITALLLIGAHLSPELAVNGFHSFAGWLMFSTLSIGVLVLVSRSSFVMRDLEREREPAAPLAQDDVAGRIVPFIVFALSGLVVQAFWSSPTLGYPLQVAMMLGAL

InterPro domains:
  IPR019127 Exosortase [PF09721] (64-308)
  IPR026392 Exosortase/Archaeosortase domain [TIGR04178] (220-315)
  IPR026420 Exosortase E/protease, VPEID-CTERM system [TIGR04162] (19-377)